Protein AF-A0A507ES73-F1 (afdb_monomer)

Foldseek 3Di:
DCVVCVPDDPVVVLVVLLVVLLVQQPPFPVSLVVLLVVLVVLLLVLLVVLLVLLVCLQCPVFADDHHQPCVLQPDPCHPPNVHPVSVLVVLLVVLLVLFLLCLLVLCLVVDPDSLPVSQVSNVVSVVVCCSRPVSNVVSLSSNPHPPPVLVVCCVVVVPCPRDSSCVSCVRRVNNVVSVVVVVSVVSVVSSVSSSVLVSQLSVQLVCLVVVNHPVLSVDADPNRHSVNSSVVSSVVSCLCVCCVVVNNVVSVLLVSLLVSLVRLVVLLVVLVVVVLLVVLCVVQVHDPVVRSDDDPPPPNVSVVSNVSSVSSLVVQLVVQCPDPPNDVVSNCSNCVNVCVVVVSVVVSCVVVVDDDQDSPRDDDDPPDDDDDPPPPPCVVVVVVVVVVVVVVVVVVVVVVVVVVVVD

Secondary structure (DSSP, 8-state):
-TTT-TTS-HHHHHHHHHHHHHHHHHH-HHHHHHHHHHHHHHHHHHHHHHHHHHHHHHTTSSSSSPP-TTGGGTSTT-SSTTHHHHHHHHHHHHHHHTTTTTHHHHHGGG-S-HHHHHHHHHHHHHHHHIIIIIHHHHHHHHHS-TT-HHHHHHHHH--GGG-HHHHHHHHTT-HHHHHHHHHHHHHHHHHHHHHHHHHHHHHHHHHHHTTSS-GGGG---TTS--HHHHHHHHHHHGGGGGHHHH-HHHHHHHHHHHHHHHHHHHHHHHHHHHHHHHHHHHHTT--GGGSS---TTTTHHHHHHHHHHHHHHHHHHHHHHHSSS--HHHHHHHHTHHHHHHHHHHHHHHHH------GGG---STT-----TT-SSTTTHHHHHHHHHHHHHHHHHHHHHHHTT--

Structure (mmCIF, N/CA/C/O backbone):
data_AF-A0A507ES73-F1
#
_entry.id   AF-A0A507ES73-F1
#
loop_
_atom_site.group_PDB
_atom_site.id
_atom_site.type_symbol
_atom_site.label_atom_id
_atom_site.label_alt_id
_atom_site.label_comp_id
_atom_site.label_asym_id
_atom_site.label_entity_id
_atom_site.label_seq_id
_atom_site.pdbx_PDB_ins_code
_atom_site.Cartn_x
_atom_site.Cartn_y
_atom_site.Cartn_z
_atom_site.occupancy
_atom_site.B_iso_or_equiv
_atom_site.auth_seq_id
_atom_site.auth_comp_id
_atom_site.auth_asym_id
_atom_site.auth_atom_id
_atom_site.pdbx_PDB_model_num
ATOM 1 N N . MET A 1 1 ? 13.565 13.460 -6.973 1.00 70.06 1 MET A N 1
ATOM 2 C CA . MET A 1 1 ? 13.886 14.839 -7.414 1.00 70.06 1 MET A CA 1
ATOM 3 C C . MET A 1 1 ? 15.320 15.027 -7.893 1.00 70.06 1 MET A C 1
ATOM 5 O O . MET A 1 1 ? 15.508 15.824 -8.801 1.00 70.06 1 MET A O 1
ATOM 9 N N . GLY A 1 2 ? 16.309 14.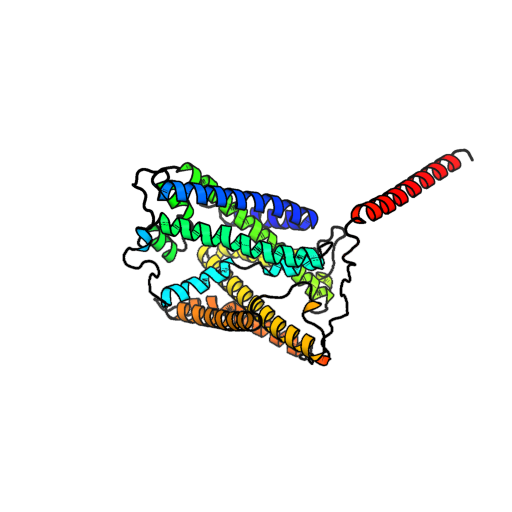269 -7.396 1.00 71.00 2 GLY A N 1
ATOM 10 C CA . GLY A 1 2 ? 17.701 14.372 -7.873 1.00 71.00 2 GLY A CA 1
ATOM 11 C C . GLY A 1 2 ? 17.900 14.198 -9.389 1.00 71.00 2 GLY A C 1
ATOM 12 O O . GLY A 1 2 ? 18.862 14.727 -9.927 1.00 71.00 2 GLY A O 1
ATOM 13 N N . PHE A 1 3 ? 16.968 13.538 -10.090 1.00 71.19 3 PHE A N 1
ATOM 14 C CA . PHE A 1 3 ? 16.963 13.447 -11.556 1.00 71.19 3 PHE A CA 1
ATOM 15 C C . PHE A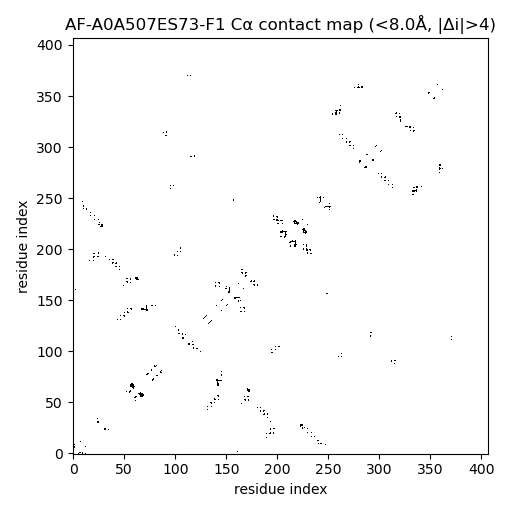 1 3 ? 16.762 14.804 -12.259 1.00 71.19 3 PHE A C 1
ATOM 17 O O . PHE A 1 3 ? 17.447 15.084 -13.236 1.00 71.19 3 PHE A O 1
ATOM 24 N N . TRP A 1 4 ? 15.850 15.657 -11.773 1.00 77.56 4 TRP A N 1
ATOM 25 C CA . TRP A 1 4 ? 15.583 16.974 -12.377 1.00 77.56 4 TRP A CA 1
ATOM 26 C C . TRP A 1 4 ? 16.350 18.108 -11.698 1.00 77.56 4 TRP A C 1
ATOM 28 O O . TRP A 1 4 ? 16.754 19.061 -12.354 1.00 77.56 4 TRP A O 1
ATOM 38 N N . THR A 1 5 ? 16.546 18.020 -10.382 1.00 82.12 5 THR A N 1
ATOM 39 C CA . THR A 1 5 ? 17.186 19.068 -9.580 1.00 82.12 5 THR A CA 1
ATOM 40 C C . THR A 1 5 ? 18.288 18.466 -8.702 1.00 82.12 5 THR A C 1
ATOM 42 O O . THR A 1 5 ? 18.109 18.358 -7.487 1.00 82.12 5 THR A O 1
ATOM 45 N N . PRO A 1 6 ? 19.429 18.055 -9.283 1.00 78.38 6 PRO A N 1
ATOM 46 C CA . PRO A 1 6 ? 20.514 17.412 -8.534 1.00 78.38 6 PRO A CA 1
ATOM 47 C C . PRO A 1 6 ? 21.170 18.344 -7.505 1.00 78.38 6 PRO A C 1
ATOM 49 O O . PRO A 1 6 ? 21.711 17.878 -6.510 1.00 78.38 6 PRO A O 1
ATOM 52 N N . ASN A 1 7 ? 21.088 19.661 -7.718 1.00 83.50 7 ASN A N 1
ATOM 53 C CA . ASN A 1 7 ? 21.722 20.669 -6.861 1.00 83.50 7 ASN A CA 1
ATOM 54 C C . ASN A 1 7 ? 20.854 21.104 -5.670 1.00 83.50 7 ASN A C 1
ATOM 56 O O . ASN A 1 7 ? 21.305 21.896 -4.846 1.00 83.50 7 ASN A O 1
ATOM 60 N N . VAL A 1 8 ? 19.600 20.647 -5.590 1.00 84.88 8 VAL A N 1
ATOM 61 C CA . VAL A 1 8 ? 18.688 21.020 -4.503 1.00 84.88 8 VAL A CA 1
ATOM 62 C C . VAL A 1 8 ? 18.778 19.962 -3.402 1.00 84.88 8 VAL A C 1
ATOM 64 O O . VAL A 1 8 ? 18.514 18.792 -3.687 1.00 84.88 8 VAL A O 1
ATOM 67 N N . PRO A 1 9 ? 19.109 20.341 -2.152 1.00 84.25 9 PRO A N 1
ATOM 68 C CA . PRO A 1 9 ? 19.167 19.401 -1.038 1.00 84.25 9 PRO A CA 1
ATOM 69 C C . PRO A 1 9 ? 17.867 18.604 -0.858 1.00 84.25 9 PRO A C 1
ATOM 71 O O . PRO A 1 9 ? 16.774 19.177 -0.879 1.00 84.25 9 PRO A O 1
ATOM 74 N N . THR A 1 10 ? 17.980 17.293 -0.614 1.00 81.38 10 THR A N 1
ATOM 75 C CA . THR A 1 10 ? 16.831 16.377 -0.487 1.00 81.38 10 THR A CA 1
ATOM 76 C C . THR A 1 10 ? 15.823 16.835 0.566 1.00 81.38 10 THR A C 1
ATOM 78 O O . THR A 1 10 ? 14.619 16.766 0.332 1.00 81.38 10 THR A O 1
ATOM 81 N N . TRP A 1 11 ? 16.292 17.373 1.696 1.00 84.50 11 TRP A N 1
ATOM 82 C CA . TRP A 1 11 ? 15.426 17.797 2.798 1.00 84.50 11 TRP A CA 1
ATOM 83 C C . TRP A 1 11 ? 14.429 18.897 2.411 1.00 84.50 11 TRP A C 1
ATOM 85 O O . TRP A 1 11 ? 13.326 18.920 2.955 1.00 84.50 11 TRP A O 1
ATOM 95 N N . ILE A 1 12 ? 14.772 19.773 1.456 1.00 89.00 12 ILE A N 1
ATOM 96 C CA . ILE A 1 12 ? 13.860 20.821 0.970 1.00 89.00 12 ILE A CA 1
ATOM 97 C C . ILE A 1 12 ? 12.663 20.165 0.287 1.00 89.00 12 ILE A C 1
ATOM 99 O O . ILE A 1 12 ? 11.515 20.502 0.569 1.00 89.00 12 ILE A O 1
ATOM 103 N N . TRP A 1 13 ? 12.932 19.182 -0.573 1.00 87.00 13 TRP A N 1
ATOM 104 C CA . TRP A 1 13 ? 11.891 18.418 -1.248 1.00 87.00 13 TRP A CA 1
ATOM 105 C C . TRP A 1 13 ? 11.082 17.566 -0.275 1.00 87.00 13 TRP A C 1
ATOM 107 O O . TRP A 1 13 ? 9.858 17.570 -0.368 1.00 87.00 13 TRP A O 1
ATOM 117 N N . SER A 1 14 ? 11.728 16.900 0.687 1.00 87.94 14 SER A N 1
ATOM 118 C CA . SER A 1 14 ? 11.027 16.149 1.736 1.00 87.94 14 SER A CA 1
ATOM 119 C C . SER A 1 14 ? 10.068 17.046 2.520 1.00 87.94 14 SER A C 1
ATOM 121 O O . SER A 1 14 ? 8.920 16.668 2.736 1.00 87.94 14 SER A O 1
ATOM 123 N N . GLY A 1 15 ? 10.496 18.260 2.885 1.00 91.25 15 GLY A N 1
ATOM 124 C CA . GLY A 1 15 ? 9.649 19.215 3.598 1.00 91.25 15 GLY A CA 1
ATOM 125 C C . GLY A 1 15 ? 8.529 19.799 2.751 1.00 91.25 15 GLY A C 1
ATOM 126 O O . GLY A 1 15 ? 7.396 19.867 3.224 1.00 91.25 15 GLY A O 1
ATOM 127 N N . ALA A 1 16 ? 8.803 20.152 1.495 1.00 91.31 16 ALA A N 1
ATOM 128 C CA . ALA A 1 16 ? 7.781 20.646 0.576 1.00 91.31 16 ALA A CA 1
ATOM 129 C C . ALA A 1 16 ? 6.697 19.586 0.325 1.00 91.31 16 ALA A C 1
ATOM 131 O O . ALA A 1 16 ? 5.507 19.887 0.406 1.00 91.31 16 ALA A O 1
ATOM 132 N N . ILE A 1 17 ? 7.104 18.336 0.083 1.00 90.69 17 ILE A N 1
ATOM 133 C CA . ILE A 1 17 ? 6.189 17.218 -0.163 1.00 90.69 17 ILE A CA 1
ATOM 134 C C . ILE A 1 17 ? 5.379 16.903 1.091 1.00 90.69 17 ILE A C 1
ATOM 136 O O . ILE A 1 17 ? 4.156 16.858 1.013 1.00 90.69 17 ILE A O 1
ATOM 140 N N . LEU A 1 18 ? 6.023 16.733 2.251 1.00 92.19 18 LEU A N 1
ATOM 141 C CA . LEU A 1 18 ? 5.313 16.451 3.499 1.00 92.19 18 LEU A CA 1
ATOM 142 C C . LEU A 1 18 ? 4.301 17.558 3.823 1.00 92.19 18 LEU A C 1
ATOM 144 O O . LEU A 1 18 ? 3.156 17.259 4.148 1.00 92.19 18 LEU A O 1
ATOM 148 N N . THR A 1 19 ? 4.688 18.825 3.658 1.00 92.06 19 THR A N 1
ATOM 149 C CA . THR A 1 19 ? 3.787 19.970 3.859 1.00 92.06 19 THR A CA 1
ATOM 150 C C . THR A 1 19 ? 2.598 19.924 2.903 1.00 92.06 19 THR A C 1
ATOM 152 O O . THR A 1 19 ? 1.466 20.104 3.345 1.00 92.06 19 THR A O 1
ATOM 155 N N . ALA A 1 20 ? 2.821 19.640 1.616 1.00 89.94 20 ALA A N 1
ATOM 156 C CA . ALA A 1 20 ? 1.739 19.525 0.640 1.00 89.94 20 ALA A CA 1
ATOM 157 C C . ALA A 1 20 ? 0.767 18.388 0.994 1.00 89.94 20 ALA A C 1
ATOM 159 O O . ALA A 1 20 ? -0.446 18.586 0.967 1.00 89.94 20 ALA A O 1
ATOM 160 N N . LEU A 1 21 ? 1.287 17.220 1.389 1.00 89.81 21 LEU A N 1
ATOM 161 C CA . LEU A 1 21 ? 0.459 16.083 1.797 1.00 89.81 21 LEU A CA 1
ATOM 162 C C . LEU A 1 21 ? -0.372 16.400 3.046 1.00 89.81 21 LEU A C 1
ATOM 164 O O . LEU A 1 21 ? -1.559 16.080 3.103 1.00 89.81 21 LEU A O 1
ATOM 168 N N . VAL A 1 22 ? 0.228 17.061 4.038 1.00 90.88 22 VAL A N 1
ATOM 169 C CA . VAL A 1 22 ? -0.486 17.498 5.243 1.00 90.88 22 VAL A CA 1
ATOM 170 C C . VAL A 1 22 ? -1.553 18.527 4.891 1.00 90.88 22 VAL A C 1
ATOM 172 O O . VAL A 1 22 ? -2.679 18.389 5.352 1.00 90.88 22 VAL A O 1
ATOM 175 N N . ALA A 1 23 ? -1.247 19.506 4.039 1.00 88.88 23 ALA A N 1
ATOM 176 C CA . ALA A 1 23 ? -2.210 20.519 3.618 1.00 88.88 23 ALA A CA 1
ATOM 177 C C . ALA A 1 23 ? -3.458 19.889 2.976 1.00 88.88 23 ALA A C 1
ATOM 179 O O . ALA A 1 23 ? -4.573 20.212 3.378 1.00 88.88 23 ALA A O 1
ATOM 180 N N . VAL A 1 24 ? -3.282 18.925 2.062 1.00 85.94 24 VAL A N 1
ATOM 181 C CA . VAL A 1 24 ? -4.403 18.183 1.452 1.00 85.94 24 VAL A CA 1
ATOM 182 C C . VAL A 1 24 ? -5.234 17.452 2.512 1.00 85.94 24 VAL A C 1
ATOM 184 O O . VAL A 1 24 ? -6.462 17.487 2.466 1.00 85.94 24 VAL A O 1
ATOM 187 N N . ASN A 1 25 ? -4.581 16.844 3.506 1.00 85.94 25 ASN A N 1
ATOM 188 C CA . ASN A 1 25 ? -5.258 16.101 4.573 1.00 85.94 25 ASN A CA 1
ATOM 189 C C . ASN A 1 25 ? -5.922 16.989 5.638 1.00 85.94 25 ASN A C 1
ATOM 191 O O . ASN A 1 25 ? -6.803 16.502 6.345 1.00 85.94 25 ASN A O 1
ATOM 195 N N . VAL A 1 26 ? -5.522 18.258 5.765 1.00 85.38 26 VAL A N 1
ATOM 196 C CA . VAL A 1 26 ? -6.112 19.221 6.711 1.00 85.38 26 VAL A CA 1
ATOM 197 C C . VAL A 1 26 ? -7.388 19.855 6.158 1.00 85.38 26 VAL A C 1
ATOM 199 O O . VAL A 1 26 ? -8.288 20.127 6.944 1.00 85.38 26 VAL A O 1
ATOM 202 N N . VAL A 1 27 ? -7.487 20.099 4.844 1.00 78.25 27 VAL A N 1
ATOM 203 C CA . VAL A 1 27 ? -8.586 20.888 4.252 1.00 78.25 27 VAL A CA 1
ATOM 204 C C . VAL A 1 27 ? -9.944 20.190 4.388 1.00 78.25 27 VAL A C 1
ATOM 206 O O . VAL A 1 27 ? -10.885 20.794 4.901 1.00 78.25 27 VAL A O 1
ATOM 209 N N . SER A 1 28 ? -10.071 18.931 3.958 1.00 71.31 28 SER A N 1
ATOM 210 C CA . SER A 1 28 ? -11.315 18.154 4.089 1.00 71.31 28 SER A CA 1
ATOM 211 C C . SER A 1 28 ? -11.115 16.696 3.668 1.00 71.31 28 SER A C 1
ATOM 213 O O . SER A 1 28 ? -10.321 16.406 2.772 1.00 71.31 28 SER A O 1
ATOM 215 N N . VAL A 1 29 ? -11.930 15.791 4.222 1.00 69.50 29 VAL A N 1
ATOM 216 C CA . VAL A 1 29 ? -12.112 14.413 3.723 1.00 69.50 29 VAL A CA 1
ATOM 217 C C . VAL A 1 29 ? -12.484 14.393 2.231 1.00 69.50 29 VAL A C 1
ATOM 219 O O . VAL A 1 29 ? -11.965 13.574 1.474 1.00 69.50 29 VAL A O 1
ATOM 222 N N . LYS A 1 30 ? -13.314 15.342 1.771 1.00 71.19 30 LYS A N 1
ATOM 223 C CA . LYS A 1 30 ? -13.672 15.474 0.346 1.00 71.19 30 LYS A CA 1
ATOM 224 C C . LYS A 1 30 ? -12.455 15.835 -0.514 1.00 71.19 30 LYS A C 1
ATOM 226 O O . LYS A 1 30 ? -12.299 15.311 -1.611 1.00 71.19 30 LYS A O 1
ATOM 231 N N . GLY A 1 31 ? -11.559 16.673 0.014 1.00 70.44 31 GLY A N 1
ATOM 232 C CA . GLY A 1 31 ? -10.315 17.063 -0.657 1.00 70.44 31 GLY A CA 1
ATOM 233 C C . GLY A 1 31 ? -9.366 15.883 -0.884 1.00 70.44 31 GLY A C 1
ATOM 234 O O . GLY A 1 31 ? -8.732 15.806 -1.937 1.00 70.44 31 GLY A O 1
ATOM 235 N N . PHE A 1 32 ? -9.318 14.933 0.056 1.00 79.25 32 PHE A N 1
ATOM 236 C CA . PHE A 1 32 ? -8.606 13.665 -0.127 1.00 79.25 32 PHE A CA 1
ATOM 237 C C . PHE A 1 32 ? -9.198 12.850 -1.287 1.00 79.25 32 PHE A C 1
ATOM 239 O O . PHE A 1 32 ? -8.451 12.448 -2.179 1.00 79.25 32 PHE A O 1
ATOM 246 N N . GLY A 1 33 ? -10.524 12.659 -1.307 1.00 77.94 33 GLY A N 1
ATOM 247 C CA . GLY A 1 33 ? -11.214 11.883 -2.344 1.00 77.94 33 GLY A CA 1
ATOM 248 C C . GLY A 1 33 ? -11.007 12.437 -3.758 1.00 77.94 33 GLY A C 1
ATOM 249 O O . GLY A 1 33 ? -10.610 11.695 -4.655 1.00 77.94 33 GLY A O 1
ATOM 250 N N . GLU A 1 34 ? -11.190 13.747 -3.939 1.00 81.12 34 GLU A N 1
ATOM 251 C CA . GLU A 1 34 ? -10.959 14.428 -5.222 1.00 81.12 34 GLU A CA 1
ATOM 252 C C . GLU A 1 34 ? -9.492 14.344 -5.665 1.00 81.12 34 GLU A C 1
ATOM 254 O O . GLU A 1 34 ? -9.193 14.004 -6.812 1.00 81.12 34 GLU A O 1
ATOM 259 N N . SER A 1 35 ? -8.549 14.595 -4.751 1.00 81.50 35 SER A N 1
ATOM 260 C CA . SER A 1 35 ? -7.116 14.530 -5.071 1.00 81.50 35 SER A CA 1
ATOM 261 C C . SER A 1 35 ? -6.704 13.124 -5.510 1.00 81.50 35 SER A C 1
ATOM 263 O O . SER A 1 35 ? -5.989 12.961 -6.501 1.00 81.50 35 SER A O 1
ATOM 265 N N . GLU A 1 36 ? -7.181 12.094 -4.808 1.00 84.44 36 GLU A N 1
ATOM 266 C CA . GLU A 1 36 ? -6.903 10.703 -5.161 1.00 84.44 36 GLU A CA 1
ATOM 267 C C . GLU A 1 36 ? -7.547 10.289 -6.485 1.00 84.44 36 GLU A C 1
ATOM 269 O O . GLU A 1 36 ? -6.928 9.526 -7.235 1.00 84.44 36 GLU A O 1
ATOM 274 N N . TYR A 1 37 ? -8.736 10.804 -6.811 1.00 85.12 37 TYR A N 1
ATOM 275 C CA . TYR A 1 37 ? -9.384 10.558 -8.098 1.00 85.12 37 TYR A CA 1
ATOM 276 C C . TYR A 1 37 ? -8.504 11.035 -9.263 1.00 85.12 37 TYR A C 1
ATOM 278 O O . TYR A 1 37 ? -8.144 10.239 -10.139 1.00 85.12 37 TYR A O 1
ATOM 286 N N . TRP A 1 38 ? -8.061 12.297 -9.233 1.00 87.44 38 TRP A N 1
ATOM 287 C CA . TRP A 1 38 ? -7.210 12.867 -10.283 1.00 87.44 38 TRP A CA 1
ATOM 288 C C . TRP A 1 38 ? -5.828 12.211 -10.350 1.00 87.44 38 TRP A C 1
ATOM 290 O O . TRP A 1 38 ? -5.367 11.841 -11.434 1.00 87.44 38 TRP A O 1
ATOM 300 N N . LEU A 1 39 ? -5.173 12.003 -9.201 1.00 87.00 39 LEU A N 1
ATOM 301 C CA . LEU A 1 39 ? -3.870 11.333 -9.153 1.00 87.00 39 LEU A CA 1
ATOM 302 C C . LEU A 1 39 ? -3.962 9.901 -9.692 1.00 87.00 39 LEU A C 1
ATOM 304 O O . LEU A 1 39 ? -3.064 9.446 -10.402 1.00 87.00 39 LEU A O 1
ATOM 308 N N . SER A 1 40 ? -5.045 9.181 -9.396 1.00 84.94 40 SER A N 1
ATOM 309 C CA . SER A 1 40 ? -5.261 7.823 -9.899 1.00 84.94 40 SER A CA 1
ATOM 310 C C . SER A 1 40 ? -5.538 7.787 -11.401 1.00 84.94 40 SER A C 1
ATOM 312 O O . SER A 1 40 ? -5.008 6.903 -12.075 1.00 84.94 40 SER A O 1
ATOM 314 N N . ALA A 1 41 ? -6.271 8.758 -11.953 1.00 87.75 41 ALA A N 1
ATOM 315 C CA . ALA A 1 41 ? -6.513 8.853 -13.394 1.00 87.75 41 ALA A CA 1
ATOM 316 C C . ALA A 1 41 ? -5.205 8.978 -14.199 1.00 87.75 41 ALA A C 1
ATOM 318 O O . ALA A 1 41 ? -5.017 8.262 -15.186 1.00 87.75 41 ALA A O 1
ATOM 319 N N . ILE A 1 42 ? -4.259 9.806 -13.735 1.00 89.75 42 ILE A N 1
ATOM 320 C CA . ILE A 1 42 ? -2.934 9.962 -14.366 1.00 89.75 42 ILE A CA 1
ATOM 321 C C . ILE A 1 42 ? -2.203 8.615 -14.446 1.00 89.75 42 ILE A C 1
ATOM 323 O O . ILE A 1 42 ? -1.676 8.253 -15.500 1.00 89.75 42 ILE A O 1
ATOM 327 N N . LYS A 1 43 ? -2.207 7.846 -13.350 1.00 86.25 43 LYS A N 1
ATOM 328 C CA . LYS A 1 43 ? -1.560 6.526 -13.282 1.00 86.25 43 LYS A CA 1
ATOM 329 C C . LYS A 1 43 ? -2.193 5.535 -14.257 1.00 86.25 43 LYS A C 1
ATOM 331 O O . LYS A 1 43 ? -1.466 4.838 -14.962 1.00 86.25 43 LYS A O 1
ATOM 336 N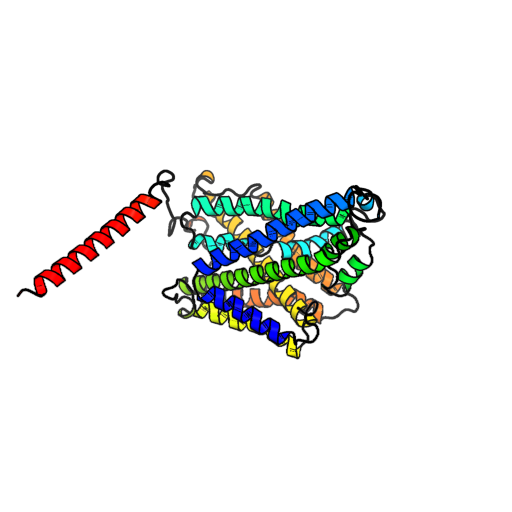 N . VAL A 1 44 ? -3.529 5.492 -14.319 1.00 88.25 44 VAL A N 1
ATOM 337 C CA . VAL A 1 44 ? -4.265 4.604 -15.236 1.00 88.25 44 VAL A CA 1
ATOM 338 C C . VAL A 1 44 ? -3.844 4.864 -16.680 1.00 88.25 44 VAL A C 1
ATOM 340 O O . VAL A 1 44 ? -3.419 3.944 -17.379 1.00 88.25 44 VAL A O 1
ATOM 343 N N . VAL A 1 45 ? -3.924 6.126 -17.109 1.00 90.44 45 VAL A N 1
ATOM 344 C CA . VAL A 1 45 ? -3.600 6.531 -18.482 1.00 90.44 45 VAL A CA 1
ATOM 345 C C . VAL A 1 45 ? -2.141 6.222 -18.806 1.00 90.44 45 VAL A C 1
ATOM 347 O O . VAL A 1 45 ? -1.854 5.651 -19.857 1.00 90.44 45 VAL A O 1
ATOM 350 N N . ALA A 1 46 ? -1.220 6.536 -17.895 1.00 88.62 46 ALA A N 1
ATOM 351 C CA . ALA A 1 46 ? 0.201 6.292 -18.101 1.00 88.62 46 ALA A CA 1
ATOM 352 C C . ALA A 1 46 ? 0.531 4.806 -18.292 1.00 88.62 46 ALA A C 1
ATOM 354 O O . ALA A 1 46 ? 1.333 4.469 -19.165 1.00 88.62 46 ALA A O 1
ATOM 355 N N . VAL A 1 47 ? -0.101 3.912 -17.524 1.00 88.44 47 VAL A N 1
ATOM 356 C CA . VAL A 1 47 ? 0.104 2.467 -17.687 1.00 88.44 47 VAL A CA 1
ATOM 357 C C . VAL A 1 47 ? -0.474 1.966 -19.009 1.00 88.44 47 VAL A C 1
ATOM 359 O O . VAL A 1 47 ? 0.185 1.187 -19.693 1.00 88.44 47 VAL A O 1
ATOM 362 N N . ILE A 1 48 ? -1.661 2.428 -19.410 1.00 90.88 48 ILE A N 1
ATOM 363 C CA . ILE A 1 48 ? -2.248 2.051 -20.706 1.00 90.88 48 ILE A CA 1
ATOM 364 C C . ILE A 1 48 ? -1.314 2.462 -21.851 1.00 90.88 48 ILE A C 1
ATOM 366 O O . ILE A 1 48 ? -0.992 1.644 -22.712 1.00 90.88 48 ILE A O 1
ATOM 370 N N . VAL A 1 49 ? -0.821 3.703 -21.830 1.00 90.75 49 VAL A N 1
ATOM 371 C CA . VAL A 1 49 ? 0.137 4.211 -22.824 1.00 90.75 49 VAL A CA 1
ATOM 372 C C . VAL A 1 49 ? 1.429 3.391 -22.819 1.00 90.75 49 VAL A C 1
ATOM 374 O O . VAL A 1 49 ? 1.924 3.025 -23.883 1.00 90.75 49 VAL A O 1
ATOM 377 N N . PHE A 1 50 ? 1.954 3.053 -21.638 1.00 90.12 50 PHE A N 1
ATOM 378 C CA . PHE A 1 50 ? 3.139 2.208 -21.504 1.00 90.12 50 PHE A CA 1
ATOM 379 C C . PHE A 1 50 ? 2.941 0.822 -22.126 1.00 90.12 50 PHE A C 1
ATOM 381 O O . PHE A 1 50 ? 3.801 0.365 -22.875 1.00 90.12 50 PHE A O 1
ATOM 388 N N . VAL A 1 51 ? 1.808 0.168 -21.856 1.00 91.81 51 VAL A N 1
ATOM 389 C CA . VAL A 1 51 ? 1.496 -1.159 -22.405 1.00 91.81 51 VAL A CA 1
ATOM 390 C C . VAL A 1 51 ? 1.397 -1.105 -23.929 1.00 91.81 51 VAL A C 1
ATOM 392 O O . VAL A 1 51 ? 1.985 -1.949 -24.600 1.00 91.81 51 VAL A O 1
ATOM 395 N N . ILE A 1 52 ? 0.724 -0.093 -24.488 1.00 92.88 52 ILE A N 1
ATOM 396 C CA . ILE A 1 52 ? 0.609 0.085 -25.945 1.00 92.88 52 ILE A CA 1
ATOM 397 C C . ILE A 1 52 ? 1.989 0.284 -26.583 1.00 92.88 52 ILE A C 1
ATOM 399 O O . ILE A 1 52 ? 2.312 -0.373 -27.571 1.00 92.88 52 ILE A O 1
ATOM 403 N N . ILE A 1 53 ? 2.815 1.167 -26.015 1.00 91.94 53 ILE A N 1
ATOM 404 C CA . ILE A 1 53 ? 4.157 1.448 -26.538 1.00 91.94 53 ILE A CA 1
ATOM 405 C C . ILE A 1 53 ? 5.051 0.215 -26.433 1.00 91.94 53 ILE A C 1
ATOM 407 O O . ILE A 1 53 ? 5.734 -0.120 -27.395 1.00 91.94 53 ILE A O 1
ATOM 411 N N . GLY A 1 54 ? 5.032 -0.487 -25.302 1.00 92.06 54 GLY A N 1
ATOM 412 C CA . GLY A 1 54 ? 5.835 -1.690 -25.126 1.00 92.06 54 GLY A CA 1
ATOM 413 C C . GLY A 1 54 ? 5.424 -2.822 -26.069 1.00 92.06 54 GLY A C 1
ATOM 414 O O . GLY A 1 54 ? 6.299 -3.464 -26.637 1.00 92.06 54 GLY A O 1
ATOM 415 N N . LEU A 1 55 ? 4.124 -3.007 -26.333 1.00 93.69 55 LEU A N 1
ATOM 416 C CA . LEU A 1 55 ? 3.656 -3.934 -27.372 1.00 93.69 55 LEU A CA 1
ATOM 417 C C . LEU A 1 55 ? 4.120 -3.513 -28.770 1.00 93.69 55 LEU A C 1
ATOM 419 O O . LEU A 1 55 ? 4.540 -4.362 -29.547 1.00 93.69 55 LEU A O 1
ATOM 423 N N . ALA A 1 56 ? 4.078 -2.217 -29.092 1.00 92.94 56 ALA A N 1
ATOM 424 C CA . ALA A 1 56 ? 4.559 -1.710 -30.377 1.00 92.94 56 ALA A CA 1
ATOM 425 C C . ALA A 1 56 ? 6.068 -1.948 -30.570 1.00 92.94 56 ALA A C 1
ATOM 427 O O . ALA A 1 56 ? 6.501 -2.259 -31.680 1.00 92.94 56 ALA A O 1
ATOM 428 N N . VAL A 1 57 ? 6.862 -1.839 -29.501 1.00 92.31 57 VAL A N 1
ATOM 429 C CA . VAL A 1 57 ? 8.285 -2.209 -29.516 1.00 92.31 57 VAL A CA 1
ATOM 430 C C . VAL A 1 57 ? 8.457 -3.717 -29.680 1.00 92.31 57 VAL A C 1
ATOM 432 O O . VAL A 1 57 ? 9.249 -4.150 -30.511 1.00 92.31 57 VAL A O 1
ATOM 435 N N . ASP A 1 58 ? 7.690 -4.522 -28.944 1.00 92.81 58 ASP A N 1
ATOM 436 C CA . ASP A 1 58 ? 7.793 -5.983 -28.986 1.00 92.81 58 ASP A CA 1
ATOM 437 C C . ASP A 1 58 ? 7.496 -6.568 -30.375 1.00 92.81 58 ASP A C 1
ATOM 439 O O . ASP A 1 58 ? 8.192 -7.473 -30.831 1.00 92.81 58 ASP A O 1
ATOM 443 N N . VAL A 1 59 ? 6.514 -6.014 -31.095 1.00 92.88 59 VAL A N 1
ATOM 444 C CA . VAL A 1 59 ? 6.216 -6.417 -32.483 1.00 92.88 59 VAL A CA 1
ATOM 445 C C . VAL A 1 59 ? 7.165 -5.792 -33.516 1.00 92.88 59 VAL A C 1
ATOM 447 O O . VAL A 1 59 ? 7.100 -6.140 -34.693 1.00 92.88 59 VAL A O 1
ATOM 450 N N . GLY A 1 60 ? 8.050 -4.879 -33.102 1.00 89.12 60 GLY A N 1
ATOM 451 C CA . GLY A 1 60 ? 9.003 -4.189 -33.977 1.00 89.12 60 GLY A CA 1
ATOM 452 C C . GLY A 1 60 ? 8.402 -3.046 -34.805 1.00 89.12 60 GLY A C 1
ATOM 453 O O . GLY A 1 60 ? 8.998 -2.634 -35.797 1.00 89.12 60 GLY A O 1
ATOM 454 N N . TRP A 1 61 ? 7.223 -2.531 -34.437 1.00 89.19 61 TRP A N 1
ATOM 455 C CA . TRP A 1 61 ? 6.638 -1.332 -35.059 1.00 89.19 61 TRP A CA 1
ATOM 456 C C . TRP A 1 61 ? 7.318 -0.039 -34.615 1.00 89.19 61 TRP A C 1
ATOM 458 O O . TRP A 1 61 ? 7.262 0.961 -35.330 1.00 89.19 61 TRP A O 1
ATOM 468 N N . LEU A 1 62 ? 7.925 -0.047 -33.431 1.00 86.62 62 LEU A N 1
ATOM 469 C CA . LEU A 1 62 ? 8.559 1.114 -32.829 1.00 86.62 62 LEU A CA 1
ATOM 470 C C . LEU A 1 62 ? 9.963 0.748 -32.336 1.00 86.62 62 LEU A C 1
ATOM 472 O O . LEU A 1 62 ? 10.158 -0.316 -31.756 1.00 86.62 62 LEU A O 1
ATOM 476 N N . GLY A 1 63 ? 10.930 1.644 -32.533 1.00 83.81 63 GLY A N 1
ATOM 477 C CA . GLY A 1 63 ? 12.342 1.379 -32.245 1.00 83.81 63 GLY A CA 1
ATOM 478 C C . GLY A 1 63 ? 13.139 0.914 -33.467 1.00 83.81 63 GLY A C 1
ATOM 479 O O . GLY A 1 63 ? 12.614 0.793 -34.571 1.00 83.81 63 GLY A O 1
ATOM 480 N N . SER A 1 64 ? 14.445 0.722 -33.279 1.00 73.81 64 SER A N 1
ATOM 481 C CA . SER A 1 64 ? 15.386 0.328 -34.343 1.00 73.81 64 SER A CA 1
ATOM 482 C C . SER A 1 64 ? 15.724 -1.165 -34.353 1.00 73.81 64 SER A C 1
ATOM 484 O O . SER A 1 64 ? 16.436 -1.624 -35.243 1.00 73.81 64 SER A O 1
ATOM 486 N N . GLU A 1 65 ? 15.276 -1.909 -33.342 1.00 79.69 65 GLU A N 1
ATOM 487 C CA . GLU A 1 65 ? 15.506 -3.348 -33.218 1.00 79.69 65 GLU A CA 1
ATOM 488 C C . GLU A 1 65 ? 14.333 -4.130 -33.832 1.00 79.69 65 GLU A C 1
ATOM 490 O O . GLU A 1 65 ? 13.195 -3.657 -33.790 1.00 79.69 65 GLU A O 1
ATOM 495 N N . PRO A 1 66 ? 14.580 -5.319 -34.411 1.00 80.94 66 PRO A N 1
ATOM 496 C CA . PRO A 1 66 ? 13.501 -6.198 -34.842 1.00 80.94 66 PRO A CA 1
ATOM 497 C C . PRO A 1 66 ? 12.650 -6.631 -33.643 1.00 80.94 66 PRO A C 1
ATOM 499 O O . PRO A 1 66 ? 13.162 -6.770 -32.530 1.00 80.94 66 PRO A O 1
ATOM 502 N N . GLY A 1 67 ? 11.363 -6.877 -33.895 1.00 85.19 67 GLY A N 1
ATOM 503 C CA . GLY A 1 67 ? 10.422 -7.313 -32.868 1.00 85.19 67 GLY A CA 1
ATOM 504 C C . GLY A 1 67 ? 10.924 -8.544 -32.114 1.00 85.19 67 GLY A C 1
ATOM 505 O O . GLY A 1 67 ? 11.347 -9.534 -32.716 1.00 85.19 67 GLY A O 1
ATOM 506 N N . THR A 1 68 ? 10.902 -8.460 -30.789 1.00 85.88 68 THR A N 1
ATOM 507 C CA . THR A 1 68 ? 11.391 -9.492 -29.876 1.00 85.88 68 THR A CA 1
ATOM 508 C C . THR A 1 68 ? 10.412 -10.651 -29.745 1.00 85.88 68 THR A C 1
ATOM 510 O O . THR A 1 68 ? 10.844 -11.807 -29.641 1.00 85.88 68 THR A O 1
ATOM 513 N N . GLY A 1 69 ? 9.107 -10.371 -29.771 1.00 88.62 69 GLY A N 1
ATOM 514 C CA . GLY A 1 69 ? 8.068 -11.329 -29.413 1.00 88.62 69 GLY A CA 1
ATOM 515 C C . GLY A 1 69 ? 8.400 -12.063 -28.107 1.00 88.62 69 GLY A C 1
ATOM 516 O O . GLY A 1 69 ? 8.926 -11.513 -27.144 1.00 88.62 69 GLY A O 1
ATOM 517 N N . PHE A 1 70 ? 8.209 -13.381 -28.096 1.00 92.06 70 PHE A N 1
ATOM 518 C CA . PHE A 1 70 ? 8.541 -14.216 -26.934 1.00 92.06 70 PHE A CA 1
ATOM 519 C C . PHE A 1 70 ? 10.008 -14.664 -26.866 1.00 92.06 70 PHE A C 1
ATOM 521 O O . PHE A 1 70 ? 10.351 -15.519 -26.048 1.00 92.06 70 PHE A O 1
ATOM 528 N N . THR A 1 71 ? 10.906 -14.106 -27.684 1.00 90.12 71 THR A N 1
ATOM 529 C CA . THR A 1 71 ? 12.305 -14.564 -27.732 1.00 90.12 71 THR A CA 1
ATOM 530 C C . THR A 1 71 ? 12.962 -14.487 -26.351 1.00 90.12 71 THR A C 1
ATOM 532 O O . THR A 1 71 ? 13.567 -15.463 -25.904 1.00 90.12 71 THR A O 1
ATOM 535 N N . TYR A 1 72 ? 12.770 -13.392 -25.608 1.00 89.81 72 TYR A N 1
ATOM 536 C CA . TYR A 1 72 ? 13.356 -13.206 -24.270 1.00 89.81 72 TYR A CA 1
ATOM 537 C C . TYR A 1 72 ? 12.745 -14.080 -23.171 1.00 89.81 72 TYR A C 1
ATOM 539 O O . TYR A 1 72 ? 13.335 -14.219 -22.101 1.00 89.81 72 TYR A O 1
ATOM 547 N N . TRP A 1 73 ? 11.637 -14.762 -23.452 1.00 90.00 73 TRP A N 1
ATOM 548 C CA . TRP A 1 73 ? 11.070 -15.778 -22.565 1.00 90.00 73 TRP A CA 1
ATOM 549 C C . TRP A 1 73 ? 11.691 -17.166 -22.769 1.00 90.00 73 TRP A C 1
ATOM 551 O O . TRP A 1 73 ? 11.436 -18.070 -21.977 1.00 90.00 73 TRP A O 1
ATOM 561 N N . THR A 1 74 ? 12.524 -17.335 -23.802 1.00 89.75 74 THR A N 1
ATOM 562 C CA . THR A 1 74 ? 13.161 -18.616 -24.165 1.00 89.75 74 THR A CA 1
ATOM 563 C C . THR A 1 74 ? 14.686 -18.608 -24.034 1.00 89.75 74 THR A C 1
ATOM 565 O O . THR A 1 74 ? 15.328 -19.643 -24.207 1.00 89.75 74 THR A O 1
ATOM 568 N N . ILE A 1 75 ? 15.286 -17.455 -23.716 1.00 89.69 75 ILE A N 1
ATOM 569 C CA . ILE A 1 75 ? 16.732 -17.341 -23.486 1.00 89.69 75 ILE A CA 1
ATOM 570 C C . ILE A 1 75 ? 17.153 -18.040 -22.186 1.00 89.69 75 ILE A C 1
ATOM 572 O O . ILE A 1 75 ? 16.339 -18.303 -21.300 1.00 89.69 75 ILE A O 1
ATOM 576 N N . ALA A 1 76 ? 18.453 -18.307 -22.045 1.00 87.06 76 ALA A N 1
ATOM 577 C CA . ALA A 1 76 ? 19.005 -18.922 -20.843 1.00 87.06 76 ALA A CA 1
ATOM 578 C C . ALA A 1 76 ? 18.579 -18.167 -19.568 1.00 87.06 76 ALA A C 1
ATOM 580 O O . ALA A 1 76 ? 18.623 -16.937 -19.500 1.00 87.06 76 ALA A O 1
ATOM 581 N N . GLY A 1 77 ? 18.137 -18.920 -18.559 1.00 81.06 77 GLY A N 1
ATOM 582 C CA . GLY A 1 77 ? 17.639 -18.372 -17.298 1.00 81.06 77 GLY A CA 1
ATOM 583 C C . GLY A 1 77 ? 16.193 -17.861 -17.331 1.00 81.06 77 GLY A C 1
ATOM 584 O O . GLY A 1 77 ? 15.660 -17.578 -16.265 1.00 81.06 77 GLY A O 1
ATOM 585 N N . ALA A 1 78 ? 15.527 -17.777 -18.486 1.00 85.50 78 ALA A N 1
ATOM 586 C CA . ALA A 1 78 ? 14.100 -17.461 -18.564 1.00 85.50 78 ALA A CA 1
ATOM 587 C C . ALA A 1 78 ? 13.229 -18.736 -18.500 1.00 85.50 78 ALA A C 1
ATOM 589 O O . ALA A 1 78 ? 13.685 -19.814 -18.889 1.00 85.50 78 ALA A O 1
ATOM 590 N N . PRO A 1 79 ? 11.978 -18.650 -18.007 1.00 83.50 79 PRO A N 1
ATOM 591 C CA . PRO A 1 79 ? 11.363 -17.499 -17.332 1.00 83.50 79 PRO A CA 1
ATOM 592 C C . PRO A 1 79 ? 11.709 -17.421 -15.831 1.00 83.50 79 PRO A C 1
ATOM 594 O O . PRO A 1 79 ? 11.456 -16.407 -15.188 1.00 83.50 79 PRO A O 1
ATOM 597 N N . PHE A 1 80 ? 12.306 -18.474 -15.263 1.00 86.06 80 PHE A N 1
ATOM 598 C CA . PHE A 1 80 ? 12.598 -18.584 -13.830 1.00 86.06 80 PHE A CA 1
ATOM 599 C C . PHE A 1 80 ? 14.089 -18.389 -13.538 1.00 86.06 80 PHE A C 1
ATOM 601 O O . PHE A 1 80 ? 14.812 -19.344 -13.233 1.00 86.06 80 PHE A O 1
ATOM 608 N N . LYS A 1 81 ? 14.559 -17.139 -13.611 1.00 80.69 81 LYS A N 1
ATOM 609 C CA . LYS A 1 81 ? 15.953 -16.807 -13.289 1.00 80.69 81 LYS A CA 1
ATOM 610 C C . LYS A 1 81 ? 16.225 -17.153 -11.824 1.00 80.69 81 LYS A C 1
ATOM 612 O O . LYS A 1 81 ? 15.465 -16.758 -10.945 1.00 80.69 81 LYS A O 1
ATOM 617 N N . ASN A 1 82 ? 17.295 -17.906 -11.559 1.00 81.12 82 ASN A N 1
ATOM 618 C CA . ASN A 1 82 ? 17.623 -18.487 -10.244 1.00 81.12 82 ASN A CA 1
ATOM 619 C C . ASN A 1 82 ? 16.637 -19.568 -9.742 1.00 81.12 82 ASN A C 1
ATOM 621 O O . ASN A 1 82 ? 16.602 -19.883 -8.549 1.00 81.12 82 ASN A O 1
ATOM 625 N N . GLY A 1 83 ? 15.849 -20.161 -10.645 1.00 84.19 83 GLY A N 1
ATOM 626 C CA . GLY A 1 83 ? 14.937 -21.263 -10.347 1.00 84.19 83 GLY A CA 1
ATOM 627 C C . GLY A 1 83 ? 13.885 -20.905 -9.296 1.00 84.19 83 GLY A C 1
ATOM 628 O O . GLY A 1 83 ? 13.460 -19.757 -9.169 1.00 84.19 83 GLY A O 1
ATOM 629 N N . ILE A 1 84 ? 13.471 -21.900 -8.508 1.00 80.81 84 ILE A N 1
ATOM 630 C CA . ILE A 1 84 ? 12.421 -21.725 -7.496 1.00 80.81 84 ILE A CA 1
ATOM 631 C C . ILE A 1 84 ? 12.823 -20.747 -6.380 1.00 80.81 84 ILE A C 1
ATOM 633 O O . ILE A 1 84 ? 11.977 -20.029 -5.856 1.00 80.81 84 ILE A O 1
ATOM 637 N N . LEU A 1 85 ? 14.117 -20.664 -6.054 1.00 77.12 85 LEU A N 1
ATOM 638 C CA . LEU A 1 85 ? 14.635 -19.716 -5.063 1.00 77.12 85 LEU A CA 1
ATOM 639 C C . LEU A 1 85 ? 14.494 -18.266 -5.544 1.00 77.12 85 LEU A C 1
ATOM 641 O O . LEU A 1 85 ? 14.142 -17.395 -4.753 1.00 77.12 85 LEU A O 1
ATOM 645 N N . GLY A 1 86 ? 14.698 -18.016 -6.842 1.00 78.00 86 GLY A N 1
ATOM 646 C CA . GLY A 1 86 ? 14.425 -16.713 -7.451 1.00 78.00 86 GLY A CA 1
ATOM 647 C C . GLY A 1 86 ? 12.962 -16.301 -7.298 1.00 78.00 86 GLY A C 1
ATOM 648 O O . GLY A 1 86 ? 12.679 -15.180 -6.885 1.00 78.00 86 GLY A O 1
ATOM 649 N N . VAL A 1 87 ? 12.035 -17.235 -7.530 1.00 82.31 87 VAL A N 1
ATOM 650 C CA . VAL A 1 87 ? 10.593 -17.005 -7.340 1.00 82.31 87 VAL A CA 1
ATOM 651 C C . VAL A 1 87 ? 10.273 -16.641 -5.884 1.00 82.31 87 VAL A C 1
ATOM 653 O O . VAL A 1 87 ? 9.562 -15.668 -5.639 1.00 82.31 87 VAL A O 1
ATOM 656 N N . PHE A 1 88 ? 10.843 -17.360 -4.910 1.00 76.44 88 PHE A N 1
ATOM 657 C CA . PHE A 1 88 ? 10.677 -17.038 -3.487 1.00 76.44 88 PHE A CA 1
ATOM 658 C C . PHE A 1 88 ? 11.212 -15.651 -3.111 1.00 76.44 88 PHE A C 1
ATOM 660 O O . PHE A 1 88 ? 10.547 -14.929 -2.371 1.00 76.44 88 PHE A O 1
ATOM 667 N N . ASN A 1 89 ? 12.362 -15.244 -3.651 1.00 72.88 89 ASN A N 1
ATOM 668 C CA . ASN A 1 89 ? 12.913 -13.911 -3.399 1.00 72.88 89 ASN A CA 1
ATOM 669 C C . ASN A 1 89 ? 12.031 -12.799 -3.985 1.00 72.88 89 ASN A C 1
ATOM 671 O O . ASN A 1 89 ? 11.844 -11.763 -3.351 1.00 72.88 89 ASN A O 1
ATOM 675 N N . VAL A 1 90 ? 11.437 -13.016 -5.163 1.00 78.44 90 VAL A N 1
ATOM 676 C CA . VAL A 1 90 ? 10.528 -12.037 -5.777 1.00 78.44 90 VAL A CA 1
ATOM 677 C C . VAL A 1 90 ? 9.233 -11.894 -4.977 1.00 78.44 90 VAL A C 1
ATOM 679 O O . VAL A 1 90 ? 8.736 -10.777 -4.859 1.00 78.44 90 VAL A O 1
ATOM 682 N N . PHE A 1 91 ? 8.709 -12.965 -4.364 1.00 77.12 91 PHE A N 1
ATOM 683 C CA . PHE A 1 91 ? 7.512 -12.873 -3.512 1.00 77.12 91 PHE A CA 1
ATOM 684 C C . PHE A 1 91 ? 7.668 -11.862 -2.372 1.00 77.12 91 PHE A C 1
ATOM 686 O O . PHE A 1 91 ? 6.714 -11.154 -2.057 1.00 77.12 91 PHE A O 1
ATOM 693 N N . VAL A 1 92 ? 8.866 -11.760 -1.789 1.00 70.62 92 VAL A N 1
ATOM 694 C CA . VAL A 1 92 ? 9.170 -10.800 -0.719 1.00 70.62 92 VAL A CA 1
ATOM 695 C C . VAL A 1 92 ? 8.947 -9.358 -1.185 1.00 70.62 92 VAL A C 1
ATOM 697 O O . VAL A 1 92 ? 8.311 -8.574 -0.484 1.00 70.62 92 VAL A O 1
ATOM 700 N N . ILE A 1 93 ? 9.449 -9.015 -2.373 1.00 71.06 93 ILE A N 1
ATOM 701 C CA . ILE A 1 93 ? 9.373 -7.655 -2.927 1.00 71.06 93 ILE A CA 1
ATOM 702 C C . ILE A 1 93 ? 7.977 -7.386 -3.497 1.00 71.06 93 ILE A C 1
ATOM 704 O O . ILE A 1 93 ? 7.392 -6.332 -3.245 1.00 71.06 93 ILE A O 1
ATOM 708 N N . ALA A 1 94 ? 7.413 -8.358 -4.219 1.00 79.00 94 ALA A N 1
ATOM 709 C CA . ALA A 1 94 ? 6.081 -8.260 -4.805 1.00 79.00 94 ALA A CA 1
ATOM 710 C C . ALA A 1 94 ? 5.013 -8.019 -3.734 1.00 79.00 94 ALA A C 1
ATOM 712 O O . ALA A 1 94 ? 4.112 -7.212 -3.945 1.00 79.00 94 ALA A O 1
ATOM 713 N N . PHE A 1 95 ? 5.145 -8.656 -2.564 1.00 77.94 95 PHE A N 1
ATOM 714 C CA . PHE A 1 95 ? 4.251 -8.438 -1.429 1.00 77.94 95 PHE A CA 1
ATOM 715 C C . PHE A 1 95 ? 4.148 -6.956 -1.051 1.00 77.94 95 PHE A C 1
ATOM 717 O O . PHE A 1 95 ? 3.044 -6.434 -0.908 1.00 77.94 95 PHE A O 1
ATOM 724 N N . PHE A 1 96 ? 5.286 -6.261 -0.942 1.00 71.62 96 PHE A N 1
ATOM 725 C CA . PHE A 1 96 ? 5.315 -4.842 -0.580 1.00 71.62 96 PHE A CA 1
ATOM 726 C C . PHE A 1 96 ? 4.525 -3.986 -1.573 1.00 71.62 96 PHE A C 1
ATOM 728 O O . PHE A 1 96 ? 3.851 -3.034 -1.187 1.00 71.62 96 PHE A O 1
ATOM 735 N N . SER A 1 97 ? 4.555 -4.356 -2.854 1.00 78.19 97 SER A N 1
ATOM 736 C CA . SER A 1 97 ? 3.878 -3.600 -3.905 1.00 78.19 97 SER A CA 1
ATOM 737 C C . SER A 1 97 ? 2.344 -3.686 -3.827 1.00 78.19 97 SER A C 1
ATOM 739 O O . SER A 1 97 ? 1.670 -2.881 -4.470 1.00 78.19 97 SER A O 1
ATOM 741 N N . PHE A 1 98 ? 1.791 -4.615 -3.036 1.00 79.56 98 PHE A N 1
ATOM 742 C CA . PHE A 1 98 ? 0.350 -4.763 -2.801 1.00 79.56 98 PHE A CA 1
ATOM 743 C C . PHE A 1 98 ? -0.142 -4.123 -1.492 1.00 79.56 98 PHE A C 1
ATOM 745 O O . PHE A 1 98 ? -1.339 -4.196 -1.205 1.00 79.56 98 PHE A O 1
ATOM 752 N N . GLY A 1 99 ? 0.741 -3.497 -0.706 1.00 81.06 99 GLY A N 1
ATOM 753 C CA . GLY A 1 99 ? 0.358 -2.773 0.509 1.00 81.06 99 GLY A CA 1
ATOM 754 C C . GLY A 1 99 ? -0.674 -1.666 0.248 1.00 81.06 99 GLY A C 1
ATOM 755 O O . GLY A 1 99 ? -0.762 -1.127 -0.857 1.00 81.06 99 GLY A O 1
ATOM 756 N N . GLY A 1 100 ? -1.472 -1.323 1.262 1.00 83.00 100 GLY A N 1
ATOM 757 C CA . GLY A 1 100 ? -2.488 -0.271 1.175 1.00 83.00 100 GLY A CA 1
ATOM 758 C C . GLY A 1 100 ? -3.851 -0.733 0.655 1.00 83.00 100 GLY A C 1
ATOM 759 O O . GLY A 1 100 ? -4.779 0.070 0.586 1.00 83.00 100 GLY A O 1
ATOM 760 N N . THR A 1 101 ? -4.031 -2.016 0.326 1.00 87.69 101 THR A N 1
ATOM 761 C CA . THR A 1 101 ? -5.362 -2.559 -0.021 1.00 87.69 101 THR A CA 1
ATOM 762 C C . THR A 1 101 ? -6.308 -2.591 1.182 1.00 87.69 101 THR A C 1
ATOM 764 O O . THR A 1 101 ? -7.521 -2.468 1.021 1.00 87.69 101 THR A O 1
ATOM 767 N N . GLU A 1 102 ? -5.757 -2.639 2.394 1.00 87.94 102 GLU A N 1
ATOM 768 C CA . GLU A 1 102 ? -6.470 -2.486 3.661 1.00 87.94 102 GLU A CA 1
ATOM 769 C C . GLU A 1 102 ? -7.150 -1.117 3.828 1.00 87.94 102 GLU A C 1
ATOM 771 O O . GLU A 1 102 ? -8.084 -0.997 4.622 1.00 87.94 102 GLU A O 1
ATOM 776 N N . LEU A 1 103 ? -6.755 -0.101 3.047 1.00 87.19 103 LEU A N 1
ATOM 777 C CA . LEU A 1 103 ? -7.384 1.222 3.065 1.00 87.19 103 LEU A CA 1
ATOM 778 C C . LEU A 1 103 ? -8.879 1.155 2.725 1.00 87.19 103 LEU A C 1
ATOM 780 O O . LEU A 1 103 ? -9.654 1.956 3.244 1.00 87.19 103 LEU A O 1
ATOM 784 N N . VAL A 1 104 ? -9.306 0.178 1.916 1.00 88.81 104 VAL A N 1
ATOM 785 C CA . VAL A 1 104 ? -10.732 -0.059 1.632 1.00 88.81 104 VAL A CA 1
ATOM 786 C C . VAL A 1 104 ? -11.507 -0.344 2.924 1.00 88.81 104 VAL A C 1
ATOM 788 O O . VAL A 1 104 ? -12.637 0.104 3.071 1.00 88.81 104 VAL A O 1
ATOM 791 N N . GLY A 1 105 ? -10.894 -1.042 3.885 1.00 87.94 105 GLY A N 1
ATOM 792 C CA . GLY A 1 105 ? -11.497 -1.295 5.194 1.00 87.94 105 GLY A CA 1
ATOM 793 C C . GLY A 1 105 ? -11.547 -0.048 6.079 1.00 87.94 105 GLY A C 1
ATOM 794 O O . GLY A 1 105 ? -12.544 0.174 6.754 1.00 87.94 105 GLY A O 1
ATOM 795 N N . ILE A 1 106 ? -10.507 0.791 6.045 1.00 88.06 106 ILE A N 1
ATOM 796 C CA . ILE A 1 106 ? -10.453 2.040 6.829 1.00 88.06 106 ILE A CA 1
ATOM 797 C C . ILE A 1 106 ? -11.481 3.054 6.306 1.00 88.06 106 ILE A C 1
ATOM 799 O O . ILE A 1 106 ? -12.190 3.683 7.083 1.00 88.06 106 ILE A O 1
ATOM 803 N N . THR A 1 107 ? -11.587 3.183 4.984 1.00 86.31 107 THR A N 1
ATOM 804 C CA . THR A 1 107 ? -12.517 4.110 4.316 1.00 86.31 107 THR A CA 1
ATOM 805 C C . THR A 1 107 ? -13.965 3.623 4.327 1.00 86.31 107 THR A C 1
ATOM 807 O O . THR A 1 107 ? -14.872 4.418 4.100 1.00 86.31 107 THR A O 1
ATOM 810 N N . ALA A 1 108 ? -14.213 2.344 4.634 1.00 85.94 108 ALA A N 1
ATOM 811 C CA . ALA A 1 108 ? -15.563 1.789 4.703 1.00 85.94 108 ALA A CA 1
ATOM 812 C C . ALA A 1 108 ? -16.457 2.523 5.715 1.00 85.94 108 ALA A C 1
ATOM 814 O O . ALA A 1 108 ? -17.650 2.663 5.463 1.00 85.94 108 ALA A O 1
ATOM 815 N N . GLY A 1 109 ? -15.888 3.015 6.823 1.00 80.62 109 GLY A N 1
ATOM 816 C CA . GLY A 1 109 ? -16.625 3.775 7.839 1.00 80.62 109 GLY A CA 1
ATOM 817 C C . GLY A 1 109 ? -17.083 5.165 7.383 1.00 80.62 109 GLY A C 1
ATOM 818 O O . GLY A 1 109 ? -17.966 5.742 8.005 1.00 80.62 109 GLY A O 1
ATOM 819 N N . GLU A 1 110 ? -16.514 5.690 6.296 1.00 81.50 110 GLU A N 1
ATOM 820 C CA . GLU A 1 110 ? -16.863 6.994 5.715 1.00 81.50 110 GLU A CA 1
ATOM 821 C C . GLU A 1 110 ? -17.671 6.850 4.404 1.00 81.50 110 GLU A C 1
ATOM 823 O O . GLU A 1 110 ? -18.015 7.842 3.761 1.00 81.50 110 GLU A O 1
ATOM 828 N N . ALA A 1 111 ? -17.982 5.620 3.977 1.00 82.75 111 ALA A N 1
ATOM 829 C CA . ALA A 1 111 ? -18.738 5.363 2.754 1.00 82.75 111 ALA A CA 1
ATOM 830 C C . ALA A 1 111 ? -20.252 5.526 2.979 1.00 82.75 111 ALA A C 1
ATOM 832 O O . ALA A 1 111 ? -20.786 5.010 3.955 1.00 82.75 111 ALA A O 1
ATOM 833 N N . LYS A 1 112 ? -20.964 6.152 2.024 1.00 82.50 112 LYS A N 1
ATOM 834 C CA . LYS A 1 112 ? -22.435 6.315 2.077 1.00 82.50 112 LYS A CA 1
ATOM 835 C C . LYS A 1 112 ? -23.169 4.969 2.190 1.00 82.50 112 LYS A C 1
ATOM 837 O O . LYS A 1 112 ? -24.008 4.786 3.058 1.00 82.50 112 LYS A O 1
ATOM 842 N N . ASN A 1 113 ? -22.820 4.016 1.322 1.00 87.25 113 ASN A N 1
ATOM 843 C CA . ASN A 1 113 ? -23.352 2.652 1.345 1.00 87.25 113 ASN A CA 1
ATOM 844 C C . ASN A 1 113 ? -22.186 1.646 1.334 1.00 87.25 113 ASN A C 1
ATOM 846 O O . ASN A 1 113 ? -21.732 1.241 0.253 1.00 87.25 113 ASN A O 1
ATOM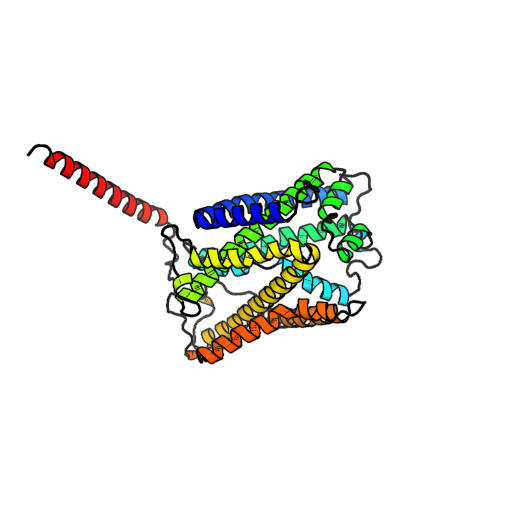 850 N N . PRO A 1 114 ? -21.656 1.243 2.505 1.00 86.69 114 PRO A N 1
ATOM 851 C CA . PRO A 1 114 ? -20.527 0.320 2.573 1.00 86.69 114 PRO A CA 1
ATOM 852 C C . PRO A 1 114 ? -20.899 -1.099 2.127 1.00 86.69 114 PRO A C 1
ATOM 854 O O . PRO A 1 114 ? -20.036 -1.792 1.589 1.00 86.69 114 PRO A O 1
ATOM 857 N N . ARG A 1 115 ? -22.172 -1.518 2.258 1.00 86.50 115 ARG A N 1
ATOM 858 C CA . ARG A 1 115 ? -22.639 -2.848 1.817 1.00 86.50 115 ARG A CA 1
ATOM 859 C C . ARG A 1 115 ? -22.466 -3.047 0.313 1.00 86.50 115 ARG A C 1
ATOM 861 O O . ARG A 1 115 ? -22.072 -4.134 -0.089 1.00 86.50 115 ARG A O 1
ATOM 868 N N . LYS A 1 116 ? -22.695 -2.011 -0.504 1.00 86.81 116 LYS A N 1
ATOM 869 C CA . LYS A 1 116 ? -22.490 -2.058 -1.966 1.00 86.81 116 LYS A CA 1
ATOM 870 C C . LYS A 1 116 ? -21.092 -1.574 -2.383 1.00 86.81 116 LYS A C 1
ATOM 872 O O . LYS A 1 116 ? -20.453 -2.176 -3.251 1.00 86.81 116 LYS A O 1
ATOM 877 N N . SER A 1 117 ? -20.578 -0.519 -1.747 1.00 88.81 117 SER A N 1
ATOM 878 C CA . SER A 1 117 ? -19.316 0.125 -2.153 1.00 88.81 117 SER A CA 1
ATOM 879 C C . SER A 1 117 ? -18.076 -0.710 -1.827 1.00 88.81 117 SER A C 1
ATOM 881 O O . SER A 1 117 ? -17.171 -0.799 -2.659 1.00 88.81 117 SER A O 1
ATOM 883 N N . VAL A 1 118 ? -18.029 -1.366 -0.660 1.00 90.88 118 VAL A N 1
ATOM 884 C CA . VAL A 1 118 ? -16.859 -2.161 -0.240 1.00 90.88 118 VAL A CA 1
ATOM 885 C C . VAL A 1 118 ? -16.648 -3.388 -1.140 1.00 90.88 118 VAL A C 1
ATOM 887 O O . VAL A 1 118 ? -15.540 -3.533 -1.665 1.00 90.88 118 VAL A O 1
ATOM 890 N N . PRO A 1 119 ? -17.661 -4.239 -1.422 1.00 90.69 119 PRO A N 1
ATOM 891 C CA . PRO A 1 119 ? -17.484 -5.366 -2.341 1.00 90.69 119 PRO A CA 1
ATOM 892 C C . PRO A 1 119 ? -17.045 -4.928 -3.743 1.00 90.69 119 PRO A C 1
ATOM 894 O O . PRO A 1 119 ? -16.160 -5.541 -4.345 1.00 90.69 119 PRO A O 1
ATOM 897 N N . LYS A 1 120 ? -17.620 -3.831 -4.257 1.00 90.06 120 L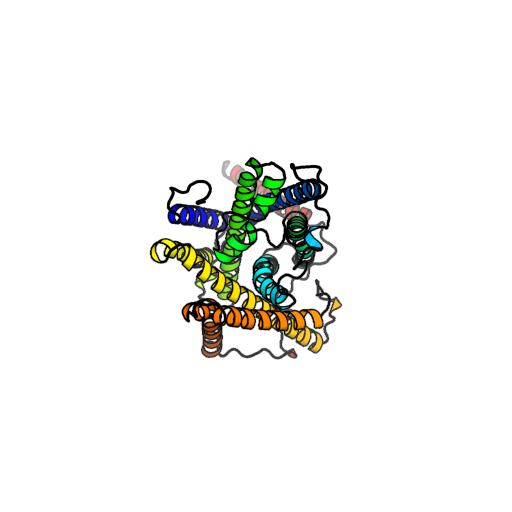YS A N 1
ATOM 898 C CA . LYS A 1 120 ? -17.245 -3.257 -5.555 1.00 90.06 120 LYS A CA 1
ATOM 899 C C . LYS A 1 120 ? -15.775 -2.829 -5.569 1.00 90.06 120 LYS A C 1
ATOM 901 O O . LYS A 1 120 ? -15.054 -3.195 -6.496 1.00 90.06 120 LYS A O 1
ATOM 906 N N . ALA A 1 121 ? -15.313 -2.123 -4.536 1.00 89.25 121 ALA A N 1
ATOM 907 C CA . ALA A 1 121 ? -13.926 -1.673 -4.415 1.00 89.25 121 ALA A CA 1
ATOM 908 C C . ALA A 1 121 ? -12.925 -2.841 -4.309 1.00 89.25 121 ALA A C 1
ATOM 910 O O . ALA A 1 121 ? -11.853 -2.801 -4.925 1.00 89.25 121 ALA A O 1
ATOM 911 N N . ILE A 1 122 ? -13.280 -3.909 -3.584 1.00 89.75 122 ILE A N 1
ATOM 912 C CA . ILE A 1 122 ? -12.469 -5.134 -3.492 1.00 89.75 122 ILE A CA 1
ATOM 913 C C . ILE A 1 122 ? -12.318 -5.776 -4.879 1.00 89.75 122 ILE A C 1
ATOM 915 O O . ILE A 1 122 ? -11.197 -6.020 -5.331 1.00 89.75 122 ILE A O 1
ATOM 919 N N . ASN A 1 123 ? -13.426 -5.980 -5.599 1.00 88.50 123 ASN A N 1
ATOM 920 C CA . ASN A 1 123 ? -13.403 -6.587 -6.933 1.00 88.50 123 ASN A CA 1
ATOM 921 C C . ASN A 1 123 ? -12.654 -5.722 -7.962 1.00 88.50 123 ASN A C 1
ATOM 923 O O . ASN A 1 123 ? -11.906 -6.240 -8.790 1.00 88.50 123 ASN A O 1
ATOM 927 N N . GLN A 1 124 ? -12.796 -4.396 -7.896 1.00 86.69 124 GLN A N 1
ATOM 928 C CA . GLN A 1 124 ? -12.043 -3.470 -8.748 1.00 86.69 124 GLN A CA 1
ATOM 929 C C . GLN A 1 124 ? -10.538 -3.508 -8.464 1.00 86.69 124 GLN A C 1
ATOM 931 O O . GLN A 1 124 ? -9.732 -3.400 -9.389 1.00 86.69 124 GLN A O 1
ATOM 936 N N . THR A 1 125 ? -10.140 -3.700 -7.204 1.00 87.38 125 THR A N 1
ATOM 937 C CA . THR A 1 125 ? -8.726 -3.804 -6.820 1.00 87.38 125 THR A CA 1
ATOM 938 C C . THR A 1 125 ? -8.044 -5.001 -7.488 1.00 87.38 125 THR A C 1
ATOM 940 O O . THR A 1 125 ? -6.909 -4.868 -7.942 1.00 87.38 125 THR A O 1
ATOM 943 N N . PHE A 1 126 ? -8.740 -6.131 -7.646 1.00 84.44 126 PHE A N 1
ATOM 944 C CA . PHE A 1 126 ? -8.216 -7.291 -8.377 1.00 84.44 126 PHE A CA 1
ATOM 945 C C . PHE A 1 126 ? -7.896 -6.963 -9.846 1.00 84.44 126 PHE A C 1
ATOM 947 O O . PHE A 1 126 ? -6.786 -7.216 -10.317 1.00 84.44 126 PHE A O 1
ATOM 954 N N . TRP A 1 127 ? -8.830 -6.328 -10.558 1.00 84.06 127 TRP A N 1
ATOM 955 C CA . TRP A 1 127 ? -8.613 -5.908 -11.948 1.00 84.06 127 TRP A CA 1
ATOM 956 C C . TRP A 1 127 ? -7.501 -4.867 -12.075 1.00 84.06 127 TRP A C 1
ATOM 958 O O . TRP A 1 127 ? -6.698 -4.920 -13.007 1.00 84.06 127 TRP A O 1
ATOM 968 N N . ARG A 1 128 ? -7.404 -3.961 -11.098 1.00 82.50 128 ARG A N 1
ATOM 969 C CA . ARG A 1 128 ? -6.331 -2.968 -11.011 1.00 82.50 128 ARG A CA 1
ATOM 970 C C . ARG A 1 128 ? -4.952 -3.627 -10.900 1.00 82.50 128 ARG A C 1
ATOM 972 O O . ARG A 1 128 ? -4.018 -3.188 -11.564 1.00 82.50 128 ARG A O 1
ATOM 979 N N . ILE A 1 129 ? -4.830 -4.695 -10.109 1.00 86.00 129 ILE A N 1
ATOM 980 C CA . ILE A 1 129 ? -3.593 -5.481 -9.976 1.00 86.00 129 ILE A CA 1
ATOM 981 C C . ILE A 1 129 ? -3.213 -6.144 -11.307 1.00 86.00 129 ILE A C 1
ATOM 983 O O . ILE A 1 129 ? -2.064 -6.040 -11.740 1.00 86.00 129 ILE A O 1
ATOM 987 N N . LEU A 1 130 ? -4.171 -6.778 -11.988 1.00 83.62 130 LEU A N 1
ATOM 988 C CA . LEU A 1 130 ? -3.931 -7.426 -13.281 1.00 83.62 130 LEU A CA 1
ATOM 989 C C . LEU A 1 130 ? -3.443 -6.423 -14.343 1.00 83.62 130 LEU A C 1
ATOM 991 O O . LEU A 1 130 ? -2.449 -6.666 -15.035 1.00 83.62 130 LEU A O 1
ATOM 995 N N . LEU A 1 131 ? -4.106 -5.269 -14.440 1.00 82.88 131 LEU A N 1
ATOM 996 C CA . LEU A 1 131 ? -3.759 -4.241 -15.418 1.00 82.88 131 LEU A CA 1
ATOM 997 C C . LEU A 1 131 ? -2.420 -3.567 -15.092 1.00 82.88 131 LEU A C 1
ATOM 999 O O . LEU A 1 131 ? -1.566 -3.450 -15.964 1.00 82.88 131 LEU A O 1
ATOM 1003 N N . PHE A 1 132 ? -2.208 -3.120 -13.851 1.00 81.75 132 PHE A N 1
ATOM 1004 C CA . PHE A 1 132 ? -1.035 -2.303 -13.532 1.00 81.75 132 PHE A CA 1
ATOM 1005 C C . PHE A 1 132 ? 0.231 -3.086 -13.253 1.00 81.75 132 PHE A C 1
ATOM 1007 O O . PHE A 1 132 ? 1.305 -2.597 -13.581 1.00 81.75 132 PHE A O 1
ATOM 1014 N N . TYR A 1 133 ? 0.131 -4.270 -12.660 1.00 86.00 133 TYR A N 1
ATOM 1015 C CA . TYR A 1 133 ? 1.306 -5.002 -12.197 1.00 86.00 133 TYR A CA 1
ATOM 1016 C C . TYR A 1 133 ? 1.653 -6.098 -13.187 1.00 86.00 133 TYR A C 1
ATOM 1018 O O . TYR A 1 133 ? 2.750 -6.119 -13.736 1.00 86.00 133 TYR A O 1
ATOM 1026 N N . ILE A 1 134 ? 0.696 -6.988 -13.454 1.00 89.44 134 ILE A N 1
ATOM 1027 C CA . ILE A 1 134 ? 0.949 -8.158 -14.298 1.00 89.44 134 ILE A CA 1
ATOM 1028 C C . ILE A 1 134 ? 1.229 -7.712 -15.732 1.00 89.44 134 ILE A C 1
ATOM 1030 O O . ILE A 1 134 ? 2.230 -8.130 -16.306 1.00 89.44 134 ILE A O 1
ATOM 1034 N N . SER A 1 135 ? 0.406 -6.818 -16.286 1.00 90.88 135 SER A N 1
ATOM 1035 C CA . SER A 1 135 ? 0.593 -6.376 -17.673 1.00 90.88 135 SER A CA 1
ATOM 1036 C C . SER A 1 135 ? 1.896 -5.594 -17.855 1.00 90.88 135 SER A C 1
ATOM 1038 O O . SER A 1 135 ? 2.629 -5.861 -18.799 1.00 90.88 135 SER A O 1
ATOM 1040 N N . THR A 1 136 ? 2.250 -4.676 -16.949 1.00 88.88 136 THR A N 1
ATOM 1041 C CA . THR A 1 136 ? 3.492 -3.892 -17.095 1.00 88.88 136 THR A CA 1
ATOM 1042 C C . THR A 1 136 ? 4.743 -4.757 -16.974 1.00 88.88 136 THR A C 1
ATOM 1044 O O . THR A 1 136 ? 5.630 -4.648 -17.818 1.00 88.88 136 THR A O 1
ATOM 1047 N N . ILE A 1 137 ? 4.802 -5.659 -15.988 1.00 89.31 137 ILE A N 1
ATOM 1048 C CA . ILE A 1 137 ? 5.926 -6.589 -15.808 1.00 89.31 137 ILE A CA 1
ATOM 1049 C C . ILE A 1 137 ? 6.022 -7.550 -16.996 1.00 89.31 137 ILE A C 1
ATOM 1051 O O . ILE A 1 137 ? 7.121 -7.826 -17.473 1.00 89.31 137 ILE A O 1
ATOM 1055 N N . PHE A 1 138 ? 4.886 -8.026 -17.508 1.00 91.56 138 PHE A N 1
ATOM 1056 C CA . PHE A 1 138 ? 4.846 -8.884 -18.687 1.00 91.56 138 PHE A CA 1
ATOM 1057 C C . PHE A 1 138 ? 5.428 -8.184 -19.922 1.00 91.56 138 PHE A C 1
ATOM 1059 O O . PHE A 1 138 ? 6.303 -8.742 -20.581 1.00 91.56 138 PHE A O 1
ATOM 1066 N N . ILE A 1 139 ? 5.018 -6.939 -20.184 1.00 92.06 139 ILE A N 1
ATOM 1067 C CA . ILE A 1 139 ? 5.564 -6.117 -21.274 1.00 92.06 139 ILE A CA 1
ATOM 1068 C C . ILE A 1 139 ? 7.065 -5.869 -21.096 1.00 92.06 139 ILE A C 1
ATOM 1070 O O . ILE A 1 139 ? 7.828 -6.003 -22.051 1.00 92.06 139 ILE A O 1
ATOM 1074 N N . ILE A 1 140 ? 7.517 -5.566 -19.876 1.00 90.06 140 ILE A N 1
ATOM 1075 C CA . ILE A 1 140 ? 8.949 -5.426 -19.581 1.00 90.06 140 ILE A CA 1
ATOM 1076 C C . ILE A 1 140 ? 9.696 -6.725 -19.909 1.00 90.06 140 ILE A C 1
ATOM 1078 O O . ILE A 1 140 ? 10.748 -6.667 -20.536 1.00 90.06 140 ILE A O 1
ATOM 1082 N N . GLY A 1 141 ? 9.149 -7.887 -19.541 1.00 89.88 141 GLY A N 1
ATOM 1083 C CA . GLY A 1 141 ? 9.756 -9.190 -19.828 1.00 89.88 141 GLY A CA 1
ATOM 1084 C C . GLY A 1 141 ? 9.780 -9.569 -21.313 1.00 89.88 141 GLY A C 1
ATOM 1085 O O . GLY A 1 141 ? 10.617 -10.370 -21.720 1.00 89.88 141 GLY A O 1
ATOM 1086 N N . LEU A 1 142 ? 8.882 -9.011 -22.131 1.00 91.44 142 LEU A N 1
ATOM 1087 C CA . LEU A 1 142 ? 8.925 -9.156 -23.591 1.00 91.44 142 LEU A CA 1
ATOM 1088 C C . LEU A 1 142 ? 10.026 -8.288 -24.217 1.00 91.44 142 LEU A C 1
ATOM 1090 O O . LEU A 1 142 ? 10.773 -8.757 -25.069 1.00 91.44 142 LEU A O 1
ATOM 1094 N N . VAL A 1 143 ? 10.166 -7.042 -23.753 1.00 89.81 143 VAL A N 1
ATOM 1095 C CA . VAL A 1 143 ? 11.020 -6.022 -24.391 1.00 89.81 143 VAL A CA 1
ATOM 1096 C C . VAL A 1 143 ? 12.450 -5.978 -23.833 1.00 89.81 143 VAL A C 1
ATOM 1098 O O . VAL A 1 143 ? 13.376 -5.528 -24.517 1.00 89.81 143 VAL A O 1
ATOM 1101 N N . ILE A 1 144 ? 12.662 -6.421 -22.592 1.00 87.69 144 ILE A N 1
ATOM 1102 C CA . ILE A 1 144 ? 13.956 -6.364 -21.902 1.00 87.69 144 ILE A CA 1
ATOM 1103 C C . ILE A 1 144 ? 14.423 -7.774 -21.549 1.00 87.69 144 ILE A C 1
ATOM 1105 O O . ILE A 1 144 ? 13.684 -8.589 -20.999 1.00 87.69 144 ILE A O 1
ATOM 1109 N N . ARG A 1 145 ? 15.690 -8.059 -21.852 1.00 87.31 145 ARG A N 1
ATOM 1110 C CA . ARG A 1 145 ? 16.307 -9.346 -21.541 1.00 87.31 145 ARG A CA 1
ATOM 1111 C C . ARG A 1 145 ? 16.552 -9.490 -20.045 1.00 87.31 145 ARG A C 1
ATOM 1113 O O . ARG A 1 145 ? 16.933 -8.537 -19.375 1.00 87.31 145 ARG A O 1
ATOM 1120 N N . ASN A 1 146 ? 16.441 -10.714 -19.531 1.00 82.69 146 ASN A N 1
ATOM 1121 C CA . ASN A 1 146 ? 16.679 -10.979 -18.110 1.00 82.69 146 ASN A CA 1
ATOM 1122 C C . ASN A 1 146 ? 18.146 -10.768 -17.674 1.00 82.69 146 ASN A C 1
ATOM 1124 O O . ASN A 1 146 ? 18.407 -10.668 -16.476 1.00 82.69 146 ASN A O 1
ATOM 1128 N N . ASP A 1 147 ? 19.098 -10.744 -18.611 1.00 82.38 147 ASP A N 1
ATOM 1129 C CA . ASP A 1 147 ? 20.539 -10.549 -18.402 1.00 82.38 147 ASP A CA 1
ATOM 1130 C C . ASP A 1 147 ? 21.009 -9.116 -18.706 1.00 82.38 147 ASP A C 1
ATOM 1132 O O . ASP A 1 147 ? 22.212 -8.866 -18.720 1.00 82.38 147 ASP A O 1
ATOM 1136 N N . ASP A 1 148 ? 20.083 -8.175 -18.927 1.00 79.62 148 ASP A N 1
ATOM 1137 C CA . ASP A 1 148 ? 20.421 -6.775 -19.178 1.00 79.62 148 ASP A CA 1
ATOM 1138 C C . ASP A 1 148 ? 21.135 -6.162 -17.951 1.00 79.62 148 ASP A C 1
ATOM 1140 O O . ASP A 1 148 ? 20.566 -6.167 -16.851 1.00 79.62 148 ASP A O 1
ATOM 1144 N N . PRO A 1 149 ? 22.360 -5.618 -18.110 1.00 71.00 149 PRO A N 1
ATOM 1145 C CA . PRO A 1 149 ? 23.117 -5.017 -17.013 1.00 71.00 149 PRO A CA 1
ATOM 1146 C C . PRO A 1 149 ? 22.347 -3.919 -16.285 1.00 71.00 149 PRO A C 1
ATOM 1148 O O . PRO A 1 149 ? 22.477 -3.791 -15.077 1.00 71.00 149 PRO A O 1
ATOM 1151 N N . SER A 1 150 ? 21.479 -3.177 -16.979 1.00 65.25 150 SER A N 1
ATOM 1152 C CA . SER A 1 150 ? 20.687 -2.121 -16.345 1.00 65.25 150 SER A CA 1
ATOM 1153 C C . SER A 1 150 ? 19.650 -2.644 -15.348 1.00 65.25 150 SER A C 1
ATOM 1155 O O . SER A 1 150 ? 19.337 -1.945 -14.391 1.00 65.25 150 SER A O 1
ATOM 1157 N N . LEU A 1 151 ? 19.159 -3.879 -15.511 1.00 67.31 151 LEU A N 1
ATOM 1158 C CA . LEU A 1 151 ? 18.298 -4.524 -14.512 1.00 67.31 151 LEU A CA 1
ATOM 1159 C C . LEU A 1 151 ? 19.100 -5.023 -13.304 1.00 67.31 151 LEU A C 1
ATOM 1161 O O . LEU A 1 151 ? 18.581 -5.050 -12.190 1.00 67.31 151 LEU A O 1
ATOM 1165 N N . LEU A 1 152 ? 20.347 -5.440 -13.535 1.00 60.94 152 LEU A N 1
ATOM 1166 C CA . LEU A 1 152 ? 21.244 -5.973 -12.509 1.00 60.94 152 LEU A CA 1
ATOM 1167 C C . LEU A 1 152 ? 21.837 -4.855 -11.650 1.00 60.94 152 LEU A C 1
ATOM 1169 O O . LEU A 1 152 ? 21.791 -4.945 -10.427 1.00 60.94 152 LEU A O 1
ATOM 1173 N N . ASP A 1 153 ? 22.276 -3.765 -12.276 1.00 53.62 153 ASP A N 1
ATOM 1174 C CA . ASP A 1 153 ? 22.790 -2.585 -11.585 1.00 53.62 153 ASP A CA 1
ATOM 1175 C C . ASP A 1 153 ? 21.702 -1.961 -10.700 1.00 53.62 153 ASP A C 1
ATOM 1177 O O . ASP A 1 153 ? 21.960 -1.662 -9.535 1.00 53.62 153 ASP A O 1
ATOM 1181 N N . SER A 1 154 ? 20.457 -1.851 -11.187 1.00 52.44 154 SER A N 1
ATOM 1182 C CA . SER A 1 154 ? 19.320 -1.386 -10.377 1.00 52.44 154 SER A CA 1
ATOM 1183 C C . SER A 1 154 ? 18.968 -2.317 -9.213 1.00 52.44 154 SER A C 1
ATOM 1185 O O . SER A 1 154 ? 18.465 -1.838 -8.199 1.00 52.44 154 SER A O 1
ATOM 1187 N N . ALA A 1 155 ? 19.234 -3.621 -9.328 1.00 48.97 155 ALA A N 1
ATOM 1188 C CA . ALA A 1 155 ? 19.037 -4.576 -8.239 1.00 48.97 155 ALA A CA 1
ATOM 1189 C C . ALA A 1 155 ? 20.171 -4.538 -7.193 1.00 48.97 155 ALA A C 1
ATOM 1191 O O . ALA A 1 155 ? 19.939 -4.900 -6.042 1.00 48.97 155 ALA A O 1
ATOM 1192 N N . GLU A 1 156 ? 21.380 -4.113 -7.574 1.00 40.97 156 GLU A N 1
ATOM 1193 C CA . GLU A 1 156 ? 22.557 -4.081 -6.693 1.00 40.97 156 GLU A CA 1
ATOM 1194 C C . GLU A 1 156 ? 22.817 -2.715 -6.038 1.00 40.97 156 GLU A C 1
ATOM 1196 O O . GLU A 1 156 ? 23.370 -2.666 -4.939 1.00 40.97 156 GLU A O 1
ATOM 1201 N N . THR A 1 157 ? 22.427 -1.606 -6.674 1.00 42.94 157 THR A N 1
ATOM 1202 C CA . THR A 1 157 ? 22.743 -0.248 -6.183 1.00 42.94 157 THR A CA 1
ATOM 1203 C C . THR A 1 157 ? 21.580 0.494 -5.525 1.00 42.94 157 THR A C 1
ATOM 1205 O O . THR A 1 157 ? 21.784 1.627 -5.090 1.00 42.94 157 THR A O 1
ATOM 1208 N N . ASP A 1 158 ? 20.376 -0.096 -5.443 1.00 48.97 158 ASP A N 1
ATOM 1209 C CA . ASP A 1 158 ? 19.133 0.610 -5.057 1.00 48.97 158 ASP A CA 1
ATOM 1210 C C . ASP A 1 158 ? 18.923 1.916 -5.873 1.00 48.97 158 ASP A C 1
ATOM 1212 O O . ASP A 1 158 ? 18.145 2.801 -5.502 1.00 48.97 158 ASP A O 1
ATOM 1216 N N . ASP A 1 159 ? 19.629 2.073 -7.004 1.00 40.97 159 ASP A N 1
ATOM 1217 C CA . ASP A 1 159 ? 19.637 3.309 -7.774 1.00 40.97 159 ASP A CA 1
ATOM 1218 C C . ASP A 1 159 ? 18.413 3.303 -8.698 1.00 40.97 159 ASP A C 1
ATOM 1220 O O . ASP A 1 159 ? 18.391 2.725 -9.788 1.00 40.97 159 ASP A O 1
ATOM 1224 N N . ILE A 1 160 ? 17.366 3.993 -8.242 1.00 43.66 160 ILE A N 1
ATOM 1225 C CA . ILE A 1 160 ? 16.082 4.218 -8.936 1.00 43.66 160 ILE A CA 1
ATOM 1226 C C . ILE A 1 160 ? 16.281 4.935 -10.298 1.00 43.66 160 ILE A C 1
ATOM 1228 O O . ILE A 1 160 ? 15.341 5.108 -11.073 1.00 43.66 160 ILE A O 1
ATOM 1232 N N . LYS A 1 161 ? 17.508 5.363 -10.628 1.00 38.59 161 LYS A N 1
ATOM 1233 C CA . LYS A 1 161 ? 17.834 6.150 -11.825 1.00 38.59 161 LYS A CA 1
ATOM 1234 C C . LYS A 1 161 ? 17.643 5.419 -13.158 1.00 38.59 161 LYS A C 1
ATOM 1236 O O . LYS A 1 161 ? 17.500 6.111 -14.163 1.00 38.59 161 LYS A O 1
ATOM 1241 N N . ILE A 1 162 ? 17.587 4.084 -13.199 1.00 50.31 162 ILE A N 1
ATOM 1242 C CA . ILE A 1 162 ? 17.273 3.333 -14.431 1.00 50.31 162 ILE A CA 1
ATOM 1243 C C . ILE A 1 162 ? 16.077 2.407 -14.187 1.00 50.31 162 ILE A C 1
ATOM 1245 O O . ILE A 1 162 ? 16.190 1.189 -14.122 1.00 50.31 162 ILE A O 1
ATOM 1249 N N . ALA A 1 163 ? 14.890 2.994 -14.026 1.00 62.22 163 ALA A N 1
ATOM 1250 C CA . ALA A 1 163 ? 13.667 2.207 -13.932 1.00 62.22 163 ALA A CA 1
ATOM 1251 C C . ALA A 1 163 ? 13.455 1.396 -15.235 1.00 62.22 163 ALA A C 1
ATOM 1253 O O . ALA A 1 163 ? 13.544 1.971 -16.318 1.00 62.22 163 ALA A O 1
ATOM 1254 N N . PRO A 1 164 ? 13.083 0.103 -15.183 1.00 74.56 164 PRO A N 1
ATOM 1255 C CA . PRO A 1 164 ? 12.808 -0.708 -16.380 1.00 74.56 164 PRO A CA 1
ATOM 1256 C C . PRO A 1 164 ? 11.839 -0.038 -17.369 1.00 74.56 164 PRO A C 1
ATOM 1258 O O . PRO A 1 164 ? 11.965 -0.175 -18.584 1.00 74.56 164 PRO A O 1
ATOM 1261 N N . PHE A 1 165 ? 10.913 0.768 -16.846 1.00 77.56 165 PHE A N 1
ATOM 1262 C CA . PHE A 1 165 ? 9.995 1.585 -17.630 1.00 77.56 165 PHE A CA 1
ATOM 1263 C C . PHE A 1 165 ? 10.707 2.569 -18.570 1.00 77.56 165 PHE A C 1
ATOM 1265 O O . PHE A 1 165 ? 10.310 2.691 -19.728 1.00 77.56 165 PHE A O 1
ATOM 1272 N N . THR A 1 166 ? 11.761 3.259 -18.116 1.00 76.62 166 THR A N 1
ATOM 1273 C CA . THR A 1 166 ? 12.488 4.222 -18.960 1.00 76.62 166 THR A CA 1
ATOM 1274 C C . THR A 1 166 ? 13.229 3.513 -20.086 1.00 76.62 166 THR A C 1
ATOM 1276 O O . THR A 1 166 ? 13.238 4.017 -21.208 1.00 76.62 166 THR A O 1
ATOM 1279 N N . ARG A 1 167 ? 13.748 2.301 -19.846 1.00 80.19 167 ARG A N 1
ATOM 1280 C CA . ARG A 1 167 ? 14.406 1.506 -20.891 1.00 80.19 167 ARG A CA 1
ATOM 1281 C C . ARG A 1 167 ? 13.479 1.075 -22.015 1.00 80.19 167 ARG A C 1
ATOM 1283 O O . ARG A 1 167 ? 13.895 1.122 -23.171 1.00 80.19 167 ARG A O 1
ATOM 1290 N N . VAL A 1 168 ? 12.229 0.726 -21.718 1.00 86.94 168 VAL A N 1
ATOM 1291 C CA . VAL A 1 168 ? 11.239 0.437 -22.770 1.00 86.94 168 VAL A CA 1
ATOM 1292 C C . VAL A 1 168 ? 11.027 1.666 -23.664 1.00 86.94 168 VAL A C 1
ATOM 1294 O O . VAL A 1 168 ? 11.046 1.543 -24.888 1.00 86.94 168 VAL A O 1
ATOM 1297 N N . PHE A 1 169 ? 10.909 2.869 -23.087 1.00 86.38 169 PHE A N 1
ATOM 1298 C CA . PHE A 1 169 ? 10.772 4.102 -23.876 1.00 86.38 169 PHE A CA 1
ATOM 1299 C C . PHE A 1 169 ? 12.025 4.456 -24.675 1.00 86.38 169 PHE A C 1
ATOM 1301 O O . PHE A 1 169 ? 11.926 4.982 -25.782 1.00 86.38 169 PHE A O 1
ATOM 1308 N N . GLU A 1 170 ? 13.209 4.168 -24.148 1.00 83.06 170 GLU A N 1
ATOM 1309 C CA . GLU A 1 170 ? 14.452 4.380 -24.884 1.00 83.06 170 GLU A CA 1
ATOM 1310 C C . GLU A 1 170 ? 14.584 3.421 -26.069 1.00 83.06 170 GLU A C 1
ATOM 1312 O O . GLU A 1 170 ? 14.947 3.869 -27.157 1.00 83.06 170 GLU A O 1
ATOM 1317 N N . LYS A 1 171 ? 14.210 2.144 -25.902 1.00 84.31 171 LYS A N 1
ATOM 1318 C CA . LYS A 1 171 ? 14.106 1.174 -27.007 1.00 84.31 171 LYS A CA 1
ATOM 1319 C C . LYS A 1 171 ? 13.069 1.595 -28.051 1.00 84.31 171 LYS A C 1
ATOM 1321 O O . LYS A 1 171 ? 13.312 1.431 -29.242 1.00 84.31 171 LYS A O 1
ATOM 1326 N N . ALA A 1 172 ? 11.978 2.232 -27.626 1.00 86.81 172 ALA A N 1
ATOM 1327 C CA . ALA A 1 172 ? 10.999 2.860 -28.516 1.00 86.81 172 ALA A CA 1
ATOM 1328 C C . ALA A 1 172 ? 11.528 4.102 -29.269 1.00 86.81 172 ALA A C 1
ATOM 1330 O O . ALA A 1 172 ? 10.828 4.643 -30.122 1.00 86.81 172 ALA A O 1
ATOM 1331 N N . GLY A 1 173 ? 12.725 4.608 -28.945 1.00 83.56 173 GLY A N 1
ATOM 1332 C CA . GLY A 1 173 ? 13.254 5.864 -29.489 1.00 83.56 173 GLY A CA 1
ATOM 1333 C C . GLY A 1 173 ? 12.643 7.129 -28.865 1.00 83.56 173 GLY A C 1
ATOM 1334 O O . GLY A 1 173 ? 12.933 8.242 -29.302 1.00 83.56 173 GLY A O 1
ATOM 1335 N N . LEU A 1 174 ? 11.833 6.990 -27.813 1.00 83.50 174 LEU A N 1
ATOM 1336 C CA . LEU A 1 174 ? 11.093 8.069 -27.156 1.00 83.50 174 LEU A CA 1
ATOM 1337 C C . LEU A 1 174 ? 11.842 8.598 -25.925 1.00 83.50 174 LEU A C 1
ATOM 1339 O O . LEU A 1 174 ? 11.354 8.527 -24.799 1.00 83.50 174 LEU A O 1
ATOM 1343 N N . LYS A 1 175 ? 13.029 9.181 -26.125 1.00 74.19 175 LYS A N 1
ATOM 1344 C CA . LYS A 1 175 ? 13.879 9.682 -25.021 1.00 74.19 175 LYS A CA 1
ATOM 1345 C C . LYS A 1 175 ? 13.161 10.685 -24.103 1.00 74.19 175 LYS A C 1
ATOM 1347 O O . LYS A 1 175 ? 13.333 10.646 -22.889 1.00 74.19 175 LYS A O 1
ATOM 1352 N N . THR A 1 176 ? 12.296 11.540 -24.652 1.00 76.44 176 THR A N 1
ATOM 1353 C CA . THR A 1 176 ? 11.507 12.507 -23.865 1.00 76.44 176 THR A CA 1
ATOM 1354 C C . THR A 1 176 ? 10.439 11.832 -22.993 1.00 76.44 176 THR A C 1
ATOM 1356 O O . THR A 1 176 ? 10.101 12.348 -21.927 1.00 76.44 176 THR A O 1
ATOM 1359 N N . ALA A 1 177 ? 9.943 10.652 -23.382 1.00 77.31 177 ALA A N 1
ATOM 1360 C CA . ALA A 1 177 ? 8.939 9.920 -22.608 1.00 77.31 177 ALA A CA 1
ATOM 1361 C C . ALA A 1 177 ? 9.486 9.404 -21.264 1.00 77.31 177 ALA A C 1
ATOM 1363 O O . ALA A 1 177 ? 8.714 9.241 -20.321 1.00 77.31 177 ALA A O 1
ATOM 1364 N N . ALA A 1 178 ? 10.809 9.254 -21.119 1.00 69.75 178 ALA A N 1
ATOM 1365 C CA . ALA A 1 178 ? 11.433 8.931 -19.835 1.00 69.75 178 ALA A CA 1
ATOM 1366 C C . ALA A 1 178 ? 11.197 10.026 -18.773 1.00 69.75 178 ALA A C 1
ATOM 1368 O O . ALA A 1 178 ? 10.908 9.715 -17.618 1.00 69.75 178 ALA A O 1
ATOM 1369 N N . HIS A 1 179 ? 11.234 11.310 -19.157 1.00 79.31 179 HIS A N 1
ATOM 1370 C CA . HIS A 1 179 ? 10.922 12.415 -18.239 1.00 79.31 179 HIS A CA 1
ATOM 1371 C C . HIS A 1 179 ? 9.449 12.405 -17.818 1.00 79.31 179 HIS A C 1
ATOM 1373 O O . HIS A 1 179 ? 9.148 12.632 -16.647 1.00 79.31 179 HIS A O 1
ATOM 1379 N N . ILE A 1 180 ? 8.541 12.103 -18.752 1.00 81.94 180 ILE A N 1
ATOM 1380 C CA . ILE A 1 180 ? 7.104 11.981 -18.471 1.00 81.94 180 ILE A CA 1
ATOM 1381 C C . ILE A 1 180 ? 6.863 10.831 -17.491 1.00 81.94 180 ILE A C 1
ATOM 1383 O O . ILE A 1 180 ? 6.167 11.014 -16.496 1.00 81.94 180 ILE A O 1
ATOM 1387 N N . MET A 1 181 ? 7.488 9.673 -17.720 1.00 80.62 181 MET A N 1
ATOM 1388 C CA . MET A 1 181 ? 7.347 8.511 -16.844 1.00 80.62 181 MET A CA 1
ATOM 1389 C C . MET A 1 181 ? 7.885 8.781 -15.435 1.00 80.62 181 MET A C 1
ATOM 1391 O O . MET A 1 181 ? 7.219 8.455 -14.457 1.00 80.62 181 MET A O 1
ATOM 1395 N N . ASN A 1 182 ? 9.026 9.461 -15.304 1.00 79.62 182 ASN A N 1
ATOM 1396 C CA . ASN A 1 182 ? 9.509 9.908 -13.995 1.00 79.62 182 ASN A CA 1
ATOM 1397 C C . ASN A 1 182 ? 8.497 10.839 -13.299 1.00 79.62 182 ASN A C 1
ATOM 1399 O O . ASN A 1 182 ? 8.307 10.741 -12.087 1.00 79.62 182 ASN A O 1
ATOM 1403 N N . GLY A 1 183 ? 7.806 11.703 -14.054 1.00 84.44 183 GLY A N 1
ATOM 1404 C CA . GLY A 1 183 ? 6.699 12.532 -13.560 1.00 84.44 183 GLY A CA 1
ATOM 1405 C C . GLY A 1 183 ? 5.523 11.703 -13.044 1.00 84.44 183 GLY A C 1
ATOM 1406 O O . GLY A 1 183 ? 5.045 11.925 -11.934 1.00 84.44 183 GLY A O 1
ATOM 1407 N N . VAL A 1 184 ? 5.103 10.691 -13.803 1.00 85.50 184 VAL A N 1
ATOM 1408 C CA . VAL A 1 184 ? 4.047 9.753 -13.391 1.00 85.50 184 VAL A CA 1
ATOM 1409 C C . VAL A 1 184 ? 4.444 9.016 -12.111 1.00 85.50 184 VAL A C 1
ATOM 1411 O O . VAL A 1 184 ? 3.656 8.978 -11.167 1.00 85.50 184 VAL A O 1
ATOM 1414 N N . ILE A 1 185 ? 5.670 8.491 -12.029 1.00 83.12 185 ILE A N 1
ATOM 1415 C CA . ILE A 1 185 ? 6.188 7.828 -10.822 1.00 83.12 185 ILE A CA 1
ATOM 1416 C C . ILE A 1 185 ? 6.132 8.784 -9.627 1.00 83.12 185 ILE A C 1
ATOM 1418 O O . ILE A 1 185 ? 5.685 8.398 -8.548 1.00 83.12 185 ILE A O 1
ATOM 1422 N N . PHE A 1 186 ? 6.510 10.050 -9.817 1.00 85.62 186 PHE A N 1
ATOM 1423 C CA . PHE A 1 186 ? 6.410 11.059 -8.769 1.00 85.62 186 PHE A CA 1
ATOM 1424 C C . PHE A 1 186 ? 4.963 11.254 -8.286 1.00 85.62 186 PHE A C 1
ATOM 1426 O O . PHE A 1 186 ? 4.716 11.213 -7.081 1.00 85.62 186 PHE A O 1
ATOM 1433 N N . THR A 1 187 ? 3.988 11.369 -9.197 1.00 88.50 187 THR A N 1
ATOM 1434 C CA . THR A 1 187 ? 2.562 11.449 -8.814 1.00 88.50 187 THR A CA 1
ATOM 1435 C C . THR A 1 187 ? 2.065 10.188 -8.099 1.00 88.50 187 THR A C 1
ATOM 1437 O O . THR A 1 187 ? 1.252 10.279 -7.178 1.00 88.50 187 THR A O 1
ATOM 1440 N N . ALA A 1 188 ? 2.580 9.010 -8.466 1.00 86.06 188 ALA A N 1
ATOM 1441 C CA . ALA A 1 188 ? 2.245 7.751 -7.811 1.00 86.06 188 ALA A CA 1
ATOM 1442 C C . ALA A 1 188 ? 2.755 7.710 -6.363 1.00 86.06 188 ALA A C 1
ATOM 1444 O O . ALA A 1 188 ? 2.000 7.334 -5.467 1.00 86.06 188 ALA A O 1
ATOM 1445 N N . VAL A 1 189 ? 3.991 8.161 -6.124 1.00 85.81 189 VAL A N 1
ATOM 1446 C CA . VAL A 1 189 ? 4.571 8.266 -4.775 1.00 85.81 189 VAL A CA 1
ATOM 1447 C C . VAL A 1 189 ? 3.814 9.289 -3.923 1.00 85.81 189 VAL A C 1
ATOM 1449 O O . VAL A 1 189 ? 3.535 9.010 -2.758 1.00 85.81 189 VAL A O 1
ATOM 1452 N N . LEU A 1 190 ? 3.425 10.438 -4.491 1.00 89.19 190 LEU A N 1
ATOM 1453 C CA . LEU A 1 190 ? 2.617 11.438 -3.780 1.00 89.19 190 LEU A CA 1
ATOM 1454 C C . LEU A 1 190 ? 1.267 10.874 -3.327 1.00 89.19 190 LEU A C 1
ATOM 1456 O O . LEU A 1 190 ? 0.902 11.030 -2.166 1.00 89.19 190 LEU A O 1
ATOM 1460 N N . SER A 1 191 ? 0.552 10.177 -4.211 1.00 89.06 191 SER A N 1
ATOM 1461 C CA . SER A 1 191 ? -0.726 9.541 -3.864 1.00 89.06 191 SER A CA 1
ATOM 1462 C C . SER A 1 191 ? -0.565 8.429 -2.819 1.00 89.06 191 SER A C 1
ATOM 1464 O O . SER A 1 191 ? -1.355 8.348 -1.879 1.00 89.06 191 SER A O 1
ATOM 1466 N N . ALA A 1 192 ? 0.494 7.616 -2.906 1.00 88.19 192 ALA A N 1
ATOM 1467 C CA . ALA A 1 192 ? 0.787 6.619 -1.875 1.00 88.19 192 ALA A CA 1
ATOM 1468 C C . ALA A 1 192 ? 1.039 7.276 -0.503 1.00 88.19 192 ALA A C 1
ATOM 1470 O O . ALA A 1 192 ? 0.495 6.827 0.505 1.00 88.19 192 ALA A O 1
ATOM 1471 N N . GLY A 1 193 ? 1.806 8.372 -0.465 1.00 90.50 193 GLY A N 1
ATOM 1472 C CA . GLY A 1 193 ? 2.044 9.148 0.755 1.00 90.50 193 GLY A CA 1
ATOM 1473 C C . GLY A 1 193 ? 0.773 9.790 1.319 1.00 90.50 193 GLY A C 1
ATOM 1474 O O . GLY A 1 193 ? 0.534 9.726 2.524 1.00 90.50 193 GLY A O 1
ATOM 1475 N N . ASN A 1 194 ? -0.071 10.353 0.451 1.00 90.56 194 ASN A N 1
ATOM 1476 C CA . ASN A 1 194 ? -1.360 10.936 0.823 1.00 90.56 194 ASN A CA 1
ATOM 1477 C C . ASN A 1 194 ? -2.283 9.889 1.469 1.00 90.56 194 ASN A C 1
ATOM 1479 O O . ASN A 1 194 ? -2.790 10.093 2.571 1.00 90.56 194 ASN A O 1
ATOM 1483 N N . SER A 1 195 ? -2.419 8.729 0.822 1.00 90.06 195 SER A N 1
ATOM 1484 C CA . SER A 1 195 ? -3.188 7.586 1.324 1.00 90.06 195 SER A CA 1
ATOM 1485 C C . SER A 1 195 ? -2.650 7.050 2.653 1.00 90.06 195 SER A C 1
ATOM 1487 O O . SER A 1 195 ? -3.435 6.720 3.540 1.00 90.06 195 SER A O 1
ATOM 1489 N N . ALA A 1 196 ? -1.326 6.997 2.832 1.00 91.25 196 ALA A N 1
ATOM 1490 C CA . ALA A 1 196 ? -0.709 6.532 4.074 1.00 91.25 196 ALA A CA 1
ATOM 1491 C C . ALA A 1 196 ? -0.978 7.477 5.259 1.00 91.25 196 ALA A C 1
ATOM 1493 O O . ALA A 1 196 ? -1.313 7.010 6.349 1.00 91.25 196 ALA A O 1
ATOM 1494 N N . ILE A 1 197 ? -0.881 8.797 5.055 1.00 91.88 197 ILE A N 1
ATOM 1495 C CA . ILE A 1 197 ? -1.194 9.798 6.090 1.00 91.88 197 ILE A CA 1
ATOM 1496 C C . ILE A 1 197 ? -2.678 9.740 6.468 1.00 91.88 197 ILE A C 1
ATOM 1498 O O . ILE A 1 197 ? -3.030 9.751 7.655 1.00 91.88 197 ILE A O 1
ATOM 1502 N N . TYR A 1 198 ? -3.550 9.623 5.467 1.00 90.50 198 TYR A N 1
ATOM 1503 C CA . TYR A 1 198 ? -4.978 9.444 5.686 1.00 90.50 198 TYR A CA 1
ATOM 1504 C C . TYR A 1 198 ? -5.252 8.160 6.497 1.00 90.50 19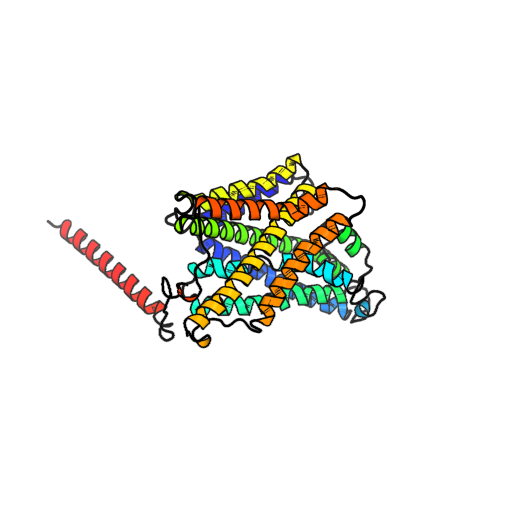8 TYR A C 1
ATOM 1506 O O . TYR A 1 198 ? -5.855 8.229 7.568 1.00 90.50 198 TYR A O 1
ATOM 1514 N N . ALA A 1 199 ? -4.722 7.008 6.071 1.00 91.62 199 ALA A N 1
ATOM 1515 C CA . ALA A 1 199 ? -4.907 5.721 6.746 1.00 91.62 199 ALA A CA 1
ATOM 1516 C C . ALA A 1 199 ? -4.432 5.741 8.207 1.00 91.62 199 ALA A C 1
ATOM 1518 O O . ALA A 1 199 ? -5.152 5.309 9.113 1.00 91.62 199 ALA A O 1
ATOM 1519 N N . ALA A 1 200 ? -3.225 6.257 8.448 1.00 93.19 200 ALA A N 1
ATOM 1520 C CA . ALA A 1 200 ? -2.617 6.284 9.773 1.00 93.19 200 ALA A CA 1
ATOM 1521 C C . ALA A 1 200 ? -3.398 7.185 10.739 1.00 93.19 200 ALA A C 1
ATOM 1523 O O . ALA A 1 200 ? -3.692 6.771 11.862 1.00 93.19 200 ALA A O 1
ATOM 1524 N N . SER A 1 201 ? -3.808 8.375 10.288 1.00 93.88 201 SER A N 1
ATOM 1525 C CA . SER A 1 201 ? -4.580 9.306 11.118 1.00 93.88 201 SER A CA 1
ATOM 1526 C C . SER A 1 201 ? -5.953 8.747 11.515 1.00 93.88 201 SER A C 1
ATOM 1528 O O . SER A 1 201 ? -6.335 8.860 12.680 1.00 93.88 201 SER A O 1
ATOM 1530 N N . ARG A 1 202 ? -6.671 8.077 10.600 1.00 92.38 202 ARG A N 1
ATOM 1531 C CA . ARG A 1 202 ? -7.985 7.463 10.894 1.00 92.38 202 ARG A CA 1
ATOM 1532 C C . ARG A 1 202 ? -7.860 6.221 11.765 1.00 92.38 202 ARG A C 1
ATOM 1534 O O . ARG A 1 202 ? -8.680 6.013 12.659 1.00 92.38 202 ARG A O 1
ATOM 1541 N N . THR A 1 203 ? -6.813 5.425 11.561 1.00 93.81 203 THR A N 1
ATOM 1542 C CA . THR A 1 203 ? -6.531 4.268 12.420 1.00 93.81 203 THR A CA 1
ATOM 1543 C C . THR A 1 203 ? -6.268 4.722 13.855 1.00 93.81 203 THR A C 1
ATOM 1545 O O . THR A 1 203 ? -6.844 4.178 14.794 1.00 93.81 203 THR A O 1
ATOM 1548 N N . LEU A 1 204 ? -5.449 5.761 14.035 1.00 94.62 204 LEU A N 1
ATOM 1549 C CA . LEU A 1 204 ? -5.121 6.296 15.354 1.00 94.62 204 LEU A CA 1
ATOM 1550 C C . LEU A 1 204 ? -6.332 6.941 16.048 1.00 94.62 204 LEU A C 1
ATOM 1552 O O . LEU A 1 204 ? -6.549 6.706 17.237 1.00 94.62 204 LEU A O 1
ATOM 1556 N N . MET A 1 205 ? -7.156 7.672 15.294 1.00 94.38 205 MET A N 1
ATOM 1557 C CA . MET A 1 205 ? -8.437 8.209 15.760 1.00 94.38 205 MET A CA 1
ATOM 1558 C C . MET A 1 205 ? -9.380 7.091 16.223 1.00 94.38 205 MET A C 1
ATOM 1560 O O . MET A 1 205 ? -9.933 7.166 17.317 1.00 94.38 205 MET A O 1
ATOM 1564 N N . THR A 1 206 ? -9.525 6.030 15.425 1.00 92.19 206 THR A N 1
ATOM 1565 C CA . THR A 1 206 ? -10.389 4.884 15.753 1.00 92.19 206 THR A CA 1
ATOM 1566 C C . THR A 1 206 ? -9.915 4.197 17.031 1.00 92.19 206 THR A C 1
ATOM 1568 O O . THR A 1 206 ? -10.708 3.959 17.938 1.00 92.19 206 THR A O 1
ATOM 1571 N N . LEU A 1 207 ? -8.603 3.970 17.165 1.00 92.88 207 LEU A N 1
ATOM 1572 C CA . LEU A 1 207 ? -8.021 3.425 18.392 1.00 92.88 207 LEU A CA 1
ATOM 1573 C C . LEU A 1 207 ? -8.313 4.309 19.612 1.00 92.88 207 LEU A C 1
ATOM 1575 O O . LEU A 1 207 ? -8.564 3.786 20.695 1.00 92.88 207 LEU A O 1
ATOM 1579 N N . ALA A 1 208 ? -8.284 5.634 19.466 1.00 94.56 208 ALA A N 1
ATOM 1580 C CA . ALA A 1 208 ? -8.586 6.553 20.561 1.00 94.56 208 ALA A CA 1
ATOM 1581 C C . ALA A 1 208 ? -10.070 6.529 20.955 1.00 94.56 208 ALA A C 1
ATOM 1583 O O . ALA A 1 208 ? -10.377 6.481 22.147 1.00 94.56 208 ALA A O 1
ATOM 1584 N N . ASN A 1 209 ? -10.974 6.479 19.974 1.00 90.69 209 ASN A N 1
ATOM 1585 C CA . ASN A 1 209 ? -12.420 6.393 20.198 1.00 90.69 209 ASN A CA 1
ATOM 1586 C C . ASN A 1 209 ? -12.829 5.074 20.869 1.00 90.69 209 ASN A C 1
ATOM 1588 O O . ASN A 1 209 ? -13.729 5.053 21.702 1.00 90.69 209 ASN A O 1
ATOM 1592 N N . GLU A 1 210 ? -12.115 3.986 20.584 1.00 89.75 210 GLU A N 1
ATOM 1593 C CA . GLU A 1 210 ? -12.296 2.691 21.251 1.00 89.75 210 GLU A CA 1
ATOM 1594 C C . GLU A 1 210 ? -11.586 2.598 22.621 1.00 89.75 210 GLU A C 1
ATOM 1596 O O . GLU A 1 210 ? -11.525 1.524 23.223 1.00 89.75 210 GLU A O 1
ATOM 1601 N N . GLY A 1 211 ? -10.986 3.688 23.114 1.00 88.62 211 GLY A N 1
ATOM 1602 C CA . GLY A 1 211 ? -10.257 3.711 24.387 1.00 88.62 211 GLY A CA 1
ATOM 1603 C C . GLY A 1 211 ? -8.938 2.924 24.379 1.00 88.62 211 GLY A C 1
ATOM 1604 O O . GLY A 1 211 ? -8.405 2.588 25.439 1.00 88.62 211 GLY A O 1
ATOM 1605 N N . LYS A 1 212 ? -8.402 2.610 23.194 1.00 89.00 212 LYS A N 1
ATOM 1606 C CA . LYS A 1 212 ? -7.139 1.879 22.985 1.00 89.00 212 LYS A CA 1
ATOM 1607 C C . LYS A 1 212 ? -5.929 2.806 22.823 1.00 89.00 212 LYS A C 1
ATOM 1609 O O . LYS A 1 212 ? -4.797 2.354 22.978 1.00 89.00 212 LYS A O 1
ATOM 1614 N N . ALA A 1 213 ? -6.158 4.088 22.545 1.00 91.06 213 ALA A N 1
ATOM 1615 C CA . ALA A 1 213 ? -5.153 5.149 22.491 1.00 91.06 213 ALA A CA 1
ATOM 1616 C C . ALA A 1 213 ? -5.605 6.374 23.322 1.00 91.06 213 ALA A C 1
ATOM 1618 O O . ALA A 1 213 ? -6.772 6.446 23.713 1.00 91.06 213 ALA A O 1
ATOM 1619 N N . PRO A 1 214 ? -4.710 7.334 23.637 1.00 91.75 214 PRO A N 1
ATOM 1620 C CA . PRO A 1 214 ? -5.081 8.554 24.355 1.00 91.75 214 PRO A CA 1
ATOM 1621 C C . PRO A 1 214 ? -6.260 9.299 23.712 1.00 91.75 214 PRO A C 1
ATOM 1623 O O . PRO A 1 214 ? -6.233 9.589 22.519 1.00 91.75 214 PRO A O 1
ATOM 1626 N N . GLN A 1 215 ? -7.263 9.664 24.517 1.00 91.69 215 GLN A N 1
ATOM 1627 C CA . GLN A 1 215 ? -8.544 10.211 24.036 1.00 91.69 215 GLN A CA 1
ATOM 1628 C C . GLN A 1 215 ? -8.409 11.474 23.173 1.00 91.69 215 GLN A C 1
ATOM 1630 O O . GLN A 1 215 ? -9.193 11.667 22.250 1.00 91.69 215 GLN A O 1
ATOM 1635 N N . PHE A 1 216 ? -7.396 12.313 23.415 1.00 93.25 216 PHE A N 1
ATOM 1636 C CA . PHE A 1 216 ? -7.191 13.535 22.629 1.00 93.25 216 PHE A CA 1
ATOM 1637 C C . PHE A 1 216 ? -6.930 13.257 21.136 1.00 93.25 216 PHE A C 1
ATOM 1639 O O . PHE A 1 216 ? -7.216 14.107 20.298 1.00 93.25 216 PHE A O 1
ATOM 1646 N N . LEU A 1 217 ? -6.428 12.065 20.785 1.00 93.81 217 LEU A N 1
ATOM 1647 C CA . LEU A 1 217 ? -6.203 11.651 19.396 1.00 93.81 217 LEU A CA 1
ATOM 1648 C C . LEU A 1 217 ? -7.513 11.346 18.649 1.00 93.81 217 LEU A C 1
ATOM 1650 O O . LEU A 1 217 ? -7.533 11.387 17.419 1.00 93.81 217 LEU A O 1
ATOM 1654 N N . GLY A 1 218 ? -8.598 11.072 19.377 1.00 92.19 218 GLY A N 1
ATOM 1655 C CA . GLY A 1 218 ? -9.924 10.796 18.822 1.00 92.19 218 GLY A CA 1
ATOM 1656 C C . GLY A 1 218 ? -10.724 12.051 18.472 1.00 92.19 218 GLY A C 1
ATOM 1657 O O . GLY A 1 218 ? -11.774 11.949 17.848 1.00 92.19 218 GLY A O 1
ATOM 1658 N N . VAL A 1 219 ? -10.242 13.241 18.847 1.00 91.25 219 VAL A N 1
ATOM 1659 C CA . VAL A 1 219 ? -10.949 14.504 18.599 1.00 91.25 219 VAL A CA 1
ATOM 1660 C C . VAL A 1 219 ? -10.946 14.828 17.103 1.00 91.25 219 VAL A C 1
ATOM 1662 O O . VAL A 1 219 ? -9.886 14.979 16.488 1.00 91.25 219 VAL A O 1
ATOM 1665 N N . VAL A 1 220 ? -12.146 14.974 16.540 1.00 90.81 220 VAL A N 1
ATOM 1666 C CA . VAL A 1 220 ? -12.390 15.303 15.131 1.00 90.81 220 VAL A CA 1
ATOM 1667 C C . VAL A 1 220 ? -12.810 16.767 15.012 1.00 90.81 220 VAL A C 1
ATOM 1669 O O . VAL A 1 220 ? -13.640 17.245 15.783 1.00 90.81 220 VAL A O 1
ATOM 1672 N N . ALA A 1 221 ? -12.214 17.494 14.066 1.00 89.00 221 ALA A N 1
ATOM 1673 C CA . ALA A 1 221 ? -12.590 18.873 13.762 1.00 89.00 221 ALA A CA 1
ATOM 1674 C C . ALA A 1 221 ? -13.903 18.942 12.957 1.00 89.00 221 ALA A C 1
ATOM 1676 O O . ALA A 1 221 ? -14.348 17.948 12.386 1.00 89.00 221 ALA A O 1
ATOM 1677 N N . SER A 1 222 ? -14.505 20.131 12.853 1.00 84.31 222 SER A N 1
ATOM 1678 C CA . SER A 1 222 ? -15.776 20.346 12.132 1.00 84.31 222 SER A CA 1
ATOM 1679 C C . SER A 1 222 ? -15.739 19.935 10.655 1.00 84.31 222 SER A C 1
ATOM 1681 O O . SER A 1 222 ? -16.771 19.620 10.074 1.00 84.31 222 SER A O 1
ATOM 1683 N N . ASN A 1 223 ? -14.554 19.893 10.046 1.00 82.06 223 ASN A N 1
ATOM 1684 C CA . ASN A 1 223 ? -14.345 19.457 8.667 1.00 82.06 223 ASN A CA 1
ATOM 1685 C C . ASN A 1 223 ? -14.109 17.937 8.509 1.00 82.06 223 ASN A C 1
ATOM 1687 O O . ASN A 1 223 ? -13.717 17.490 7.427 1.00 82.06 223 ASN A O 1
ATOM 1691 N N . GLY A 1 224 ? -14.311 17.148 9.572 1.00 83.19 224 GLY A N 1
ATOM 1692 C CA . GLY A 1 224 ? -14.191 15.686 9.561 1.00 83.19 224 GLY A CA 1
ATOM 1693 C C . GLY A 1 224 ? -12.757 15.156 9.677 1.00 83.19 224 GLY A C 1
ATOM 1694 O O . GLY A 1 224 ? -12.519 13.973 9.448 1.00 83.19 224 GLY A O 1
ATOM 1695 N N . VAL A 1 225 ? -11.778 16.007 10.006 1.00 88.69 225 VAL A N 1
ATOM 1696 C CA . VAL A 1 225 ? -10.361 15.616 10.086 1.00 88.69 225 VAL A CA 1
ATOM 1697 C C . VAL A 1 225 ? -9.916 15.439 11.548 1.00 88.69 225 VAL A C 1
ATOM 1699 O O . VAL A 1 225 ? -10.079 16.364 12.350 1.00 88.69 225 VAL A O 1
ATOM 1702 N N . PRO A 1 226 ? -9.290 14.304 11.927 1.00 92.12 226 PRO A N 1
ATOM 1703 C CA . PRO A 1 226 ? -8.738 14.115 13.268 1.00 92.12 226 PRO A CA 1
ATOM 1704 C C . PRO A 1 226 ? -7.373 14.808 13.406 1.00 92.12 226 PRO A C 1
ATOM 1706 O O . PRO A 1 226 ? -6.318 14.186 13.259 1.00 92.12 226 PRO A O 1
ATOM 1709 N N . LEU A 1 227 ? -7.386 16.119 13.674 1.00 91.81 227 LEU A N 1
ATOM 1710 C CA . LEU A 1 227 ? -6.193 16.981 13.638 1.00 91.81 227 LEU A CA 1
ATOM 1711 C C . LEU A 1 227 ? -5.047 16.496 14.539 1.00 91.81 227 LEU A C 1
ATOM 1713 O O . LEU A 1 227 ? -3.893 16.534 14.119 1.00 91.81 227 LEU A O 1
ATOM 1717 N N . TRP A 1 228 ? -5.333 15.998 15.746 1.00 94.38 228 TRP A N 1
ATOM 1718 C CA . TRP A 1 228 ? -4.292 15.498 16.654 1.00 94.38 228 TRP A CA 1
ATOM 1719 C C . TRP A 1 228 ? -3.666 14.190 16.171 1.00 94.38 228 TRP A C 1
ATOM 1721 O O . TRP A 1 228 ? -2.445 14.030 16.229 1.00 94.38 228 TRP A O 1
ATOM 1731 N N . SER A 1 229 ? -4.481 13.277 15.638 1.00 94.88 229 SER A N 1
ATOM 1732 C CA . SER A 1 229 ? -3.979 12.049 15.017 1.00 94.88 229 SER A CA 1
ATOM 1733 C C . SER A 1 229 ? -3.166 12.342 13.759 1.00 94.88 229 SER A C 1
ATOM 1735 O O . SER A 1 229 ? -2.124 11.724 13.532 1.00 94.88 229 SER A O 1
ATOM 1737 N N . LEU A 1 230 ? -3.597 13.324 12.965 1.00 94.44 230 LEU A N 1
ATOM 1738 C CA . LEU A 1 230 ? -2.851 13.811 11.811 1.00 94.44 230 LEU A CA 1
ATOM 1739 C C . LEU A 1 230 ? -1.518 14.444 12.233 1.00 94.44 230 LEU A C 1
ATOM 1741 O O . LEU A 1 230 ? -0.486 14.103 11.667 1.00 94.44 230 LEU A O 1
ATOM 1745 N N . ALA A 1 231 ? -1.503 15.297 13.259 1.00 94.50 231 ALA A N 1
ATOM 1746 C CA . ALA A 1 231 ? -0.280 15.910 13.775 1.00 94.50 231 ALA A CA 1
ATOM 1747 C C . ALA A 1 231 ? 0.721 14.862 14.286 1.00 94.50 231 ALA A C 1
ATOM 1749 O O . ALA A 1 231 ? 1.909 14.945 13.975 1.00 94.50 231 ALA A O 1
ATOM 1750 N N . MET A 1 232 ? 0.249 13.840 15.009 1.00 95.38 232 MET A N 1
ATOM 1751 C CA . MET A 1 232 ? 1.096 12.736 15.467 1.00 95.38 232 MET A CA 1
ATOM 1752 C C . MET A 1 232 ? 1.648 11.914 14.294 1.00 95.38 232 MET A C 1
ATOM 1754 O O . MET A 1 232 ? 2.834 11.591 14.270 1.00 95.38 232 MET A O 1
ATOM 1758 N N . THR A 1 233 ? 0.815 11.634 13.290 1.00 94.69 233 THR A N 1
ATOM 1759 C CA . THR A 1 233 ? 1.231 10.954 12.052 1.00 94.69 233 THR A CA 1
ATOM 1760 C C . THR A 1 233 ? 2.306 11.759 11.318 1.00 94.69 233 THR A C 1
ATOM 1762 O O . THR A 1 233 ? 3.337 11.213 10.932 1.00 94.69 233 THR A O 1
ATOM 1765 N N . THR A 1 234 ? 2.119 13.073 11.190 1.00 94.38 234 THR A N 1
ATOM 1766 C CA . THR A 1 234 ? 3.092 13.991 10.584 1.00 94.38 234 THR A CA 1
ATOM 1767 C C . THR A 1 234 ? 4.395 14.038 11.374 1.00 94.38 234 THR A C 1
ATOM 1769 O O . THR A 1 234 ? 5.465 14.015 10.773 1.00 94.38 234 THR A O 1
ATOM 1772 N N . ALA A 1 235 ? 4.334 14.041 12.709 1.00 94.69 235 ALA A N 1
ATOM 1773 C CA . ALA A 1 235 ? 5.524 14.010 13.557 1.00 94.69 235 ALA A CA 1
ATOM 1774 C C . ALA A 1 235 ? 6.361 12.739 13.330 1.00 94.69 235 ALA A C 1
ATOM 1776 O O . ALA A 1 235 ? 7.587 12.814 13.283 1.00 94.69 235 ALA A O 1
ATOM 1777 N N . VAL A 1 236 ? 5.713 11.588 13.117 1.00 92.62 236 VAL A N 1
ATOM 1778 C CA . VAL A 1 236 ? 6.400 10.356 12.696 1.00 92.62 236 VAL A CA 1
ATOM 1779 C C . VAL A 1 236 ? 6.925 10.484 11.260 1.00 92.62 236 VAL A C 1
ATOM 1781 O O . VAL A 1 236 ? 8.048 10.073 10.983 1.00 92.62 236 VAL A O 1
ATOM 1784 N N . GLY A 1 237 ? 6.174 11.117 10.354 1.00 91.06 237 GLY A N 1
ATOM 1785 C CA . GLY A 1 237 ? 6.626 11.425 8.992 1.00 91.06 237 GLY A CA 1
ATOM 1786 C C . GLY A 1 237 ? 7.893 12.290 8.944 1.00 91.06 237 GLY A C 1
ATOM 1787 O O . GLY A 1 237 ? 8.740 12.098 8.070 1.00 91.06 237 GLY A O 1
ATOM 1788 N N . CYS A 1 238 ? 8.097 13.168 9.931 1.00 91.81 238 CYS A N 1
ATOM 1789 C CA . CYS A 1 238 ? 9.321 13.959 10.074 1.00 91.81 238 CYS A CA 1
ATOM 1790 C C . CYS A 1 238 ? 10.583 13.110 10.319 1.00 91.81 238 CYS A C 1
ATOM 1792 O O . CYS A 1 238 ? 11.691 13.624 10.161 1.00 91.81 238 CYS A O 1
ATOM 1794 N N . LEU A 1 239 ? 10.467 11.811 10.625 1.00 88.56 239 LEU A N 1
ATOM 1795 C CA . LEU A 1 239 ? 11.622 10.904 10.631 1.00 88.56 239 LEU A CA 1
ATOM 1796 C C . LEU A 1 239 ? 12.326 10.853 9.265 1.00 88.56 239 LEU A C 1
ATOM 1798 O O . LEU A 1 239 ? 13.521 10.575 9.221 1.00 88.56 239 LEU A O 1
ATOM 1802 N N . ALA A 1 240 ? 11.641 11.208 8.170 1.00 84.44 240 ALA A N 1
ATOM 1803 C CA . ALA A 1 240 ? 12.254 11.375 6.852 1.00 84.44 240 ALA A CA 1
ATOM 1804 C C . ALA A 1 240 ? 13.416 12.394 6.844 1.00 84.44 240 ALA A C 1
ATOM 1806 O O . ALA A 1 240 ? 14.350 12.254 6.056 1.00 84.44 240 ALA A O 1
ATOM 1807 N N . PHE A 1 241 ? 13.413 13.393 7.737 1.00 88.38 241 PHE A N 1
ATOM 1808 C CA . PHE A 1 241 ? 14.497 14.381 7.839 1.00 88.38 241 PHE A CA 1
ATOM 1809 C C . PHE A 1 241 ? 15.769 13.838 8.499 1.00 88.38 241 PHE A C 1
ATOM 1811 O O . PHE A 1 241 ? 16.823 14.462 8.385 1.00 88.38 241 PHE A O 1
ATOM 1818 N N . LEU A 1 242 ? 15.723 12.654 9.122 1.00 86.38 242 LEU A N 1
ATOM 1819 C CA . LEU A 1 242 ? 16.929 11.982 9.620 1.00 86.38 242 LEU A CA 1
ATOM 1820 C C . LEU A 1 242 ? 17.895 11.605 8.482 1.00 86.38 242 LEU A C 1
ATOM 1822 O O . LEU A 1 242 ? 19.065 11.328 8.746 1.00 86.38 242 LEU A O 1
ATOM 1826 N N . GLY A 1 243 ? 17.448 11.673 7.219 1.00 81.19 243 GLY A N 1
ATOM 1827 C CA . GLY A 1 243 ? 18.283 11.482 6.032 1.00 81.19 243 GLY A CA 1
ATOM 1828 C C . GLY A 1 243 ? 19.422 12.499 5.950 1.00 81.19 243 GLY A C 1
ATOM 1829 O O . GLY A 1 243 ? 20.508 12.161 5.488 1.00 81.19 243 GLY A O 1
ATOM 1830 N N . ILE A 1 244 ? 19.238 13.695 6.530 1.00 82.75 244 ILE A N 1
ATOM 1831 C CA . ILE A 1 244 ? 20.292 14.716 6.662 1.00 82.75 244 ILE A CA 1
ATOM 1832 C C . ILE A 1 244 ? 21.483 14.186 7.480 1.00 82.75 244 ILE A C 1
ATOM 1834 O O . ILE A 1 244 ? 22.623 14.559 7.219 1.00 82.75 244 ILE A O 1
ATOM 1838 N N . ILE A 1 245 ? 21.223 13.326 8.471 1.00 83.06 245 ILE A N 1
ATOM 1839 C CA . ILE A 1 245 ? 22.226 12.834 9.426 1.00 83.06 245 ILE A CA 1
ATOM 1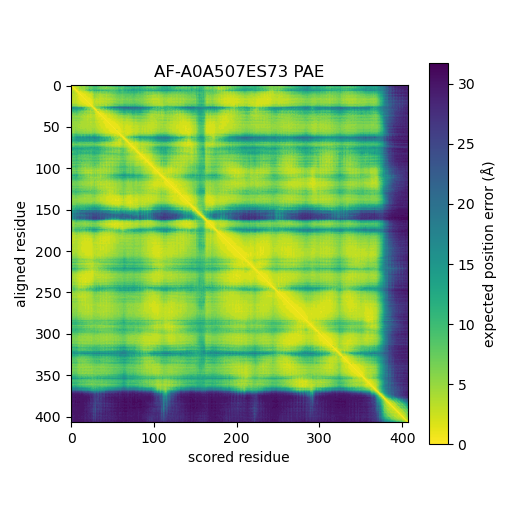840 C C . ILE A 1 245 ? 22.797 11.485 8.974 1.00 83.06 245 ILE A C 1
ATOM 1842 O O . ILE A 1 245 ? 24.005 11.274 9.037 1.00 83.06 245 ILE A O 1
ATOM 1846 N N . TRP A 1 246 ? 21.934 10.559 8.546 1.00 78.19 246 TRP A N 1
ATOM 1847 C CA . TRP A 1 246 ? 22.309 9.163 8.269 1.00 78.19 246 TRP A CA 1
ATOM 1848 C C . TRP A 1 246 ? 22.494 8.834 6.784 1.00 78.19 246 TRP A C 1
ATOM 1850 O O . TRP A 1 246 ? 22.940 7.735 6.458 1.00 78.19 246 TRP A O 1
ATOM 1860 N N . GLY A 1 247 ? 22.192 9.779 5.893 1.00 79.25 247 GLY A N 1
ATOM 1861 C CA . GLY A 1 247 ? 22.182 9.573 4.450 1.00 79.25 247 GLY A CA 1
ATOM 1862 C C . GLY A 1 247 ? 20.854 8.995 3.958 1.00 79.25 247 GLY A C 1
ATOM 1863 O O . GLY A 1 247 ? 20.292 8.072 4.553 1.00 79.25 247 GLY A O 1
ATOM 1864 N N . ASP A 1 248 ? 20.368 9.535 2.839 1.00 73.25 248 ASP A N 1
ATOM 1865 C CA . ASP A 1 248 ? 19.038 9.236 2.294 1.00 73.25 248 ASP A CA 1
ATOM 1866 C C . ASP A 1 248 ? 18.843 7.743 1.983 1.00 73.25 248 ASP A C 1
ATOM 1868 O O . ASP A 1 248 ? 17.798 7.184 2.304 1.00 73.25 248 ASP A O 1
ATOM 1872 N N . GLY A 1 249 ? 19.860 7.081 1.417 1.00 75.94 249 GLY A N 1
ATOM 1873 C CA . GLY A 1 249 ? 19.785 5.660 1.055 1.00 75.94 249 GLY A CA 1
ATOM 1874 C C . GLY A 1 249 ? 19.644 4.742 2.269 1.00 75.94 249 GLY A C 1
ATOM 1875 O O . GLY A 1 249 ? 18.732 3.924 2.320 1.00 75.94 249 GLY A O 1
ATOM 1876 N N . LEU A 1 250 ? 20.490 4.921 3.293 1.00 78.00 250 LEU A N 1
ATOM 1877 C CA . LEU A 1 250 ? 20.441 4.087 4.497 1.00 78.00 250 LEU A CA 1
ATOM 1878 C C . LEU A 1 250 ? 19.113 4.263 5.241 1.00 78.00 250 LEU A C 1
ATOM 1880 O O . LEU A 1 250 ? 18.495 3.272 5.630 1.00 78.00 250 LEU A O 1
ATOM 1884 N N . LEU A 1 251 ? 18.660 5.508 5.426 1.00 81.62 251 LEU A N 1
ATOM 1885 C CA . LEU A 1 251 ? 17.375 5.770 6.069 1.00 81.62 251 LEU A CA 1
ATOM 1886 C C . LEU A 1 251 ? 16.218 5.168 5.262 1.00 81.62 251 LEU A C 1
ATOM 1888 O O . LEU A 1 251 ? 15.337 4.544 5.852 1.00 81.62 251 LEU A O 1
ATOM 1892 N N . PHE A 1 252 ? 16.228 5.332 3.937 1.00 79.62 252 PHE A N 1
ATOM 1893 C CA . PHE A 1 252 ? 15.207 4.768 3.059 1.00 79.62 252 PHE A CA 1
ATOM 1894 C C . PHE A 1 252 ? 15.100 3.253 3.231 1.00 79.62 252 PHE A C 1
ATOM 1896 O O . PHE A 1 252 ? 14.011 2.763 3.522 1.00 79.62 252 PHE A O 1
ATOM 1903 N N . THR A 1 253 ? 16.215 2.521 3.155 1.00 77.81 253 THR A N 1
ATOM 1904 C CA . THR A 1 253 ? 16.229 1.062 3.341 1.00 77.81 253 THR A CA 1
ATOM 1905 C C . THR A 1 253 ? 15.672 0.661 4.712 1.00 77.81 253 THR A C 1
ATOM 1907 O O . THR A 1 253 ? 14.876 -0.271 4.819 1.00 77.81 253 THR A O 1
ATOM 1910 N N . TRP A 1 254 ? 16.021 1.389 5.778 1.00 81.06 254 TRP A N 1
ATOM 1911 C CA . TRP A 1 254 ? 15.513 1.111 7.126 1.00 81.06 254 TRP A CA 1
ATOM 1912 C C . TRP A 1 254 ? 14.007 1.360 7.263 1.00 81.06 254 TRP A C 1
ATOM 1914 O O . TRP A 1 254 ? 13.291 0.518 7.810 1.00 81.06 254 TRP A O 1
ATOM 1924 N N . LEU A 1 255 ? 13.511 2.491 6.756 1.00 83.50 255 LEU A N 1
ATOM 1925 C CA . LEU A 1 255 ? 12.081 2.811 6.767 1.00 83.50 255 LEU A CA 1
ATOM 1926 C C . LEU A 1 255 ? 11.281 1.844 5.886 1.00 83.50 255 LEU A C 1
ATOM 1928 O O . LEU A 1 255 ? 10.171 1.459 6.261 1.00 83.50 255 LEU A O 1
ATOM 1932 N N . LEU A 1 256 ? 11.853 1.411 4.760 1.00 81.00 256 LEU A N 1
ATOM 1933 C CA . LEU A 1 256 ? 11.269 0.415 3.867 1.00 81.00 256 LEU A CA 1
ATOM 1934 C C . LEU A 1 256 ? 11.088 -0.926 4.588 1.00 81.00 256 LEU A C 1
ATOM 1936 O O . LEU A 1 256 ? 9.987 -1.475 4.578 1.00 81.00 256 LEU A O 1
ATOM 1940 N N . HIS A 1 257 ? 12.124 -1.426 5.273 1.00 82.56 257 HIS A N 1
ATOM 1941 C CA . HIS A 1 257 ? 12.030 -2.668 6.048 1.00 82.56 257 HIS A CA 1
ATOM 1942 C C . HIS A 1 257 ? 11.022 -2.565 7.197 1.00 82.56 257 HIS A C 1
ATOM 1944 O O . HIS A 1 257 ? 10.199 -3.464 7.370 1.00 82.56 257 HIS A O 1
ATOM 1950 N N . LEU A 1 258 ? 11.030 -1.460 7.951 1.00 85.25 258 LEU A N 1
ATOM 1951 C CA . LEU A 1 258 ? 10.089 -1.252 9.055 1.00 85.25 258 LEU A CA 1
ATOM 1952 C C . LEU A 1 258 ? 8.636 -1.224 8.559 1.00 85.25 258 LEU A C 1
ATOM 1954 O O . LEU A 1 258 ? 7.770 -1.889 9.132 1.00 85.25 258 LEU A O 1
ATOM 1958 N N . THR A 1 259 ? 8.380 -0.504 7.466 1.00 85.06 259 THR A N 1
ATOM 1959 C CA . THR A 1 259 ? 7.051 -0.413 6.846 1.00 85.06 259 THR A CA 1
ATOM 1960 C C . THR A 1 259 ? 6.617 -1.759 6.270 1.00 85.06 259 THR A C 1
ATOM 1962 O O . THR A 1 259 ? 5.493 -2.195 6.511 1.00 85.06 259 THR A O 1
ATOM 1965 N N . GLY A 1 260 ? 7.515 -2.461 5.572 1.00 84.38 260 GLY A N 1
ATOM 1966 C CA . GLY A 1 260 ? 7.245 -3.783 5.009 1.00 84.38 260 GLY A CA 1
ATOM 1967 C C . GLY A 1 260 ? 6.886 -4.813 6.080 1.00 84.38 260 GLY A C 1
ATOM 1968 O O . GLY A 1 260 ? 5.877 -5.505 5.955 1.00 84.38 260 GLY A O 1
ATOM 1969 N N . MET A 1 261 ? 7.647 -4.863 7.178 1.00 87.81 261 MET A N 1
ATOM 1970 C CA . MET A 1 261 ? 7.338 -5.739 8.313 1.00 87.81 261 MET A CA 1
ATOM 1971 C C . MET A 1 261 ? 5.998 -5.398 8.966 1.00 87.81 261 MET A C 1
ATOM 1973 O O . MET A 1 261 ? 5.223 -6.303 9.272 1.00 87.81 261 MET A O 1
ATOM 1977 N N . SER A 1 262 ? 5.702 -4.108 9.153 1.00 89.12 262 SER A N 1
ATOM 1978 C CA . SER A 1 262 ? 4.412 -3.655 9.687 1.00 89.12 262 SER A CA 1
ATOM 1979 C C . SER A 1 262 ? 3.239 -4.096 8.801 1.00 89.12 262 SER A C 1
ATOM 1981 O O . SER A 1 262 ? 2.249 -4.636 9.302 1.00 89.12 262 SER A O 1
ATOM 1983 N N . GLY A 1 263 ? 3.370 -3.952 7.477 1.00 89.44 263 GLY A N 1
ATOM 1984 C CA . GLY A 1 263 ? 2.360 -4.390 6.510 1.00 89.44 263 GLY A CA 1
ATOM 1985 C C . GLY A 1 263 ? 2.105 -5.899 6.566 1.00 89.44 263 GLY A C 1
ATOM 1986 O O . GLY A 1 263 ? 0.956 -6.328 6.675 1.00 89.44 263 GLY A O 1
ATOM 1987 N N . ILE A 1 264 ? 3.168 -6.714 6.594 1.00 89.38 264 ILE A N 1
ATOM 1988 C CA . ILE A 1 264 ? 3.038 -8.178 6.703 1.00 89.38 264 ILE A CA 1
ATOM 1989 C C . ILE A 1 264 ? 2.329 -8.572 8.004 1.00 89.38 264 ILE A C 1
ATOM 1991 O O . ILE A 1 264 ? 1.413 -9.396 7.982 1.00 89.38 264 ILE A O 1
ATOM 1995 N N . LEU A 1 265 ? 2.716 -7.979 9.137 1.00 91.69 265 LEU A N 1
ATOM 1996 C CA . LEU A 1 265 ? 2.094 -8.262 10.434 1.00 91.69 265 LEU A CA 1
ATOM 1997 C C . LEU A 1 265 ? 0.624 -7.829 10.477 1.00 91.69 265 LEU A C 1
ATOM 1999 O O . LEU A 1 265 ? -0.209 -8.535 11.052 1.00 91.69 265 LEU A O 1
ATOM 2003 N N . THR A 1 266 ? 0.290 -6.712 9.832 1.00 91.75 266 THR A N 1
ATOM 2004 C CA . THR A 1 266 ? -1.089 -6.229 9.697 1.00 91.75 266 THR A CA 1
ATOM 2005 C C . THR A 1 266 ? -1.936 -7.236 8.924 1.00 91.75 266 THR A C 1
ATOM 2007 O O . THR A 1 266 ? -2.978 -7.670 9.410 1.00 91.75 266 THR A O 1
ATOM 2010 N N . TRP A 1 267 ? -1.471 -7.700 7.764 1.00 91.56 267 TRP A N 1
ATOM 2011 C CA . TRP A 1 267 ? -2.212 -8.666 6.948 1.00 91.56 267 TRP A CA 1
ATOM 2012 C C . TRP A 1 267 ? -2.292 -10.054 7.576 1.00 91.56 267 TRP A C 1
ATOM 2014 O O . TRP A 1 267 ? -3.330 -10.716 7.482 1.00 91.56 267 TRP A O 1
ATOM 2024 N N . LEU A 1 268 ? -1.233 -10.484 8.265 1.00 92.94 268 LEU A N 1
ATOM 2025 C CA . LEU A 1 268 ? -1.254 -11.706 9.062 1.00 92.94 268 LEU A CA 1
ATOM 2026 C C . LEU A 1 268 ? -2.337 -11.612 10.146 1.00 92.94 268 LEU A C 1
ATOM 2028 O O . LEU A 1 268 ? -3.138 -12.534 10.299 1.00 92.94 268 LEU A O 1
ATOM 2032 N N . SER A 1 269 ? -2.419 -10.470 10.834 1.00 93.44 269 SER A N 1
ATOM 2033 C CA . SER A 1 269 ? -3.443 -10.206 11.849 1.00 93.44 269 SER A CA 1
ATOM 2034 C C . SER A 1 269 ? -4.851 -10.215 11.248 1.00 93.44 269 SER A C 1
ATOM 2036 O O . SER A 1 269 ? -5.712 -10.933 11.753 1.00 93.44 269 SER A O 1
ATOM 2038 N N . ILE A 1 270 ? -5.079 -9.508 10.135 1.00 93.38 270 ILE A N 1
ATOM 2039 C CA . ILE A 1 270 ? -6.371 -9.488 9.423 1.00 93.38 270 ILE A CA 1
ATOM 2040 C C . ILE A 1 270 ? -6.784 -10.906 9.011 1.00 93.38 270 ILE A C 1
ATOM 2042 O O . ILE A 1 270 ? -7.930 -11.304 9.214 1.00 93.38 270 ILE A O 1
ATOM 2046 N N . THR A 1 271 ? -5.854 -11.701 8.480 1.00 94.06 271 THR A N 1
ATOM 2047 C CA . THR A 1 271 ? -6.146 -13.063 8.014 1.00 94.06 271 THR A CA 1
ATOM 2048 C C . THR A 1 271 ? -6.523 -13.990 9.171 1.00 94.06 271 THR A C 1
ATOM 2050 O O . THR A 1 271 ? -7.500 -14.736 9.074 1.00 94.06 271 THR A O 1
ATOM 2053 N N . ILE A 1 272 ? -5.796 -13.919 10.292 1.00 94.25 272 ILE A N 1
ATOM 2054 C CA . ILE A 1 272 ? -6.101 -14.694 11.504 1.00 94.25 272 ILE A CA 1
ATOM 2055 C C . ILE A 1 272 ? -7.450 -14.264 12.098 1.00 94.25 272 ILE A C 1
ATOM 2057 O O . ILE A 1 272 ? -8.265 -15.118 12.460 1.00 94.25 272 ILE A O 1
ATOM 2061 N N . VAL A 1 273 ? -7.716 -12.955 12.162 1.00 94.38 273 VAL A N 1
ATOM 2062 C CA . VAL A 1 273 ? -9.005 -12.411 12.615 1.00 94.38 273 VAL A CA 1
ATOM 2063 C C . VAL A 1 273 ? -10.133 -12.893 11.709 1.00 94.38 273 VAL A C 1
ATOM 2065 O O . VAL A 1 273 ? -11.150 -13.342 12.223 1.00 94.38 273 VAL A O 1
ATOM 2068 N N . HIS A 1 274 ? -9.950 -12.908 10.388 1.00 94.62 274 HIS A N 1
ATOM 2069 C CA . HIS A 1 274 ? -10.962 -13.387 9.448 1.00 94.62 274 HIS A CA 1
ATOM 2070 C C . HIS A 1 274 ? -11.252 -14.893 9.596 1.00 94.62 274 HIS A C 1
ATOM 2072 O O . HIS A 1 274 ? -12.415 -15.302 9.579 1.00 94.62 274 HIS A O 1
ATOM 2078 N N . LEU A 1 275 ? -10.228 -15.732 9.813 1.00 94.94 275 LEU A N 1
ATOM 2079 C CA . LEU A 1 275 ? -10.421 -17.156 10.127 1.00 94.94 275 LEU A CA 1
ATOM 2080 C C . LEU A 1 275 ? -11.262 -17.339 11.401 1.00 94.94 275 LEU A C 1
ATOM 2082 O O . LEU A 1 275 ? -12.193 -18.148 11.420 1.00 94.94 275 LEU A O 1
ATOM 2086 N N . ARG A 1 276 ? -10.969 -16.559 12.451 1.00 94.88 276 ARG A N 1
ATOM 2087 C CA . ARG A 1 276 ? -11.722 -16.597 13.712 1.00 94.88 276 ARG A CA 1
ATOM 2088 C C . ARG A 1 276 ? -13.138 -16.040 13.561 1.00 94.88 276 ARG A C 1
ATOM 2090 O O . ARG A 1 276 ? -14.063 -16.647 14.087 1.00 94.88 276 ARG A O 1
ATOM 2097 N N . PHE A 1 277 ? -13.309 -14.947 12.822 1.00 95.06 277 PHE A N 1
ATOM 2098 C CA . PHE A 1 277 ? -14.603 -14.346 12.494 1.00 95.06 277 PHE A CA 1
ATOM 2099 C C . PHE A 1 277 ? -15.526 -15.393 11.871 1.00 95.06 277 PHE A C 1
ATOM 2101 O O . PHE A 1 277 ? -16.619 -15.635 12.370 1.00 95.06 277 PHE A O 1
ATOM 2108 N N . ARG A 1 278 ? -15.046 -16.111 10.850 1.00 94.12 278 ARG A N 1
ATOM 2109 C CA . ARG A 1 278 ? -15.809 -17.170 10.175 1.00 94.12 278 ARG A CA 1
ATOM 2110 C C . ARG A 1 278 ? -16.145 -18.342 11.098 1.00 94.12 278 ARG A C 1
ATOM 2112 O O . ARG A 1 278 ? -17.238 -18.895 10.998 1.00 94.12 278 ARG A O 1
ATOM 2119 N N . ALA A 1 279 ? -15.229 -18.711 11.995 1.00 93.75 279 ALA A N 1
ATOM 2120 C CA . ALA A 1 279 ? -15.477 -19.748 12.993 1.00 93.75 279 ALA A CA 1
ATOM 2121 C C . ALA A 1 279 ? -16.556 -19.329 14.009 1.00 93.75 279 ALA A C 1
ATOM 2123 O O . ALA A 1 279 ? -17.452 -20.120 14.293 1.00 93.75 279 ALA A O 1
ATOM 2124 N N . ALA A 1 280 ? -16.503 -18.093 14.512 1.00 95.44 280 ALA A N 1
ATOM 2125 C CA . ALA A 1 280 ? -17.486 -17.543 15.444 1.00 95.44 280 ALA A CA 1
ATOM 2126 C C . ALA A 1 280 ? -18.868 -17.368 14.794 1.00 95.44 280 ALA A C 1
ATOM 2128 O O . ALA A 1 280 ? -19.869 -17.813 15.346 1.00 95.44 280 ALA A O 1
ATOM 2129 N N . TYR A 1 281 ? -18.913 -16.832 13.575 1.00 94.31 281 TYR A N 1
ATOM 2130 C CA . TYR A 1 281 ? -20.149 -16.623 12.822 1.00 94.31 281 TYR A CA 1
ATOM 2131 C C . TYR A 1 281 ? -20.898 -17.942 12.569 1.00 94.31 281 TYR A C 1
ATOM 2133 O O . TYR A 1 281 ? -22.105 -18.041 12.787 1.00 94.31 281 TYR A O 1
ATOM 2141 N N . LYS A 1 282 ? -20.163 -19.005 12.204 1.00 93.75 282 LYS A N 1
ATOM 2142 C CA . LYS A 1 282 ? -20.729 -20.354 12.053 1.00 93.75 282 LYS A CA 1
ATOM 2143 C C . LYS A 1 282 ? -21.136 -20.974 13.395 1.00 93.75 282 LYS A C 1
ATOM 2145 O O . LYS A 1 282 ? -22.159 -21.648 13.455 1.00 93.75 282 LYS A O 1
ATOM 2150 N N . ALA A 1 283 ? -20.357 -20.765 14.460 1.00 94.81 283 ALA A N 1
ATOM 2151 C CA . ALA A 1 283 ? -20.672 -21.287 15.794 1.00 94.81 283 ALA A CA 1
ATOM 2152 C C . ALA A 1 283 ? -21.980 -20.710 16.364 1.00 94.81 283 ALA A C 1
ATOM 2154 O O . ALA A 1 283 ? -22.662 -21.393 17.121 1.00 94.81 283 ALA A O 1
ATOM 2155 N N . GLN A 1 284 ? -22.350 -19.492 15.963 1.00 94.88 284 GLN A N 1
ATOM 2156 C CA . GLN A 1 284 ? -23.606 -18.834 16.333 1.00 94.88 284 GLN A CA 1
ATOM 2157 C C . GLN A 1 284 ? -24.774 -19.133 15.366 1.00 94.88 284 GLN A C 1
ATOM 2159 O O . GLN A 1 284 ? -25.777 -18.430 15.386 1.00 94.88 284 GLN A O 1
ATOM 2164 N N . ASN A 1 285 ? -24.669 -20.167 14.517 1.00 93.56 285 ASN A N 1
ATOM 2165 C CA . ASN A 1 285 ? -25.699 -20.579 13.546 1.00 93.56 285 ASN A CA 1
ATOM 2166 C C . ASN A 1 285 ? -26.121 -19.500 12.525 1.00 93.56 285 ASN A C 1
ATOM 2168 O O . ASN A 1 285 ? -27.226 -19.562 11.986 1.00 93.56 285 ASN A O 1
ATOM 2172 N N . ARG A 1 286 ? -25.250 -18.534 12.211 1.00 91.94 286 ARG A N 1
ATOM 2173 C CA . ARG A 1 286 ? -25.523 -17.528 11.172 1.00 91.94 286 ARG A CA 1
ATOM 2174 C C . ARG A 1 286 ? -25.171 -18.056 9.781 1.00 91.94 286 ARG A C 1
ATOM 2176 O O . ARG A 1 286 ? -24.215 -18.827 9.621 1.00 91.94 286 ARG A O 1
ATOM 2183 N N . ARG A 1 287 ? -25.927 -17.646 8.757 1.00 91.06 287 ARG A N 1
ATOM 2184 C CA . ARG A 1 287 ? -25.706 -18.112 7.382 1.00 91.06 287 ARG A CA 1
ATOM 2185 C C . ARG A 1 287 ? -24.671 -17.236 6.705 1.00 91.06 287 ARG A C 1
ATOM 2187 O O . ARG A 1 287 ? -24.786 -16.022 6.662 1.00 91.06 287 ARG A O 1
ATOM 2194 N N . ILE A 1 288 ? -23.666 -17.871 6.117 1.00 88.50 288 ILE A N 1
ATOM 2195 C CA . ILE A 1 288 ? -22.600 -17.184 5.376 1.00 88.50 288 ILE A CA 1
ATOM 2196 C C . ILE A 1 288 ? -23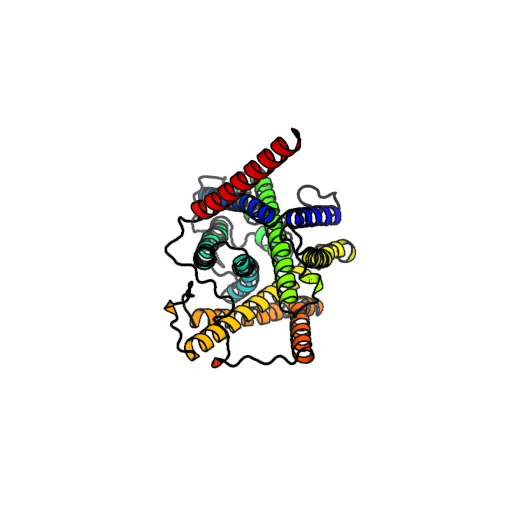.140 -16.283 4.254 1.00 88.50 288 ILE A C 1
ATOM 2198 O O . ILE A 1 288 ? -22.511 -15.281 3.919 1.00 88.50 288 ILE A O 1
ATOM 2202 N N . GLU A 1 289 ? -24.286 -16.654 3.694 1.00 88.44 289 GLU A N 1
ATOM 2203 C CA . GLU A 1 289 ? -24.999 -15.927 2.643 1.00 88.44 289 GLU A CA 1
ATOM 2204 C C . GLU A 1 289 ? -25.452 -14.531 3.066 1.00 88.44 289 GLU A C 1
ATOM 2206 O O . GLU A 1 289 ? -25.556 -13.658 2.212 1.00 88.44 289 GLU A O 1
ATOM 2211 N N . ASP A 1 290 ? -25.626 -14.296 4.368 1.00 87.31 290 ASP A N 1
ATOM 2212 C CA . ASP A 1 290 ? -26.054 -13.002 4.900 1.00 87.31 290 ASP A CA 1
ATOM 2213 C C . ASP A 1 290 ? -24.911 -11.955 4.870 1.00 87.31 290 ASP A C 1
ATOM 2215 O O . ASP A 1 290 ? -25.131 -10.768 5.116 1.00 87.31 290 ASP A O 1
ATOM 2219 N N . LEU A 1 291 ? -23.671 -12.365 4.562 1.00 89.31 291 LEU A N 1
ATOM 2220 C CA . LEU A 1 291 ? -22.524 -11.460 4.457 1.00 89.31 291 LEU A CA 1
ATOM 2221 C C . LEU A 1 291 ? -22.528 -10.708 3.108 1.00 89.31 291 LEU A C 1
ATOM 2223 O O . LEU A 1 291 ? -22.538 -11.361 2.063 1.00 89.31 291 LEU A O 1
ATOM 2227 N N . PRO A 1 292 ? -22.373 -9.364 3.096 1.00 86.75 292 PRO A N 1
ATOM 2228 C CA . PRO A 1 292 ? -22.328 -8.566 1.859 1.00 86.75 292 PRO A CA 1
ATOM 2229 C C . PRO A 1 292 ? -21.200 -8.951 0.891 1.00 86.75 292 PRO A C 1
ATOM 2231 O O . PRO A 1 292 ? -21.269 -8.684 -0.305 1.00 86.75 292 PRO A O 1
ATOM 2234 N N . TYR A 1 293 ? -20.135 -9.562 1.411 1.00 88.75 293 TYR A N 1
ATOM 2235 C CA . TYR A 1 293 ? -19.032 -10.081 0.619 1.00 88.75 293 TYR A CA 1
ATOM 2236 C C . TYR A 1 293 ? -18.596 -11.444 1.144 1.00 88.75 293 TYR A C 1
ATOM 2238 O O . TYR A 1 293 ? -18.363 -11.629 2.341 1.00 88.75 293 TYR A O 1
ATOM 2246 N N . GLN A 1 294 ? -18.420 -12.389 0.224 1.00 89.50 294 GLN A N 1
ATOM 2247 C CA . GLN A 1 294 ? -17.908 -13.717 0.522 1.00 89.50 294 GLN A CA 1
ATOM 2248 C C . GLN A 1 294 ? -16.548 -13.892 -0.141 1.00 89.50 294 GLN A C 1
ATOM 2250 O O . GLN A 1 294 ? -16.425 -13.856 -1.364 1.00 89.50 294 GLN A O 1
ATOM 2255 N N . ALA A 1 295 ? -15.515 -14.090 0.678 1.00 87.62 295 ALA A N 1
ATOM 2256 C CA . ALA A 1 295 ? -14.166 -14.286 0.173 1.00 87.62 295 ALA A CA 1
ATOM 2257 C C . ALA A 1 295 ? -14.078 -15.592 -0.646 1.00 87.62 295 ALA A C 1
ATOM 2259 O O . ALA A 1 295 ? -14.371 -16.665 -0.100 1.00 87.62 295 ALA A O 1
ATOM 2260 N N . PRO A 1 296 ? -13.636 -15.539 -1.918 1.00 86.31 296 PRO A N 1
ATOM 2261 C CA . PRO A 1 296 ? -13.438 -16.744 -2.711 1.00 86.31 296 PRO A CA 1
ATOM 2262 C C . PRO A 1 296 ? -12.325 -17.610 -2.103 1.00 86.31 296 PRO A C 1
ATOM 2264 O O . PRO A 1 296 ? -11.423 -17.113 -1.426 1.00 86.31 296 PRO A O 1
ATOM 2267 N N . PHE A 1 297 ? -12.390 -18.922 -2.344 1.00 88.69 297 PHE A N 1
ATOM 2268 C CA . PHE A 1 297 ? -11.408 -19.915 -1.879 1.00 88.69 297 PHE A CA 1
ATOM 2269 C C . PHE A 1 297 ? -11.252 -20.058 -0.353 1.00 88.69 297 PHE A C 1
ATOM 2271 O O . PHE A 1 297 ? -10.287 -20.674 0.108 1.00 88.69 297 PHE A O 1
ATOM 2278 N N . PHE A 1 298 ? -12.189 -19.552 0.455 1.00 89.31 298 PHE A N 1
ATOM 2279 C CA . PHE A 1 298 ? -12.189 -19.808 1.898 1.00 89.31 298 PHE A CA 1
ATOM 2280 C C . PHE A 1 298 ? -12.411 -21.304 2.204 1.00 89.31 298 PHE A C 1
ATOM 2282 O O . PHE A 1 298 ? -13.320 -21.899 1.623 1.00 89.31 298 PHE A O 1
ATOM 2289 N N . PRO A 1 299 ? -11.664 -21.932 3.139 1.00 91.94 299 PRO A N 1
ATOM 2290 C CA . PRO A 1 299 ? -10.603 -21.373 3.993 1.00 91.94 299 PRO A CA 1
ATOM 2291 C C . PRO A 1 299 ? -9.180 -21.511 3.419 1.00 91.94 299 PRO A C 1
ATOM 2293 O O . PRO A 1 299 ? -8.226 -21.036 4.036 1.00 91.94 299 PRO A O 1
ATOM 2296 N N . TYR A 1 300 ? -9.010 -22.195 2.284 1.00 93.94 300 TYR A N 1
ATOM 2297 C CA . TYR A 1 300 ? -7.696 -22.519 1.718 1.00 93.94 300 TYR A CA 1
ATOM 2298 C C . TYR A 1 300 ? -6.881 -21.270 1.375 1.00 93.94 300 TYR A C 1
ATOM 2300 O O . TYR A 1 300 ? -5.694 -21.221 1.687 1.00 93.94 300 TYR A O 1
ATOM 2308 N N . GLY A 1 301 ? -7.519 -20.244 0.803 1.00 90.94 301 GLY A N 1
ATOM 2309 C CA . GLY A 1 301 ? -6.871 -18.971 0.488 1.00 90.94 301 GLY A CA 1
ATOM 2310 C C . GLY A 1 301 ? -6.302 -18.282 1.731 1.00 90.94 301 GLY A C 1
ATOM 2311 O O . GLY A 1 301 ? -5.169 -17.819 1.718 1.00 90.94 301 GLY A O 1
ATOM 2312 N N . GLN A 1 302 ? -7.041 -18.282 2.842 1.00 91.69 302 GLN A N 1
ATOM 2313 C CA . GLN A 1 302 ? -6.606 -17.668 4.097 1.00 91.69 302 GLN A CA 1
ATOM 2314 C C . GLN A 1 302 ? -5.438 -18.429 4.726 1.00 91.69 302 GLN A C 1
ATOM 2316 O O . GLN A 1 302 ? -4.475 -17.806 5.167 1.00 91.69 302 GLN A O 1
ATOM 2321 N N . TRP A 1 303 ? -5.477 -19.764 4.740 1.00 93.69 303 TRP A N 1
ATOM 2322 C CA . TRP A 1 303 ? -4.343 -20.558 5.222 1.00 93.69 303 TRP A CA 1
ATOM 2323 C C . TRP A 1 303 ? -3.102 -20.384 4.347 1.00 93.69 303 TRP A C 1
ATOM 2325 O O . TRP A 1 303 ? -2.001 -20.259 4.881 1.00 93.69 303 TRP A O 1
ATOM 2335 N N . LEU A 1 304 ? -3.274 -20.304 3.025 1.00 92.69 304 LEU A N 1
ATOM 2336 C CA . LEU A 1 304 ? -2.184 -19.995 2.106 1.00 92.69 304 LEU A CA 1
ATOM 2337 C C . LEU A 1 304 ? -1.569 -18.623 2.421 1.00 92.69 304 LEU A C 1
ATOM 2339 O O . LEU A 1 304 ? -0.351 -18.528 2.534 1.00 92.69 304 LEU A O 1
ATOM 2343 N N . SER A 1 305 ? -2.386 -17.589 2.645 1.00 91.12 305 SER A N 1
ATOM 2344 C CA . SER A 1 305 ? -1.904 -16.256 3.032 1.00 91.12 305 SER A CA 1
ATOM 2345 C C . SER A 1 305 ? -1.120 -16.267 4.346 1.00 91.12 305 SER A C 1
ATOM 2347 O O . SER A 1 305 ? -0.078 -15.623 4.428 1.00 91.12 305 SER A O 1
ATOM 2349 N N . VAL A 1 306 ? -1.568 -17.023 5.359 1.00 92.94 306 VAL A N 1
ATOM 2350 C CA . VAL A 1 306 ? -0.827 -17.181 6.626 1.00 92.94 306 VAL A CA 1
ATOM 2351 C C . VAL A 1 306 ? 0.535 -17.827 6.380 1.00 92.94 306 VAL A C 1
ATOM 2353 O O . VAL A 1 306 ? 1.552 -17.307 6.835 1.00 92.94 306 VAL A O 1
ATOM 2356 N N . VAL A 1 307 ? 0.572 -18.935 5.634 1.00 92.56 307 VAL A N 1
ATOM 2357 C CA . VAL A 1 307 ? 1.821 -19.646 5.329 1.00 92.56 307 VAL A CA 1
ATOM 2358 C C . VAL A 1 307 ? 2.777 -18.749 4.544 1.00 92.56 307 VAL A C 1
ATOM 2360 O O . VAL A 1 307 ? 3.944 -18.646 4.913 1.00 92.56 307 VAL A O 1
ATOM 2363 N N . LEU A 1 308 ? 2.294 -18.056 3.510 1.00 89.69 308 LEU A N 1
ATOM 2364 C CA . LEU A 1 308 ? 3.106 -17.139 2.708 1.00 89.69 308 LEU A CA 1
ATOM 2365 C C . LEU A 1 308 ? 3.629 -15.961 3.536 1.00 89.69 308 LEU A C 1
ATOM 2367 O O . LEU A 1 308 ? 4.809 -15.637 3.433 1.00 89.69 308 LEU A O 1
ATOM 2371 N N . ALA A 1 309 ? 2.807 -15.363 4.401 1.00 90.19 309 ALA A N 1
ATOM 2372 C CA . ALA A 1 309 ? 3.247 -14.293 5.293 1.00 90.19 309 ALA A CA 1
ATOM 2373 C C . ALA A 1 309 ? 4.359 -14.771 6.242 1.00 90.19 309 ALA A C 1
ATOM 2375 O O . ALA A 1 309 ? 5.382 -14.101 6.379 1.00 90.19 309 ALA A O 1
ATOM 2376 N N . CYS A 1 310 ? 4.212 -15.958 6.843 1.00 90.50 310 CYS A N 1
ATOM 2377 C CA . CYS A 1 310 ? 5.266 -16.559 7.661 1.00 90.50 310 CYS A CA 1
ATOM 2378 C C . CYS A 1 310 ? 6.542 -16.818 6.847 1.00 90.50 310 CYS A C 1
ATOM 2380 O O . CYS A 1 310 ? 7.631 -16.468 7.298 1.00 90.50 310 CYS A O 1
ATOM 2382 N N . LEU A 1 311 ? 6.422 -17.383 5.642 1.00 88.50 311 LEU A N 1
ATOM 2383 C CA . LEU A 1 311 ? 7.562 -17.631 4.756 1.00 88.50 311 LEU A CA 1
ATOM 2384 C C . LEU A 1 311 ? 8.292 -16.341 4.380 1.00 88.50 311 LEU A C 1
ATOM 2386 O O . LEU A 1 311 ? 9.518 -16.340 4.367 1.00 88.50 311 LEU A O 1
ATOM 2390 N N . ILE A 1 312 ? 7.577 -15.244 4.125 1.00 86.81 312 ILE A N 1
ATOM 2391 C CA . ILE A 1 312 ? 8.189 -13.945 3.822 1.00 86.81 312 ILE A CA 1
ATOM 2392 C C . ILE A 1 312 ? 8.930 -13.402 5.049 1.00 86.81 312 ILE A C 1
ATOM 2394 O O . ILE A 1 312 ? 10.071 -12.967 4.906 1.00 86.81 312 ILE A O 1
ATOM 2398 N N . ILE A 1 313 ? 8.343 -13.477 6.251 1.00 88.19 313 ILE A N 1
ATOM 2399 C CA . ILE A 1 313 ? 9.007 -13.045 7.496 1.00 88.19 313 ILE A CA 1
ATOM 2400 C C . ILE A 1 313 ? 10.333 -13.795 7.685 1.00 88.19 313 ILE A C 1
ATOM 2402 O O . ILE A 1 313 ? 11.376 -13.171 7.878 1.00 88.19 313 ILE A O 1
ATOM 2406 N N . PHE A 1 314 ? 10.317 -15.128 7.580 1.00 85.88 314 PHE A N 1
ATOM 2407 C CA . PHE A 1 314 ? 11.534 -15.933 7.721 1.00 85.88 314 PHE A CA 1
ATOM 2408 C C . PHE A 1 314 ? 12.513 -15.729 6.558 1.00 85.88 314 PHE A C 1
ATOM 2410 O O . PHE A 1 314 ? 13.724 -15.658 6.774 1.00 85.88 314 PHE A O 1
ATOM 2417 N N . GLY A 1 315 ? 11.997 -15.608 5.334 1.00 82.25 315 GLY A N 1
ATOM 2418 C CA . GLY A 1 315 ? 12.773 -15.426 4.111 1.00 82.25 315 GLY A CA 1
ATOM 2419 C C . GLY A 1 315 ? 13.561 -14.122 4.107 1.00 82.25 315 GLY A C 1
ATOM 2420 O O . GLY A 1 315 ? 14.743 -14.129 3.764 1.00 82.25 315 GLY A O 1
ATOM 2421 N N . GLN A 1 316 ? 12.966 -13.022 4.580 1.00 79.69 316 GLN A N 1
ATOM 2422 C CA . GLN A 1 316 ? 13.685 -11.755 4.739 1.00 79.69 316 GLN A CA 1
ATOM 2423 C C . GLN A 1 316 ? 14.847 -11.879 5.729 1.00 79.69 316 GLN A C 1
ATOM 2425 O O . GLN A 1 316 ? 15.950 -11.403 5.454 1.00 79.69 316 GLN A O 1
ATOM 2430 N N . GLY A 1 317 ? 14.644 -12.582 6.847 1.00 80.56 317 GLY A N 1
ATOM 2431 C CA . GLY A 1 317 ? 15.721 -12.852 7.797 1.00 80.56 317 GLY A CA 1
ATOM 2432 C C . GLY A 1 317 ? 16.835 -13.725 7.230 1.00 80.56 317 GLY A C 1
ATOM 2433 O O . GLY A 1 317 ? 18.009 -13.453 7.476 1.00 80.56 317 GLY A O 1
ATOM 2434 N N . TYR A 1 318 ? 16.480 -14.750 6.452 1.00 79.44 318 TYR A N 1
ATOM 2435 C CA . TYR A 1 318 ? 17.459 -15.579 5.755 1.00 79.44 318 TYR A CA 1
ATOM 2436 C C . TYR A 1 318 ? 18.271 -14.754 4.754 1.00 79.44 318 TYR A C 1
ATOM 2438 O O . TYR A 1 318 ? 19.496 -14.840 4.760 1.00 79.44 318 TYR A O 1
ATOM 2446 N N . SER A 1 319 ? 17.613 -13.907 3.955 1.00 72.88 319 SER A N 1
ATOM 2447 C CA . SER A 1 319 ? 18.290 -13.014 3.012 1.00 72.88 319 SER A CA 1
ATOM 2448 C C . SER A 1 319 ? 19.275 -12.094 3.734 1.00 72.88 319 SER A C 1
ATOM 2450 O O . SER A 1 319 ? 20.437 -12.031 3.347 1.00 72.88 319 SER A O 1
ATOM 2452 N N . ALA A 1 320 ? 18.859 -11.462 4.837 1.00 77.25 320 ALA A N 1
ATOM 2453 C CA . ALA A 1 320 ? 19.726 -10.597 5.640 1.00 77.25 320 ALA A CA 1
ATOM 2454 C C . ALA A 1 320 ? 20.926 -11.336 6.258 1.00 77.25 320 ALA A C 1
ATOM 2456 O O . ALA A 1 320 ? 22.003 -10.756 6.404 1.00 77.25 320 ALA A O 1
ATOM 2457 N N . PHE A 1 321 ? 20.753 -12.612 6.617 1.00 78.62 321 PHE A N 1
ATOM 2458 C CA . PHE A 1 321 ? 21.826 -13.469 7.122 1.00 78.62 321 PHE A CA 1
ATOM 2459 C C . PHE A 1 321 ? 22.783 -13.930 6.011 1.00 78.62 321 PHE A C 1
ATOM 2461 O O . PHE A 1 321 ? 23.992 -14.031 6.231 1.00 78.62 321 PHE A O 1
ATOM 2468 N N . ALA A 1 322 ? 22.250 -14.215 4.822 1.00 75.81 322 ALA A N 1
ATOM 2469 C CA . ALA A 1 322 ? 22.998 -14.713 3.675 1.00 75.81 322 ALA A CA 1
ATOM 2470 C C . ALA A 1 322 ? 23.773 -13.612 2.929 1.00 75.81 322 ALA A C 1
ATOM 2472 O O . ALA A 1 322 ? 24.751 -13.932 2.248 1.00 75.81 322 ALA A O 1
ATOM 2473 N N . THR A 1 323 ? 23.391 -12.334 3.073 1.00 73.81 323 THR A N 1
ATOM 2474 C CA . THR A 1 323 ? 24.117 -11.194 2.490 1.00 73.81 323 THR A CA 1
ATOM 2475 C C . THR A 1 323 ? 25.587 -11.197 2.923 1.00 73.81 323 THR A C 1
ATOM 2477 O O . THR A 1 323 ? 25.915 -11.256 4.112 1.00 73.81 323 THR A O 1
ATOM 2480 N N . ARG A 1 324 ? 26.500 -11.105 1.949 1.00 72.25 324 ARG A N 1
ATOM 2481 C CA . ARG A 1 324 ? 27.948 -11.002 2.177 1.00 72.25 324 ARG A CA 1
ATOM 2482 C C . ARG A 1 324 ? 28.444 -9.599 1.794 1.00 72.25 324 ARG A C 1
ATOM 2484 O O . ARG A 1 324 ? 28.074 -9.130 0.724 1.00 72.25 324 ARG A O 1
ATOM 2491 N N . PRO A 1 325 ? 29.293 -8.945 2.613 1.00 79.12 325 PRO A N 1
ATOM 2492 C CA . PRO A 1 325 ? 29.799 -9.387 3.917 1.00 79.12 325 PRO A CA 1
ATOM 2493 C C . PRO A 1 325 ? 28.701 -9.402 4.990 1.00 79.12 325 PRO A C 1
ATOM 2495 O O . PRO A 1 325 ? 27.810 -8.558 4.989 1.00 79.12 325 PRO A O 1
ATOM 2498 N N . PHE A 1 326 ? 28.788 -10.356 5.921 1.00 80.75 326 PHE A N 1
ATOM 2499 C CA . PHE A 1 326 ? 27.822 -10.471 7.013 1.00 80.75 326 PHE A CA 1
ATOM 2500 C C . PHE A 1 326 ? 27.867 -9.214 7.888 1.00 80.75 326 PHE A C 1
ATOM 2502 O O . PHE A 1 326 ? 28.917 -8.865 8.432 1.00 80.75 326 PHE A O 1
ATOM 2509 N N . ARG A 1 327 ? 26.720 -8.549 8.041 1.00 79.69 327 ARG A N 1
ATOM 2510 C CA . ARG A 1 327 ? 26.550 -7.396 8.928 1.00 79.69 327 ARG A CA 1
ATOM 2511 C C . ARG A 1 327 ? 25.326 -7.625 9.794 1.00 79.69 327 ARG A C 1
ATOM 2513 O O . ARG A 1 327 ? 24.207 -7.658 9.291 1.00 79.69 327 ARG A O 1
ATOM 2520 N N . PHE A 1 328 ? 25.532 -7.712 11.106 1.00 82.06 328 PHE A N 1
ATOM 2521 C CA . PHE A 1 328 ? 24.440 -7.865 12.073 1.00 82.06 328 PHE A CA 1
ATOM 2522 C C . PHE A 1 328 ? 23.380 -6.756 11.940 1.00 82.06 328 PHE A C 1
ATOM 2524 O O . PHE A 1 328 ? 22.191 -7.001 12.127 1.00 82.06 328 PHE A O 1
ATOM 2531 N N . GLN A 1 329 ? 23.804 -5.561 11.518 1.00 79.75 329 GLN A N 1
ATOM 2532 C CA . GLN A 1 329 ? 22.935 -4.425 11.221 1.00 79.75 329 GLN A CA 1
ATOM 2533 C C . GLN A 1 329 ? 21.805 -4.756 10.228 1.00 79.75 329 GLN A C 1
ATOM 2535 O O . GLN A 1 329 ? 20.701 -4.256 10.407 1.00 79.75 329 GLN A O 1
ATOM 2540 N N . ASN A 1 330 ? 22.037 -5.623 9.236 1.00 78.56 330 ASN A N 1
ATOM 2541 C CA . ASN A 1 330 ? 21.020 -5.985 8.241 1.00 78.56 330 ASN A CA 1
ATOM 2542 C C . ASN A 1 330 ? 19.894 -6.819 8.866 1.00 78.56 330 ASN A C 1
ATOM 2544 O O . ASN A 1 330 ? 18.722 -6.611 8.571 1.00 78.56 330 ASN A O 1
ATOM 2548 N N . ILE A 1 331 ? 20.246 -7.734 9.774 1.00 83.38 331 ILE A N 1
ATOM 2549 C CA . ILE A 1 331 ? 19.272 -8.558 10.501 1.00 83.38 331 ILE A CA 1
ATOM 2550 C C . ILE A 1 331 ? 18.443 -7.678 11.431 1.00 83.38 331 ILE A C 1
ATOM 2552 O O . ILE A 1 331 ? 17.222 -7.815 11.485 1.00 83.38 331 ILE A O 1
ATOM 2556 N N . VAL A 1 332 ? 19.101 -6.754 12.138 1.00 84.44 332 VAL A N 1
ATOM 2557 C CA . VAL A 1 332 ? 18.411 -5.785 12.993 1.00 84.44 332 VAL A CA 1
ATOM 2558 C C . VAL A 1 332 ? 17.461 -4.927 12.163 1.00 84.44 332 VAL A C 1
ATOM 2560 O O . VAL A 1 332 ? 16.311 -4.789 12.555 1.00 84.44 332 VAL A O 1
ATOM 2563 N N . ALA A 1 333 ? 17.898 -4.408 11.013 1.00 79.81 333 ALA A N 1
ATOM 2564 C CA . ALA A 1 333 ? 17.073 -3.570 10.145 1.00 79.81 333 ALA A CA 1
ATOM 2565 C C . ALA A 1 333 ? 15.822 -4.307 9.642 1.00 79.81 333 ALA A C 1
ATOM 2567 O O . ALA A 1 333 ? 14.720 -3.771 9.737 1.00 79.81 333 ALA A O 1
ATOM 2568 N N . VAL A 1 334 ? 15.975 -5.554 9.181 1.00 82.81 334 VAL A N 1
ATOM 2569 C CA . VAL A 1 334 ? 14.853 -6.376 8.705 1.00 82.81 334 VAL A CA 1
ATOM 2570 C C . VAL A 1 334 ? 13.891 -6.732 9.832 1.00 82.81 334 VAL A C 1
ATOM 2572 O O . VAL A 1 334 ? 12.685 -6.658 9.641 1.00 82.81 334 VAL A O 1
ATOM 2575 N N . TYR A 1 335 ? 14.3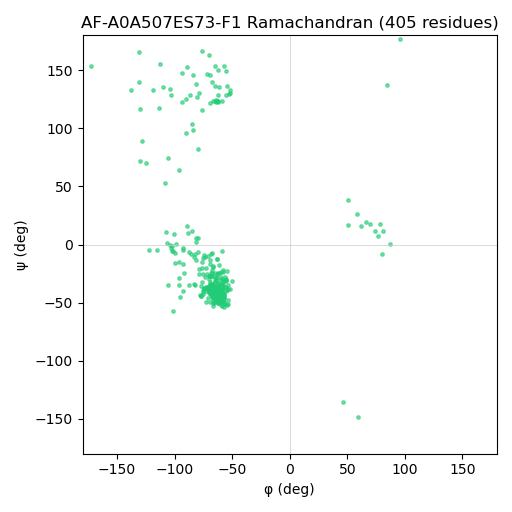80 -7.098 11.018 1.00 88.25 335 TYR A N 1
ATOM 2576 C CA . TYR A 1 335 ? 13.505 -7.551 12.101 1.00 88.25 335 TYR A CA 1
ATOM 2577 C C . TYR A 1 335 ? 13.059 -6.459 13.066 1.00 88.25 335 TYR A C 1
ATOM 2579 O O . TYR A 1 335 ? 12.248 -6.762 13.934 1.00 88.25 335 TYR A O 1
ATOM 2587 N N . LEU A 1 336 ? 13.506 -5.209 12.924 1.00 86.75 336 LEU A N 1
ATOM 2588 C CA . LEU A 1 336 ? 13.223 -4.122 13.871 1.00 86.75 336 LEU A CA 1
ATOM 2589 C C . LEU A 1 336 ? 11.726 -3.962 14.181 1.00 86.75 336 LEU A C 1
ATOM 2591 O O . LEU A 1 336 ? 11.352 -3.729 15.331 1.00 86.75 336 LEU A O 1
ATOM 2595 N N . GLY A 1 337 ? 10.863 -4.133 13.175 1.00 87.19 337 GLY A N 1
ATOM 2596 C CA . GLY A 1 337 ? 9.411 -4.024 13.339 1.00 87.19 337 GLY A CA 1
ATOM 2597 C C . GLY A 1 337 ? 8.797 -5.104 14.239 1.00 87.19 337 GLY A C 1
ATOM 2598 O O . GLY A 1 337 ? 7.791 -4.849 14.899 1.00 87.19 337 GLY A O 1
ATOM 2599 N N . LEU A 1 338 ? 9.403 -6.294 14.327 1.00 90.44 338 LEU A N 1
ATOM 2600 C CA . LEU A 1 338 ? 8.837 -7.426 15.062 1.00 90.44 338 LEU A CA 1
ATOM 2601 C C . LEU A 1 338 ? 8.918 -7.237 16.595 1.00 90.44 338 LEU A C 1
ATOM 2603 O O . LEU A 1 338 ? 7.877 -7.360 17.244 1.00 90.44 338 LEU A O 1
ATOM 2607 N N . PRO A 1 339 ? 10.066 -6.870 17.209 1.00 89.69 339 PRO A N 1
ATOM 2608 C CA . PRO A 1 339 ? 10.120 -6.496 18.621 1.00 89.69 339 PRO A CA 1
ATOM 2609 C C . PRO A 1 339 ? 9.227 -5.304 18.967 1.00 89.69 339 PRO A C 1
ATOM 2611 O O . PRO A 1 339 ? 8.591 -5.313 20.019 1.00 89.69 339 PRO A O 1
ATOM 2614 N N . VAL A 1 340 ? 9.140 -4.295 18.092 1.00 90.06 340 VAL A N 1
ATOM 2615 C CA . VAL A 1 340 ? 8.245 -3.143 18.298 1.00 90.06 340 VAL A CA 1
ATOM 2616 C C . VAL A 1 340 ? 6.790 -3.610 18.362 1.00 90.06 340 VAL A C 1
ATOM 2618 O O . VAL A 1 340 ? 6.098 -3.314 19.332 1.00 90.06 340 VAL A O 1
ATOM 2621 N N . PHE A 1 341 ? 6.344 -4.427 17.409 1.00 91.25 341 PHE A N 1
ATOM 2622 C CA . PHE A 1 341 ? 4.994 -4.986 17.420 1.00 91.25 341 PHE A CA 1
ATOM 2623 C C . PHE A 1 341 ? 4.722 -5.846 18.662 1.00 91.25 341 PHE A C 1
ATOM 2625 O O . PHE A 1 341 ? 3.723 -5.642 19.351 1.00 91.25 341 PHE A O 1
ATOM 2632 N N . ILE A 1 342 ? 5.622 -6.783 18.984 1.00 92.19 342 ILE A N 1
ATOM 2633 C CA . ILE A 1 342 ? 5.466 -7.677 20.140 1.00 92.19 342 ILE A CA 1
ATOM 2634 C C . ILE A 1 342 ? 5.430 -6.867 21.437 1.00 92.19 342 ILE A C 1
ATOM 2636 O O . ILE A 1 342 ? 4.581 -7.129 22.286 1.00 92.19 342 ILE A O 1
ATOM 2640 N N . SER A 1 343 ? 6.310 -5.876 21.596 1.00 92.56 343 SER A N 1
ATOM 2641 C CA . SER A 1 343 ? 6.338 -5.032 22.793 1.00 92.56 343 SER A CA 1
ATOM 2642 C C . SER A 1 343 ? 5.041 -4.243 22.967 1.00 92.56 343 SER A C 1
ATOM 2644 O O . SER A 1 343 ? 4.479 -4.274 24.058 1.00 92.56 343 SER A O 1
ATOM 2646 N N . LEU A 1 344 ? 4.510 -3.624 21.905 1.00 90.62 344 LEU A N 1
ATOM 2647 C CA . LEU A 1 344 ? 3.232 -2.906 21.948 1.00 90.62 344 LEU A CA 1
ATOM 2648 C C . LEU A 1 344 ? 2.059 -3.847 22.255 1.00 90.62 344 LEU A C 1
ATOM 2650 O O . LEU A 1 344 ? 1.225 -3.541 23.109 1.00 90.62 344 LEU A O 1
ATOM 2654 N N . PHE A 1 345 ? 2.022 -5.018 21.616 1.00 90.19 345 PHE A N 1
ATOM 2655 C CA . PHE A 1 345 ? 0.985 -6.023 21.838 1.00 90.19 345 PHE A CA 1
ATOM 2656 C C . PHE A 1 345 ? 0.999 -6.558 23.277 1.00 90.19 345 PHE A C 1
ATOM 2658 O O . PHE A 1 345 ? -0.038 -6.607 23.943 1.00 90.19 345 PHE A O 1
ATOM 2665 N N . VAL A 1 346 ? 2.177 -6.937 23.782 1.00 92.44 346 VAL A N 1
ATOM 2666 C CA . VAL A 1 346 ? 2.361 -7.451 25.147 1.00 92.44 346 VAL A CA 1
ATOM 2667 C C . VAL A 1 346 ? 2.076 -6.360 26.177 1.00 92.44 346 VAL A C 1
ATOM 2669 O O . VAL A 1 346 ? 1.355 -6.624 27.138 1.00 92.44 346 VAL A O 1
ATOM 2672 N N . TYR A 1 347 ? 2.569 -5.137 25.965 1.00 92.25 347 TYR A N 1
ATOM 2673 C CA . TYR A 1 347 ? 2.279 -3.987 26.823 1.00 92.25 347 TYR A CA 1
ATOM 2674 C C . TYR A 1 347 ? 0.772 -3.770 26.963 1.00 92.25 347 TYR A C 1
ATOM 2676 O O . TYR A 1 347 ? 0.256 -3.737 28.082 1.00 92.25 347 TYR A O 1
ATOM 2684 N N . TYR A 1 348 ? 0.055 -3.701 25.839 1.00 89.44 348 TYR A N 1
ATOM 2685 C CA . TYR A 1 348 ? -1.388 -3.488 25.839 1.00 89.44 348 TYR A CA 1
ATOM 2686 C C . TYR A 1 348 ? -2.125 -4.634 26.545 1.00 89.44 348 TYR A C 1
ATOM 2688 O O . TYR A 1 348 ? -2.965 -4.402 27.417 1.00 89.44 348 TYR A O 1
ATOM 2696 N N . LYS A 1 349 ? -1.751 -5.883 26.245 1.00 90.69 349 LYS A N 1
ATOM 2697 C CA . LYS A 1 349 ? -2.356 -7.073 26.850 1.00 90.69 349 LYS A CA 1
ATOM 2698 C C . LYS A 1 349 ? -2.137 -7.147 28.362 1.00 90.69 349 LYS A C 1
ATOM 2700 O O . LYS A 1 349 ? -3.066 -7.495 29.084 1.00 90.69 349 LYS A O 1
ATOM 2705 N N . ILE A 1 350 ? -0.950 -6.795 28.859 1.00 92.94 350 ILE A N 1
ATOM 2706 C CA . ILE A 1 350 ? -0.653 -6.766 30.301 1.00 92.94 350 ILE A CA 1
ATOM 2707 C C . ILE A 1 350 ? -1.390 -5.605 30.980 1.00 92.94 350 ILE A C 1
ATOM 2709 O O . ILE A 1 350 ? -2.007 -5.796 32.029 1.00 92.94 350 ILE A O 1
ATOM 2713 N N . ARG A 1 351 ? -1.355 -4.405 30.387 1.00 90.94 351 ARG A N 1
ATOM 2714 C CA . ARG A 1 351 ? -1.918 -3.187 30.986 1.00 90.94 351 ARG A CA 1
ATOM 2715 C C . ARG A 1 351 ? -3.443 -3.207 31.072 1.00 90.94 351 ARG A C 1
ATOM 2717 O O . ARG A 1 351 ? -3.984 -2.724 32.069 1.00 90.94 351 ARG A O 1
ATOM 2724 N N . HIS A 1 352 ? -4.104 -3.745 30.046 1.00 88.75 352 HIS A N 1
ATOM 2725 C CA . HIS A 1 352 ? -5.565 -3.806 29.929 1.00 88.75 352 HIS A CA 1
ATOM 2726 C C . HIS A 1 352 ? -6.143 -5.194 30.235 1.00 88.75 352 HIS A C 1
ATOM 2728 O O . HIS A 1 352 ? -7.359 -5.348 30.255 1.00 88.75 352 HIS A O 1
ATOM 2734 N N . LYS A 1 353 ? -5.290 -6.197 30.500 1.00 89.62 353 LYS A N 1
ATOM 2735 C CA . LYS A 1 353 ? -5.682 -7.578 30.842 1.00 89.62 353 LYS A CA 1
ATOM 2736 C C . LYS A 1 353 ? -6.696 -8.173 29.857 1.00 89.62 353 LYS A C 1
ATOM 2738 O O . LYS A 1 353 ? -7.621 -8.878 30.255 1.00 89.62 353 LYS A O 1
ATOM 2743 N N . THR A 1 354 ? -6.526 -7.876 28.570 1.00 89.12 354 THR A N 1
ATOM 2744 C CA . THR A 1 354 ? -7.472 -8.295 27.535 1.00 89.12 354 THR A CA 1
ATOM 2745 C C . THR A 1 354 ? -7.466 -9.809 27.357 1.00 89.12 354 THR A C 1
ATOM 2747 O O . THR A 1 354 ? -6.418 -10.466 27.372 1.00 89.12 354 THR A O 1
ATOM 2750 N N . GLN A 1 355 ? -8.659 -10.369 27.176 1.00 87.88 355 GLN A N 1
ATOM 2751 C CA . GLN A 1 355 ? -8.864 -11.788 26.920 1.00 87.88 355 GLN A CA 1
ATOM 2752 C C . GLN A 1 355 ? -9.381 -12.001 25.504 1.00 87.88 355 GLN A C 1
ATOM 2754 O O . GLN A 1 355 ? -9.948 -11.109 24.877 1.00 87.88 355 GLN A O 1
ATOM 2759 N N . LEU A 1 356 ? -9.133 -13.196 24.980 1.00 87.62 356 LEU A N 1
ATOM 2760 C CA . LEU A 1 356 ? -9.632 -13.575 23.673 1.00 87.62 356 LEU A CA 1
ATOM 2761 C C . LEU A 1 356 ? -11.126 -13.900 23.790 1.00 87.62 356 LEU A C 1
ATOM 2763 O O . LEU A 1 356 ? -11.478 -14.864 24.463 1.00 87.62 356 LEU A O 1
ATOM 2767 N N . VAL A 1 357 ? -11.973 -13.114 23.124 1.00 91.06 357 VAL A N 1
ATOM 2768 C CA . VAL A 1 357 ? -13.441 -13.240 23.179 1.00 91.06 357 VAL A CA 1
ATOM 2769 C C . VAL A 1 357 ? -13.876 -14.642 22.717 1.00 91.06 357 VAL A C 1
ATOM 2771 O O . VAL A 1 357 ? -13.492 -15.040 21.608 1.00 91.06 357 VAL A O 1
ATOM 2774 N N . PRO A 1 358 ? -14.625 -15.417 23.525 1.00 94.44 358 PRO A N 1
ATOM 2775 C CA . PRO A 1 358 ? -15.175 -16.719 23.139 1.00 94.44 358 PRO A CA 1
ATOM 2776 C C . PRO A 1 358 ? -16.019 -16.657 21.859 1.00 94.44 358 PRO A C 1
ATOM 2778 O O . PRO A 1 358 ? -16.655 -15.651 21.574 1.00 94.44 358 PRO A O 1
ATOM 2781 N N . LEU A 1 359 ? -16.053 -17.745 21.078 1.00 94.00 359 LEU A N 1
ATOM 2782 C CA . LEU A 1 359 ? -16.713 -17.753 19.757 1.00 94.00 359 LEU A CA 1
ATOM 2783 C C . LEU A 1 359 ? -18.215 -17.419 19.818 1.00 94.00 359 LEU A C 1
ATOM 2785 O O . LEU A 1 359 ? -18.740 -16.787 18.905 1.00 94.00 359 LEU A O 1
ATOM 2789 N N . LEU A 1 360 ? -18.897 -17.837 20.887 1.00 93.06 360 LEU A N 1
ATOM 2790 C CA . LEU A 1 360 ? -20.326 -17.577 21.094 1.00 93.06 360 LEU A CA 1
ATOM 2791 C C . LEU A 1 360 ? -20.613 -16.175 21.652 1.00 93.06 360 LEU A C 1
ATOM 2793 O O . LEU A 1 360 ? -21.757 -15.748 21.625 1.00 93.06 360 LEU A O 1
ATOM 2797 N N . GLU A 1 361 ? -19.588 -15.469 22.131 1.00 93.19 361 GLU A N 1
ATOM 2798 C CA . GLU A 1 361 ? -19.692 -14.121 22.708 1.00 93.19 361 GLU A CA 1
ATOM 2799 C C . GLU A 1 361 ? -19.225 -13.033 21.730 1.00 93.19 361 GLU A C 1
ATOM 2801 O O . GLU A 1 361 ? -19.232 -11.851 22.062 1.00 93.19 361 GLU A O 1
ATOM 2806 N N . CYS A 1 362 ? -18.772 -13.410 20.529 1.00 92.12 362 CYS A N 1
ATOM 2807 C CA . CYS A 1 362 ? -18.430 -12.437 19.498 1.00 92.12 362 CYS A CA 1
ATOM 2808 C C . CYS A 1 362 ? -19.679 -11.651 19.084 1.00 92.12 362 CYS A C 1
ATOM 2810 O O . CYS A 1 362 ? -20.659 -12.246 18.641 1.00 92.12 362 CYS A O 1
ATOM 2812 N N . ASP A 1 363 ? -19.609 -10.329 19.197 1.00 90.69 363 ASP A N 1
ATOM 2813 C CA . ASP A 1 363 ? -20.673 -9.420 18.786 1.00 90.69 363 ASP A CA 1
ATOM 2814 C C . ASP A 1 363 ? -20.630 -9.183 17.269 1.00 90.69 363 ASP A C 1
ATOM 2816 O O . ASP A 1 363 ? -19.582 -8.841 16.713 1.00 90.69 363 ASP A O 1
ATOM 2820 N N . PHE A 1 364 ? -21.768 -9.400 16.609 1.00 89.12 364 PHE A N 1
ATOM 2821 C CA . PHE A 1 364 ? -21.965 -9.169 15.176 1.00 89.12 364 PHE A CA 1
ATOM 2822 C C . PHE A 1 364 ? -23.111 -8.196 14.875 1.00 89.12 364 PHE A C 1
ATOM 2824 O O . PHE A 1 364 ? -23.322 -7.889 13.704 1.00 89.12 364 PHE A O 1
ATOM 2831 N N . ASP A 1 365 ? -23.843 -7.745 15.896 1.00 87.56 365 ASP A N 1
ATOM 2832 C CA . ASP A 1 365 ? -25.083 -6.982 15.727 1.00 87.56 365 ASP A CA 1
ATOM 2833 C C . ASP A 1 365 ? -24.874 -5.494 16.051 1.00 87.56 365 ASP A C 1
ATOM 2835 O O . ASP A 1 365 ? -25.447 -4.623 15.393 1.00 87.56 365 ASP A O 1
ATOM 2839 N N . THR A 1 366 ? -24.016 -5.168 17.025 1.00 84.81 366 THR A N 1
ATOM 2840 C CA . THR A 1 366 ? -23.757 -3.769 17.397 1.00 84.81 366 THR A CA 1
ATOM 2841 C C . THR A 1 366 ? -23.106 -3.000 16.246 1.00 84.81 366 THR A C 1
ATOM 2843 O O . THR A 1 366 ? -22.045 -3.369 15.746 1.00 84.81 366 THR A O 1
ATOM 2846 N N . GLY A 1 367 ? -23.724 -1.884 15.847 1.00 75.31 367 GLY A N 1
ATOM 2847 C CA . GLY A 1 367 ? -23.213 -1.021 14.776 1.00 75.31 367 GLY A CA 1
ATOM 2848 C C . GLY A 1 367 ? -23.398 -1.588 13.365 1.00 75.31 367 GLY A C 1
ATOM 2849 O O . GLY A 1 367 ? -22.823 -1.052 12.417 1.00 75.31 367 GLY A O 1
ATOM 2850 N N . GLN A 1 368 ? -24.189 -2.656 13.201 1.00 76.06 368 GLN A N 1
ATOM 2851 C CA . GLN A 1 368 ? -24.528 -3.179 11.883 1.00 76.06 368 GLN A CA 1
ATOM 2852 C C . GLN A 1 368 ? -25.388 -2.170 11.110 1.00 76.06 368 GLN A C 1
ATOM 2854 O O . GLN A 1 368 ? -26.472 -1.787 11.542 1.00 76.06 368 GLN A O 1
ATOM 2859 N N . ILE A 1 369 ? -24.920 -1.776 9.925 1.00 70.12 369 ILE A N 1
ATOM 2860 C CA . ILE A 1 369 ? -25.674 -0.910 9.015 1.00 70.12 369 ILE A CA 1
ATOM 2861 C C . ILE A 1 369 ? -26.600 -1.801 8.176 1.00 70.12 369 ILE A C 1
ATOM 2863 O O . ILE A 1 369 ? -26.145 -2.484 7.255 1.00 70.12 369 ILE A O 1
ATOM 2867 N N . ILE A 1 370 ? -27.891 -1.819 8.509 1.00 67.56 370 ILE A N 1
ATOM 2868 C CA . ILE A 1 370 ? -28.937 -2.475 7.717 1.00 67.56 370 ILE A CA 1
ATOM 2869 C C . ILE A 1 370 ? -29.461 -1.429 6.731 1.00 67.56 370 ILE A C 1
ATOM 2871 O O . ILE A 1 370 ? -30.259 -0.576 7.093 1.00 67.56 370 ILE A O 1
ATOM 2875 N N . LEU A 1 371 ? -28.933 -1.446 5.509 1.00 61.69 371 LEU A N 1
ATOM 2876 C CA . LEU A 1 371 ? -29.494 -0.671 4.398 1.00 61.69 371 LEU A CA 1
ATOM 2877 C C . LEU A 1 371 ? -30.517 -1.556 3.692 1.00 61.69 371 LEU A C 1
ATOM 2879 O O . LEU A 1 371 ? -30.155 -2.681 3.323 1.00 61.69 371 LEU A O 1
ATOM 2883 N N . ASP A 1 372 ? -31.748 -1.068 3.545 1.00 56.84 372 ASP A N 1
ATOM 2884 C CA . ASP A 1 372 ? -32.762 -1.697 2.701 1.00 56.84 372 ASP A CA 1
ATOM 2885 C C . ASP A 1 372 ? -32.267 -1.640 1.252 1.00 56.84 372 ASP A C 1
ATOM 2887 O O . ASP A 1 372 ? -31.910 -0.579 0.742 1.00 56.84 372 ASP A O 1
ATOM 2891 N N . ASP A 1 373 ? -32.160 -2.801 0.601 1.00 53.34 373 ASP A N 1
ATOM 2892 C CA . ASP A 1 373 ? -31.548 -2.920 -0.729 1.00 53.34 373 ASP A CA 1
ATOM 2893 C C . ASP A 1 373 ? -32.367 -2.227 -1.846 1.00 53.34 373 ASP A C 1
ATOM 2895 O O . ASP A 1 373 ? -31.841 -2.091 -2.956 1.00 53.34 373 ASP A O 1
ATOM 2899 N N . ASP A 1 374 ? -33.579 -1.739 -1.528 1.00 50.19 374 ASP A N 1
ATOM 2900 C CA . ASP A 1 374 ? -34.592 -1.217 -2.458 1.00 50.19 374 ASP A CA 1
ATOM 2901 C C . ASP A 1 374 ? -34.665 0.329 -2.582 1.00 50.19 374 ASP A C 1
ATOM 2903 O O . ASP A 1 374 ? -35.185 0.807 -3.587 1.00 50.19 374 ASP A O 1
ATOM 2907 N N . ASN A 1 375 ? -34.090 1.126 -1.666 1.00 44.38 375 ASN A N 1
ATOM 2908 C CA . ASN A 1 375 ? -34.188 2.606 -1.696 1.00 44.38 375 ASN A CA 1
ATOM 2909 C C . ASN A 1 375 ? -32.869 3.301 -2.095 1.00 44.38 375 ASN A C 1
ATOM 2911 O O . ASN A 1 375 ? -32.376 4.190 -1.405 1.00 44.38 375 ASN A O 1
ATOM 2915 N N . ASP A 1 376 ? -32.277 2.914 -3.227 1.00 45.47 376 ASP A N 1
ATOM 2916 C CA . ASP A 1 376 ? -31.157 3.674 -3.816 1.00 45.47 376 ASP A CA 1
ATOM 2917 C C . ASP A 1 376 ? -31.626 4.904 -4.639 1.00 45.47 376 ASP A C 1
ATOM 2919 O O . ASP A 1 376 ? -30.776 5.601 -5.194 1.00 45.47 376 ASP A O 1
ATOM 2923 N N . ASP A 1 377 ? -32.936 5.191 -4.706 1.00 45.34 377 ASP A N 1
ATOM 2924 C CA . ASP A 1 377 ? -33.493 6.388 -5.378 1.00 45.34 377 ASP A CA 1
ATOM 2925 C C . ASP A 1 377 ? -33.762 7.568 -4.410 1.00 45.34 377 ASP A C 1
ATOM 2927 O O . ASP A 1 377 ? -33.821 8.715 -4.834 1.00 45.34 377 ASP A O 1
ATOM 2931 N N . ASP A 1 378 ? -33.782 7.345 -3.088 1.00 44.41 378 ASP A N 1
ATOM 2932 C CA . ASP A 1 378 ? -34.072 8.400 -2.086 1.00 44.41 378 ASP A CA 1
ATOM 2933 C C . ASP A 1 378 ? -32.885 9.319 -1.757 1.00 44.41 378 ASP A C 1
ATOM 2935 O O . ASP A 1 378 ? -32.956 10.185 -0.881 1.00 44.41 378 ASP A O 1
ATOM 2939 N N . GLY A 1 379 ? -31.767 9.168 -2.471 1.00 41.34 379 GLY A N 1
ATOM 2940 C CA . GLY A 1 379 ? -30.667 10.128 -2.392 1.00 41.34 379 GLY A CA 1
ATOM 2941 C C . GLY A 1 379 ? -31.069 11.526 -2.873 1.00 41.34 379 GLY A C 1
ATOM 2942 O O . GLY A 1 379 ? -30.458 12.494 -2.429 1.00 41.34 379 GLY A O 1
ATOM 2943 N N . SER A 1 380 ? -32.083 11.628 -3.743 1.00 40.44 380 SER A N 1
ATOM 2944 C CA . SER A 1 380 ? -32.680 12.901 -4.155 1.00 40.44 380 SER A CA 1
ATOM 2945 C C . SER A 1 380 ? -33.807 13.359 -3.234 1.00 40.44 380 SER A C 1
ATOM 2947 O O . SER A 1 380 ? -33.891 14.552 -2.982 1.00 40.44 380 SER A O 1
ATOM 2949 N N . GLU A 1 381 ? -34.622 12.456 -2.674 1.00 40.53 381 GLU A N 1
ATOM 2950 C CA . GLU A 1 381 ? -35.749 12.859 -1.814 1.00 40.53 381 GLU A CA 1
ATOM 2951 C C . GLU A 1 381 ? -35.282 13.391 -0.451 1.00 40.53 381 GLU A C 1
ATOM 2953 O O . GLU A 1 381 ? -35.819 14.381 0.030 1.00 40.53 381 GLU A O 1
ATOM 2958 N N . LEU A 1 382 ? -34.215 12.837 0.142 1.00 43.75 382 LEU A N 1
ATOM 2959 C CA . LEU A 1 382 ? -33.661 13.368 1.398 1.00 43.75 382 LEU A CA 1
ATOM 2960 C C . LEU A 1 382 ? -32.889 14.687 1.209 1.00 43.75 382 LEU A C 1
ATOM 2962 O O . LEU A 1 382 ? -32.812 15.483 2.146 1.00 43.75 382 LEU A O 1
ATOM 2966 N N . GLU A 1 383 ? -32.313 14.926 0.023 1.00 44.97 383 GLU A N 1
ATOM 2967 C CA . GLU A 1 383 ? -31.730 16.229 -0.331 1.00 44.97 383 GLU A CA 1
ATOM 2968 C C . GLU A 1 383 ? -32.836 17.252 -0.652 1.00 44.97 383 GLU A C 1
ATOM 2970 O O . GLU A 1 383 ? -32.730 18.385 -0.199 1.00 44.97 383 GLU A O 1
ATOM 2975 N N . GLU A 1 384 ? -33.927 16.872 -1.327 1.00 46.38 384 GLU A N 1
ATOM 2976 C CA . GLU A 1 384 ? -35.082 17.751 -1.580 1.00 46.38 384 GLU A CA 1
ATOM 2977 C C . GLU A 1 384 ? -35.880 18.068 -0.306 1.00 46.38 384 GLU A C 1
ATOM 2979 O O . GLU A 1 384 ? -36.301 19.208 -0.127 1.00 46.38 384 GLU A O 1
ATOM 2984 N N . GLU A 1 385 ? -36.031 17.121 0.623 1.00 44.84 385 GLU A N 1
ATOM 2985 C CA . GLU A 1 385 ? -36.717 17.353 1.899 1.00 44.84 385 GLU A CA 1
ATOM 2986 C C . GLU A 1 385 ? -35.860 18.219 2.843 1.00 44.84 385 GLU A C 1
ATOM 2988 O O . GLU A 1 385 ? -36.386 19.116 3.501 1.00 44.84 385 GLU A O 1
ATOM 2993 N N . GLN A 1 386 ? -34.528 18.050 2.865 1.00 45.88 386 GLN A N 1
ATOM 2994 C CA . GLN A 1 386 ? -33.633 18.933 3.634 1.00 45.88 386 GLN A CA 1
ATOM 2995 C C . GLN A 1 386 ? -33.471 20.324 3.009 1.00 45.88 386 GLN A C 1
ATOM 2997 O O . GLN A 1 386 ? -33.416 21.308 3.746 1.00 45.88 386 GLN A O 1
ATOM 3002 N N . VAL A 1 387 ? -33.415 20.431 1.678 1.00 52.12 387 VAL A N 1
ATOM 3003 C CA . VAL A 1 387 ? -33.383 21.726 0.978 1.00 52.12 387 VAL A CA 1
ATOM 3004 C C . VAL A 1 387 ? -34.726 22.444 1.125 1.00 52.12 387 VAL A C 1
ATOM 3006 O O . VAL A 1 387 ? -34.730 23.629 1.441 1.00 52.12 387 VAL A O 1
ATOM 3009 N N . GLY A 1 388 ? -35.851 21.731 1.020 1.00 44.44 388 GLY A N 1
ATOM 3010 C CA . GLY A 1 388 ? -37.189 22.284 1.237 1.00 44.44 388 GLY A CA 1
ATOM 3011 C C . GLY A 1 388 ? -37.415 22.774 2.671 1.00 44.44 388 GLY A C 1
ATOM 3012 O O . GLY A 1 388 ? -37.981 23.846 2.866 1.00 44.44 388 GLY A O 1
ATOM 3013 N N . LEU A 1 389 ? -36.906 22.053 3.678 1.00 47.94 389 LEU A N 1
ATOM 3014 C CA . LEU A 1 389 ? -36.958 22.486 5.082 1.00 47.94 389 LEU A CA 1
ATOM 3015 C C . LEU A 1 389 ? -36.051 23.696 5.369 1.00 47.94 389 LEU A C 1
ATOM 3017 O O . LEU A 1 389 ? -36.414 24.537 6.192 1.00 47.94 389 LEU A O 1
ATOM 3021 N N . CYS A 1 390 ? -34.900 23.812 4.695 1.00 49.12 390 CYS A N 1
ATOM 3022 C CA . CYS A 1 390 ? -34.050 25.004 4.777 1.00 49.12 390 CYS A CA 1
ATOM 3023 C C . CYS A 1 390 ? -34.686 26.220 4.082 1.00 49.12 390 CYS A C 1
ATOM 3025 O O . CYS A 1 390 ? -34.638 27.315 4.636 1.00 49.12 390 CYS A O 1
ATOM 3027 N N . GLU A 1 391 ? -35.329 26.041 2.923 1.00 51.25 391 GLU A N 1
ATOM 3028 C CA . GLU A 1 391 ? -36.031 27.126 2.219 1.00 51.25 391 GLU A CA 1
ATOM 3029 C C . GLU A 1 391 ? -37.275 27.615 2.986 1.00 51.25 391 GLU A C 1
ATOM 3031 O O . GLU A 1 391 ? -37.533 28.820 3.017 1.00 51.25 391 GLU A O 1
ATOM 3036 N N . GLU A 1 392 ? -38.013 26.723 3.664 1.00 48.84 392 GLU A N 1
ATOM 3037 C CA . GLU A 1 392 ? -39.146 27.092 4.534 1.00 48.84 392 GLU A CA 1
ATOM 3038 C C . GLU A 1 392 ? -38.720 27.808 5.829 1.00 48.84 392 GLU A C 1
ATOM 3040 O O . GLU A 1 392 ? -39.506 28.576 6.390 1.00 48.84 392 GLU A O 1
ATOM 3045 N N . GLN A 1 393 ? -37.505 27.556 6.331 1.00 47.78 393 GLN A N 1
ATOM 3046 C CA . GLN A 1 393 ? -36.947 28.289 7.474 1.00 47.78 393 GLN A CA 1
ATOM 3047 C C . GLN A 1 393 ? -36.454 29.680 7.063 1.00 47.78 393 GLN A C 1
ATOM 3049 O O . GLN A 1 393 ? -36.821 30.652 7.718 1.00 47.78 393 GLN A O 1
ATOM 3054 N N . ASP A 1 394 ? -35.746 29.798 5.936 1.00 50.44 394 ASP A N 1
ATOM 3055 C CA . ASP A 1 394 ? -35.277 31.095 5.430 1.00 50.44 394 ASP A CA 1
ATOM 3056 C C . ASP A 1 394 ? -36.441 32.027 5.033 1.00 50.44 394 ASP A C 1
ATOM 3058 O O . ASP A 1 394 ? -36.335 33.241 5.187 1.00 50.44 394 ASP A O 1
ATOM 3062 N N . THR A 1 395 ? -37.581 31.501 4.559 1.00 53.84 395 THR A N 1
ATOM 3063 C CA . THR A 1 395 ? -38.762 32.345 4.269 1.00 53.84 395 THR A CA 1
ATOM 3064 C C . THR A 1 395 ? -39.477 32.830 5.529 1.00 53.84 395 THR A C 1
ATOM 3066 O O . THR A 1 395 ? -39.898 33.983 5.572 1.00 53.84 395 THR A O 1
ATOM 3069 N N . LYS A 1 396 ? -39.572 32.002 6.579 1.00 48.88 396 LYS A N 1
ATOM 3070 C CA . LYS A 1 396 ? -40.174 32.416 7.859 1.00 48.88 396 LYS A CA 1
ATOM 3071 C C . LYS A 1 396 ? -39.335 33.458 8.594 1.00 48.88 396 LYS A C 1
ATOM 3073 O O . LYS A 1 396 ? -39.908 34.389 9.150 1.00 48.88 396 LYS A O 1
ATOM 3078 N N . ASP A 1 397 ? -38.010 33.337 8.548 1.00 52.41 397 ASP A N 1
ATOM 3079 C CA . ASP A 1 397 ? -37.106 34.301 9.184 1.00 52.41 397 ASP A CA 1
ATOM 3080 C C . ASP A 1 397 ? -37.131 35.669 8.464 1.00 52.41 397 ASP A C 1
ATOM 3082 O O . ASP A 1 397 ? -37.039 36.713 9.110 1.00 52.41 397 ASP A O 1
ATOM 3086 N N . VAL A 1 398 ? -37.340 35.691 7.139 1.00 54.34 398 VAL A N 1
ATOM 3087 C CA . VAL A 1 398 ? -37.488 36.936 6.357 1.00 54.34 398 VAL A CA 1
ATOM 3088 C C . VAL A 1 398 ? -38.852 37.603 6.577 1.00 54.34 398 VAL A C 1
ATOM 3090 O O . VAL A 1 398 ? -38.918 38.832 6.666 1.00 54.34 398 VAL A O 1
ATOM 3093 N N . ASP A 1 399 ? -39.930 36.825 6.698 1.00 50.12 399 ASP A N 1
ATOM 3094 C CA . ASP A 1 399 ? -41.268 37.363 6.976 1.00 50.12 399 ASP A CA 1
ATOM 3095 C C . ASP A 1 399 ? -41.380 37.902 8.423 1.00 50.12 399 ASP A C 1
ATOM 3097 O O . ASP A 1 399 ? -41.975 38.962 8.636 1.00 50.12 399 ASP A O 1
ATOM 3101 N N . GLU A 1 400 ? -40.736 37.262 9.413 1.00 53.78 400 GLU A N 1
ATOM 3102 C CA . GLU A 1 400 ? -40.658 37.783 10.792 1.00 53.78 400 GLU A CA 1
ATOM 3103 C C . GLU A 1 400 ? -39.783 39.051 10.906 1.00 53.78 400 GLU A C 1
ATOM 3105 O O . GLU A 1 400 ? -40.113 39.962 11.675 1.00 53.78 400 GLU A O 1
ATOM 3110 N N . GLU A 1 401 ? -38.704 39.178 10.120 1.00 51.81 401 GLU A N 1
ATOM 3111 C CA . GLU A 1 401 ? -37.905 40.414 10.060 1.00 51.81 401 GLU A CA 1
ATOM 3112 C C . GLU A 1 401 ? -38.646 41.578 9.375 1.00 51.81 401 GLU A C 1
ATOM 3114 O O . GLU A 1 401 ? -38.427 42.740 9.737 1.00 51.81 401 GLU A O 1
ATOM 3119 N N . ALA A 1 402 ? -39.544 41.292 8.426 1.00 50.91 402 ALA A N 1
ATOM 3120 C CA . ALA A 1 402 ? -40.356 42.303 7.749 1.00 50.91 402 ALA A CA 1
ATOM 3121 C C . ALA A 1 402 ? -41.502 42.828 8.635 1.00 50.91 402 ALA A C 1
ATOM 3123 O O . ALA A 1 402 ? -41.732 44.039 8.682 1.00 50.91 402 ALA A O 1
ATOM 3124 N N . GLU A 1 403 ? -42.177 41.960 9.397 1.00 51.34 403 GLU A N 1
ATOM 3125 C CA . GLU A 1 403 ? -43.232 42.379 10.336 1.00 51.34 403 GLU A CA 1
ATOM 3126 C C . GLU A 1 403 ? -42.673 43.108 11.575 1.00 51.34 403 GLU A C 1
ATOM 3128 O O . GLU A 1 403 ? -43.343 43.970 12.148 1.00 51.34 403 GLU A O 1
ATOM 3133 N N . GLY A 1 404 ? -41.417 42.848 11.958 1.00 50.03 404 GLY A N 1
ATOM 3134 C CA . GLY A 1 404 ? -40.734 43.539 13.057 1.00 50.03 404 GLY A CA 1
ATOM 3135 C C . GLY A 1 404 ? -40.303 44.986 12.765 1.00 50.03 404 GLY A C 1
ATOM 3136 O O . GLY A 1 404 ? -39.904 45.693 13.693 1.00 50.03 404 GLY A O 1
ATOM 3137 N N . GLN A 1 405 ? -40.371 45.445 11.508 1.00 48.47 405 GLN A N 1
ATOM 3138 C CA . GLN A 1 405 ? -39.970 46.803 11.104 1.00 48.47 405 GLN A CA 1
ATOM 3139 C C . GLN A 1 405 ? -41.141 47.780 10.883 1.00 48.47 405 GLN A C 1
ATOM 3141 O O . GLN A 1 405 ? -40.892 48.974 10.704 1.00 48.47 405 GLN A O 1
ATOM 3146 N N . GLU A 1 406 ? -42.398 47.325 10.957 1.00 50.97 406 GLU A N 1
ATOM 3147 C CA . GLU A 1 406 ? -43.596 48.186 10.846 1.00 50.97 406 GLU A CA 1
ATOM 3148 C C . GLU A 1 406 ? -44.354 48.411 12.180 1.00 50.97 406 GLU A C 1
ATOM 3150 O O . GLU A 1 406 ? -45.443 48.989 12.176 1.00 50.97 406 GLU A O 1
ATOM 3155 N N . GLY A 1 407 ? -43.778 48.012 13.325 1.00 41.22 407 GLY A N 1
ATOM 3156 C CA . GLY A 1 407 ? -44.361 48.155 14.676 1.00 41.22 407 GLY A CA 1
ATOM 3157 C C . GLY A 1 407 ? -43.884 49.355 15.490 1.00 41.22 407 GLY A C 1
ATOM 3158 O O . GLY A 1 407 ? -42.652 49.492 15.671 1.00 41.22 407 GLY A O 1
#

Solvent-accessible surface area (backbone atoms only — not comparable to full-atom values): 22594 Å² total; per-residue (Å²): 105,60,89,85,42,67,87,56,64,66,63,60,56,52,49,53,50,53,50,52,44,49,52,44,57,64,69,20,60,66,48,44,56,54,51,49,51,56,49,48,50,56,52,54,53,51,49,53,54,48,48,54,51,36,50,34,27,18,71,32,77,30,40,91,54,78,43,44,47,66,52,42,51,69,38,93,56,43,82,53,48,72,41,71,63,33,55,56,59,46,50,54,57,55,54,56,76,59,63,72,66,66,46,58,65,67,49,37,83,76,43,95,53,40,67,63,49,45,48,52,51,56,58,49,48,55,55,48,46,49,58,62,49,52,46,46,53,50,40,46,43,33,68,43,54,93,82,40,60,62,64,51,49,34,71,72,63,75,43,74,86,57,45,72,70,40,52,52,30,47,54,41,66,36,64,69,51,34,59,54,50,54,50,50,52,50,47,52,53,49,48,51,52,40,52,48,52,53,50,51,15,52,52,44,18,50,34,8,70,72,68,74,40,65,60,71,25,37,46,62,45,98,57,69,33,33,56,50,17,38,50,54,47,48,59,59,55,52,57,67,57,50,24,83,79,66,36,56,68,59,47,46,55,40,53,49,30,32,50,46,44,47,51,48,54,49,53,44,48,52,44,53,49,50,56,48,49,55,52,20,43,51,69,64,72,52,63,75,82,78,45,77,62,78,74,79,62,69,66,60,50,49,55,50,51,46,53,50,45,50,48,40,59,53,46,53,49,49,50,32,62,67,41,81,80,76,43,73,65,45,42,48,39,53,48,50,34,53,61,53,50,51,50,53,54,51,48,50,38,66,78,68,64,66,73,85,76,52,52,82,70,60,83,79,65,85,88,59,84,83,72,71,91,82,64,83,71,48,72,55,53,59,50,51,52,52,50,50,53,49,53,57,47,56,51,52,57,52,55,54,58,56,60,66,71,80,115

Mean predicted aligned error: 10.02 Å

Radius of gyration: 25.86 Å; Cα contacts (8 Å, |Δi|>4): 332; chains: 1; bounding box: 74×71×66 Å

pLDDT: mean 81.74, std 13.75, range [38.59, 95.44]

Nearest PDB structures (foldseek):
  3ob6-assembly1_A  TM=7.386E-01  e=1.397E-04  Escherichia coli
  3l1l-assembly1_A-2  TM=6.844E-01  e=2.751E-04  Escherichia coli O157:H7

Sequence (407 aa):
MGFWTPNVPTWIWSGAILTALVAVNVVSVKGFGESEYWLSAIKVVAVIVFVIIGLAVDVGWLGSEPGTGFTYWTIAGAPFKNGILGVFNVFVIAFFSFGGTELVGITAGEAKNPRKSVPKAINQTFWRILLFYISTIFIIGLVIRNDDPSLLDSAETDDIKIAPFTRVFEKAGLKTAAHIMNGVIFTAVLSAGNSAIYAASRTLMTLANEGKAPQFLGVVASNGVPLWSLAMTTAVGCLAFLGIIWGDGLLFTWLLHLTGMSGILTWLSITIVHLRFRAAYKAQNRRIEDLPYQAPFFPYGQWLSVVLACLIIFGQGYSAFATRPFRFQNIVAVYLGLPVFISLFVYYKIRHKTQLVPLLECDFDTGQIILDDDNDDDGSELEEEQVGLCEEQDTKDVDEEAEGQEG